Protein AF-0000000068112869 (afdb_homodimer)

Solvent-accessible surface area (backbone atoms only — not comparable to full-atom values): 26220 Å² total; per-residue (Å²): 138,86,82,78,79,78,74,74,72,68,58,61,64,52,49,58,52,51,65,60,48,68,77,43,46,65,53,54,72,49,85,50,88,48,77,51,60,52,61,48,73,48,70,68,57,32,48,52,43,23,49,52,7,41,49,51,48,50,31,37,18,34,40,21,23,42,52,46,50,51,48,57,58,41,65,55,57,84,54,57,68,44,51,32,47,18,54,51,29,30,43,47,8,54,59,42,25,38,51,53,21,55,38,39,74,36,90,51,33,22,42,39,64,42,46,53,69,71,55,30,52,49,51,24,51,50,32,38,51,52,11,51,47,28,32,50,55,14,52,50,35,40,48,62,68,38,71,72,75,71,82,81,42,75,41,54,47,29,42,51,49,16,53,54,34,39,50,52,17,52,55,31,44,52,48,43,73,72,45,65,94,50,71,69,36,51,53,31,49,49,50,20,49,52,28,42,49,52,17,51,53,30,35,50,53,18,50,49,49,50,52,66,32,64,84,48,51,69,67,43,81,40,77,73,59,61,47,50,53,46,52,36,48,53,50,34,49,51,64,56,38,48,60,56,52,52,53,48,55,55,50,58,73,72,104,137,82,81,76,80,77,74,73,73,66,57,60,64,50,50,58,52,50,66,60,47,68,77,42,46,65,53,54,73,49,86,51,88,48,79,50,61,52,60,47,72,48,71,69,56,32,48,51,44,23,50,52,6,40,49,50,47,50,31,36,18,34,39,22,23,40,51,46,51,52,47,56,57,41,65,56,56,84,54,57,67,45,52,33,47,18,53,51,29,29,43,47,8,53,60,44,25,39,52,52,22,57,37,39,73,36,90,52,32,24,42,39,64,42,48,52,68,69,53,30,52,50,51,23,51,50,32,39,51,50,12,50,47,28,32,49,54,12,53,52,35,40,48,63,69,39,71,71,76,70,82,84,42,74,40,54,48,29,41,50,49,15,53,53,34,38,50,53,16,51,53,31,43,51,48,45,73,75,45,66,95,50,70,69,35,52,54,30,49,50,50,20,48,51,28,42,48,51,16,50,53,31,33,49,49,18,50,48,50,51,53,66,33,64,82,47,51,69,65,45,80,40,75,74,58,60,49,50,54,46,52,37,49,52,49,34,49,50,64,55,38,48,59,54,51,52,53,48,55,55,50,57,72,71,103

Organism: Bombyx mori (NCBI:txid7091)

InterPro domains:
  IPR006593 Cytochrome b561/ferric reductase, transmembrane domain [PF03188] (85-212)
  IPR006593 Cytochrome b561/ferric reductase, transmembrane domain [PS50939] (54-251)
  IPR006593 Cytochrome b561/ferric reductase, transmembrane domain [SM00665] (85-211)

Radius of gyration: 28.85 Å; Cα contacts (8 Å, |Δi|>4): 615; chains: 2; bounding box: 64×103×95 Å

Foldseek 3Di:
DDPPPPPDPVVVVVVVCVVVVVPPPPDDDDDDPDDDDPDDPDPVVVVVLVVLLVLLVVLLVLLVVLLVVLVVLLVVVPDPPLLSLLSNLLSCLQSPLLLVLLCLQPCSHPVNVPPDPVVSLVSSLVSNVSSLVSLVSSLVSVCVVPVCPDDDDLLNVLSVLLSVLSVVLSVLSVVLVPDDDDPSNLVSLLSNLVSSLSSSVSSLVSNLVVLPDCSNCVVDPDNVVSVSSNVSSVSSSCSRSVVSVVVSVVVVVVD/DPPPPPPDPVVVVVVVCVVVVVPPPPDDDDDDPDDDDPDDPDPVVVVVLVVLLVLLVVLLVLLVVLLVVLVVLLVVVPDPPLLSLLSNLLSCLQSPLLLVLLCLQPCSHPVNVPPDPVVSLVSSLVSNVSSLVSLVSSLVSVCVVPVCPDDDDLLNVLSVLLSVLSVVLSVLSVVLVPDDDDPSNLVSLLSNLVSSLSSSVSSLVSNLVVLPDCSNCVVDPDNVVSVSSNVSSVSSSCSRSVVSVVVSVVVVVVD

Nearest PDB structures (foldseek):
  6iv1-assembly1_B  TM=2.770E-01  e=6.764E-01  Klebsiella pneumoniae IS53
  8qae-assembly1_A  TM=5.626E-01  e=6.765E+00  synthetic construct
  6ivm-assembly1_E  TM=2.192E-01  e=1.999E+00  Klebsiella pneumoniae
  6ivp-assembly1_C  TM=2.701E-01  e=6.765E+00  Klebsiella pneumoniae
  6ivo-assembly1_A  TM=1.961E-01  e=3.935E+00  Klebsiella pneumoniae

pLDDT: mean 84.08, std 20.81, range [25.08, 98.81]

Structure (mmCIF, N/CA/C/O backbone):
data_AF-0000000068112869-model_v1
#
loop_
_entity.id
_entity.type
_entity.pdbx_description
1 polymer 'ascorbate ferrireductase (transmembrane)'
#
loop_
_atom_site.group_PDB
_atom_site.id
_atom_site.type_symbol
_atom_site.label_atom_id
_atom_site.label_alt_id
_atom_site.label_comp_id
_atom_site.label_asym_id
_atom_site.label_entity_id
_atom_site.label_seq_id
_atom_site.pdbx_PDB_ins_code
_atom_site.Cartn_x
_atom_site.Cartn_y
_atom_site.Cartn_z
_atom_site.occupancy
_atom_site.B_iso_or_equiv
_atom_site.auth_seq_id
_atom_site.auth_comp_id
_atom_site.auth_asym_id
_atom_site.auth_atom_id
_atom_site.pdbx_PDB_model_num
ATOM 1 N N . MET A 1 1 ? -14.242 77.812 -22.781 1 25.41 1 MET A N 1
ATOM 2 C CA . MET A 1 1 ? -13.922 77.312 -21.453 1 25.41 1 MET A CA 1
ATOM 3 C C . MET A 1 1 ? -14.07 75.812 -21.406 1 25.41 1 MET A C 1
ATOM 5 O O . MET A 1 1 ? -15.148 75.25 -21.656 1 25.41 1 MET A O 1
ATOM 9 N N . LYS A 1 2 ? -12.891 75 -21.609 1 31.31 2 LYS A N 1
ATOM 10 C CA . LYS A 1 2 ? -12.531 73.625 -21.875 1 31.31 2 LYS A CA 1
ATOM 11 C C . LYS A 1 2 ? -12.75 72.75 -20.625 1 31.31 2 LYS A C 1
ATOM 13 O O . LYS A 1 2 ? -12.188 73.062 -19.562 1 31.31 2 LYS A O 1
ATOM 18 N N . SER A 1 3 ? -13.953 72.312 -20.422 1 28.19 3 SER A N 1
ATOM 19 C CA . SER A 1 3 ? -14.398 71.375 -19.359 1 28.19 3 SER A CA 1
ATOM 20 C C . SER A 1 3 ? -13.562 70.125 -19.328 1 28.19 3 SER A C 1
ATOM 22 O O . SER A 1 3 ? -13.633 69.312 -20.25 1 28.19 3 SER A O 1
ATOM 24 N N . ARG A 1 4 ? -12.281 70.188 -18.781 1 30.5 4 ARG A N 1
ATOM 25 C CA . ARG A 1 4 ? -11.336 69.062 -18.531 1 30.5 4 ARG A CA 1
ATOM 26 C C . ARG A 1 4 ? -11.953 68 -17.656 1 30.5 4 ARG A C 1
ATOM 28 O O . ARG A 1 4 ? -12.398 68.312 -16.531 1 30.5 4 ARG A O 1
ATOM 35 N N . SER A 1 5 ? -12.633 67 -18.281 1 27.16 5 SER A N 1
ATOM 36 C CA . SER A 1 5 ? -13.227 65.75 -17.75 1 27.16 5 SER A CA 1
ATOM 37 C C . SER A 1 5 ? -12.25 65 -16.844 1 27.16 5 SER A C 1
ATOM 39 O O . SER A 1 5 ? -11.141 64.688 -17.266 1 27.16 5 SER A O 1
ATOM 41 N N . LEU A 1 6 ? -12.164 65.375 -15.516 1 27.03 6 LEU A N 1
ATOM 42 C CA . LEU A 1 6 ? -11.43 64.75 -14.406 1 27.03 6 LEU A CA 1
ATOM 43 C C . LEU A 1 6 ? -11.805 63.312 -14.25 1 27.03 6 LEU A C 1
ATOM 45 O O . LEU A 1 6 ? -12.883 62.969 -13.75 1 27.03 6 LEU A O 1
ATOM 49 N N . MET A 1 7 ? -11.5 62.438 -15.273 1 29.77 7 MET A N 1
ATOM 50 C CA . MET A 1 7 ? -11.711 61 -15.086 1 29.77 7 MET A CA 1
ATOM 51 C C . MET A 1 7 ? -10.969 60.5 -13.852 1 29.77 7 MET A C 1
ATOM 53 O O . MET A 1 7 ? -9.773 60.75 -13.695 1 29.77 7 MET A O 1
ATOM 57 N N . PRO A 1 8 ? -11.695 60.188 -12.68 1 28.69 8 PRO A N 1
ATOM 58 C CA . PRO A 1 8 ? -11.094 59.844 -11.391 1 28.69 8 PRO A CA 1
ATOM 59 C C . PRO A 1 8 ? -10.094 58.719 -11.477 1 28.69 8 PRO A C 1
ATOM 61 O O . PRO A 1 8 ? -10.352 57.719 -12.172 1 28.69 8 PRO A O 1
ATOM 64 N N . LYS A 1 9 ? -8.789 58.906 -11.242 1 37.81 9 LYS A N 1
ATOM 65 C CA . LYS A 1 9 ? -7.594 58.062 -11.055 1 37.81 9 LYS A CA 1
ATOM 66 C C . LYS A 1 9 ? -7.879 56.906 -10.109 1 37.81 9 LYS A C 1
ATOM 68 O O . LYS A 1 9 ? -7.016 56.062 -9.898 1 37.81 9 LYS A O 1
ATOM 73 N N . ASN A 1 10 ? -9.008 56.906 -9.398 1 32.12 10 ASN A N 1
ATOM 74 C CA . ASN A 1 10 ? -9.18 55.875 -8.383 1 32.12 10 ASN A CA 1
ATOM 75 C C . ASN A 1 10 ? -9.43 54.5 -9 1 32.12 10 ASN A C 1
ATOM 77 O O . ASN A 1 10 ? -9.562 53.5 -8.289 1 32.12 10 ASN A O 1
ATOM 81 N N . LEU A 1 11 ? -9.961 54.406 -10.242 1 33.38 11 LEU A N 1
ATOM 82 C CA . LEU A 1 11 ? -10.305 53.062 -10.734 1 33.38 11 LEU A CA 1
ATOM 83 C C . LEU A 1 11 ? -9.047 52.281 -11.055 1 33.38 11 LEU A C 1
ATOM 85 O O . LEU A 1 11 ? -9.023 51.062 -10.875 1 33.38 11 LEU A O 1
ATOM 89 N N . ALA A 1 12 ? -7.996 52.938 -11.547 1 33.97 12 ALA A N 1
ATOM 90 C CA . ALA A 1 12 ? -6.812 52.188 -11.969 1 33.97 12 ALA A CA 1
ATOM 91 C C . ALA A 1 12 ? -6.121 51.531 -10.773 1 33.97 12 ALA A C 1
ATOM 93 O O . ALA A 1 12 ? -5.617 50.406 -10.875 1 33.97 12 ALA A O 1
ATOM 94 N N . ASP A 1 13 ? -5.965 52.219 -9.648 1 31.77 13 ASP A N 1
ATOM 95 C CA . ASP A 1 13 ? -5.332 51.562 -8.508 1 31.77 13 ASP A CA 1
ATOM 96 C C . ASP A 1 13 ? -6.172 50.375 -8.008 1 31.77 13 ASP A C 1
ATOM 98 O O . ASP A 1 13 ? -5.645 49.469 -7.383 1 31.77 13 ASP A O 1
ATOM 102 N N . ARG A 1 14 ? -7.48 50.344 -8.164 1 33.72 14 ARG A N 1
ATOM 103 C CA . ARG A 1 14 ? -8.281 49.188 -7.781 1 33.72 14 ARG A CA 1
ATOM 104 C C . ARG A 1 14 ? -8.047 48.031 -8.734 1 33.72 14 ARG A C 1
ATOM 106 O O . ARG A 1 14 ? -8.164 46.844 -8.344 1 33.72 14 ARG A O 1
ATOM 113 N N . VAL A 1 15 ? -7.781 48.219 -10.039 1 34.75 15 VAL A N 1
ATOM 114 C CA . VAL A 1 15 ? -7.609 47.094 -10.953 1 34.75 15 VAL A CA 1
ATOM 115 C C . VAL A 1 15 ? -6.285 46.375 -10.664 1 34.75 15 VAL A C 1
ATOM 117 O O . VAL A 1 15 ? -6.199 45.156 -10.727 1 34.75 15 VAL A O 1
ATOM 120 N N . CYS A 1 16 ? -5.16 47.125 -10.461 1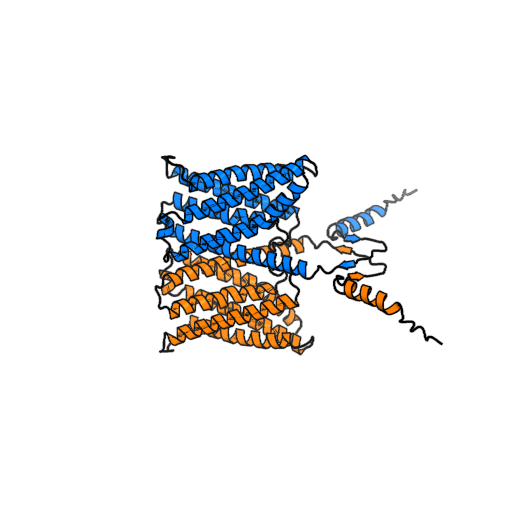 32.06 16 CYS A N 1
ATOM 121 C CA . CYS A 1 16 ? -3.926 46.438 -10.102 1 32.06 16 CYS A CA 1
ATOM 122 C C . CYS A 1 16 ? -4.094 45.656 -8.805 1 32.06 16 CYS A C 1
ATOM 124 O O . CYS A 1 16 ? -3.455 44.625 -8.609 1 32.06 16 CYS A O 1
ATOM 126 N N . ASP A 1 17 ? -4.844 46.125 -7.766 1 31.5 17 ASP A N 1
ATOM 127 C CA . ASP A 1 17 ? -5.066 45.312 -6.559 1 31.5 17 ASP A CA 1
ATOM 128 C C . ASP A 1 17 ? -5.926 44.094 -6.863 1 31.5 17 ASP A C 1
ATOM 130 O O . ASP A 1 17 ? -5.812 43.062 -6.188 1 31.5 17 ASP A O 1
ATOM 134 N N . LEU A 1 18 ? -6.898 44.031 -7.754 1 32.09 18 LEU A N 1
ATOM 135 C CA . LEU A 1 18 ? -7.695 42.875 -8.055 1 32.09 18 LEU A CA 1
ATOM 136 C C . LEU A 1 18 ? -6.879 41.844 -8.844 1 32.09 18 LEU A C 1
ATOM 138 O O . LEU A 1 18 ? -7.051 40.625 -8.672 1 32.09 18 LEU A O 1
ATOM 142 N N . GLU A 1 19 ? -6.164 42.094 -9.953 1 34.19 19 GLU A N 1
ATOM 143 C CA . GLU A 1 19 ? -5.359 41.094 -10.641 1 34.19 19 GLU A CA 1
ATOM 144 C C . GLU A 1 19 ? -4.238 40.562 -9.742 1 34.19 19 GLU A C 1
ATOM 146 O O . GLU A 1 19 ? -3.842 39.406 -9.844 1 34.19 19 GLU A O 1
ATOM 151 N N . CYS A 1 20 ? -3.439 41.344 -8.953 1 34.56 20 CYS A N 1
ATOM 152 C CA . CYS A 1 20 ? -2.521 40.906 -7.91 1 34.56 20 CYS A CA 1
ATOM 153 C C . CYS A 1 20 ? -3.271 40.25 -6.773 1 34.56 20 CYS A C 1
ATOM 155 O O . CYS A 1 20 ? -2.66 39.594 -5.918 1 34.56 20 CYS A O 1
ATOM 157 N N . ALA A 1 21 ? -4.5 40.5 -6.395 1 36.25 21 ALA A N 1
ATOM 158 C CA . ALA A 1 21 ? -5.344 39.781 -5.434 1 36.25 21 ALA A CA 1
ATOM 159 C C . ALA A 1 21 ? -5.676 38.375 -5.918 1 36.25 21 ALA A C 1
ATOM 161 O O . ALA A 1 21 ? -6.094 37.531 -5.133 1 36.25 21 ALA A O 1
ATOM 162 N N . LYS A 1 22 ? -5.824 38.062 -7.121 1 41.62 22 LYS A N 1
ATOM 163 C CA . LYS A 1 22 ? -6.238 36.75 -7.582 1 41.62 22 LYS A CA 1
ATOM 164 C C . LYS A 1 22 ? -5.199 35.688 -7.219 1 41.62 22 LYS A C 1
ATOM 166 O O . LYS A 1 22 ? -5.547 34.531 -6.941 1 41.62 22 LYS A O 1
ATOM 171 N N . ASP A 1 23 ? -3.916 35.844 -7.527 1 38.47 23 ASP A N 1
ATOM 172 C CA . ASP A 1 23 ? -2.869 34.906 -7.137 1 38.47 23 ASP A CA 1
ATOM 173 C C . ASP A 1 23 ? -2.457 35.094 -5.684 1 38.47 23 ASP A C 1
ATOM 175 O O . ASP A 1 23 ? -1.393 34.656 -5.262 1 38.47 23 ASP A O 1
ATOM 179 N N . GLN A 1 24 ? -2.918 36.125 -4.977 1 39.19 24 GLN A N 1
ATOM 180 C CA . GLN A 1 24 ? -2.51 36.281 -3.586 1 39.19 24 GLN A CA 1
ATOM 181 C C . GLN A 1 24 ? -3.07 35.156 -2.705 1 39.19 24 GLN A C 1
ATOM 183 O O . GLN A 1 24 ? -4.266 34.875 -2.752 1 39.19 24 GLN A O 1
ATOM 188 N N . GLN A 1 25 ? -2.191 34.219 -2.395 1 48.06 25 GLN A N 1
ATOM 189 C CA . GLN A 1 25 ? -2.572 33.25 -1.382 1 48.06 25 GLN A CA 1
ATOM 190 C C . GLN A 1 25 ? -3.412 33.906 -0.282 1 48.06 25 GLN A C 1
ATOM 192 O O . GLN A 1 25 ? -3.084 34.969 0.203 1 48.06 25 GLN A O 1
ATOM 197 N N . PRO A 1 26 ? -4.711 33.719 -0.293 1 47.03 26 PRO A N 1
ATOM 198 C CA . PRO A 1 26 ? -5.461 34.25 0.833 1 47.03 26 PRO A CA 1
ATOM 199 C C . PRO A 1 26 ? -4.656 34.281 2.131 1 47.03 26 PRO A C 1
ATOM 201 O O . PRO A 1 26 ? -4.109 33.25 2.531 1 47.03 26 PRO A O 1
ATOM 204 N N . THR A 1 27 ? -3.928 35.344 2.393 1 50.19 27 THR A N 1
ATOM 205 C CA . THR A 1 27 ? -3.256 35.5 3.674 1 50.19 27 THR A CA 1
ATOM 206 C C . THR A 1 27 ? -4.227 36.031 4.727 1 50.19 27 THR A C 1
ATOM 208 O O . THR A 1 27 ? -5.078 36.875 4.426 1 50.19 27 THR A O 1
ATOM 211 N N . VAL A 1 28 ? -4.641 35.25 5.648 1 51.44 28 VAL A N 1
ATOM 212 C CA . VAL A 1 28 ? -5.332 35.781 6.816 1 51.44 28 VAL A CA 1
ATOM 213 C C . VAL A 1 28 ? -4.324 36.469 7.754 1 51.44 28 VAL A C 1
ATOM 215 O O . VAL A 1 28 ? -3.359 35.812 8.188 1 51.44 28 VAL A O 1
ATOM 218 N N . GLU A 1 29 ? -4.316 37.781 7.832 1 49.59 29 GLU A N 1
ATOM 219 C CA . GLU A 1 29 ? -3.436 38.531 8.711 1 49.59 29 GLU A CA 1
ATOM 220 C C . GLU A 1 29 ? -4.082 38.781 10.078 1 49.59 29 GLU A C 1
ATOM 222 O O . GLU A 1 29 ? -5.242 39.156 10.164 1 49.59 29 GLU A O 1
ATOM 227 N N . PHE A 1 30 ? -3.623 38.031 11.086 1 50.88 30 PHE A N 1
ATOM 228 C CA . PHE A 1 30 ? -4.023 38.375 12.453 1 50.88 30 PHE A CA 1
ATOM 229 C C . PHE A 1 30 ? -3.115 39.438 13.047 1 50.88 30 PHE A C 1
ATOM 231 O O . PHE A 1 30 ? -1.9 39.25 13.133 1 50.88 30 PHE A O 1
ATOM 238 N N . VAL A 1 31 ? -3.721 40.656 13.016 1 50.44 31 VAL A N 1
ATOM 239 C CA . VAL A 1 31 ? -3.053 41.812 13.617 1 50.44 31 VAL A CA 1
ATOM 240 C C . VAL A 1 31 ? -3.557 42 15.039 1 50.44 31 VAL A C 1
ATOM 242 O O . VAL A 1 31 ? -4.766 42 15.289 1 50.44 31 VAL A O 1
ATOM 245 N N . GLY A 1 32 ? -2.838 41.531 16.188 1 50.81 32 GLY A N 1
ATOM 246 C CA . GLY A 1 32 ? -3.033 41.75 17.625 1 50.81 32 GLY A CA 1
ATOM 247 C C . GLY A 1 32 ? -2.066 40.969 18.484 1 50.81 32 GLY A C 1
ATOM 248 O O . GLY A 1 32 ? -1.227 40.219 17.953 1 50.81 32 GLY A O 1
ATOM 249 N N . PRO A 1 33 ? -1.938 41.312 19.703 1 47.62 33 PRO A N 1
ATOM 250 C CA . PRO A 1 33 ? -1.098 40.531 20.594 1 47.62 33 PRO A CA 1
ATOM 251 C C . PRO A 1 33 ? -1.486 39.062 20.609 1 47.62 33 PRO A C 1
ATOM 253 O O . PRO A 1 33 ? -2.654 38.719 20.828 1 47.62 33 PRO A O 1
ATOM 256 N N . VAL A 1 34 ? -1.011 38.344 19.688 1 54.62 34 VAL A N 1
ATOM 257 C CA . VAL A 1 34 ? -1.353 36.938 19.703 1 54.62 34 VAL A CA 1
ATOM 258 C C . VAL A 1 34 ? -0.26 36.125 20.422 1 54.62 34 VAL A C 1
ATOM 260 O O . VAL A 1 34 ? 0.924 36.469 20.312 1 54.62 34 VAL A O 1
ATOM 263 N N . LYS A 1 35 ? -0.556 35.531 21.531 1 52.28 35 LYS A N 1
ATOM 264 C CA . LYS A 1 35 ? 0.299 34.5 22.141 1 52.28 35 LYS A CA 1
ATOM 265 C C . LYS A 1 35 ? 0.19 33.188 21.375 1 52.28 35 LYS A C 1
ATOM 267 O O . LYS A 1 35 ? -0.891 32.594 21.297 1 52.28 35 LYS A O 1
ATOM 272 N N . ILE A 1 36 ? 1.125 32.969 20.438 1 56.03 36 ILE A N 1
ATOM 273 C CA . ILE A 1 36 ? 1.15 31.672 19.766 1 56.03 36 ILE A CA 1
ATOM 274 C C . ILE A 1 36 ? 1.933 30.672 20.625 1 56.03 36 ILE A C 1
ATOM 276 O O . ILE A 1 36 ? 3.111 30.891 20.922 1 56.03 36 ILE A O 1
ATOM 280 N N . VAL A 1 37 ? 1.187 29.875 21.328 1 53 37 VAL A N 1
ATOM 281 C CA . VAL A 1 37 ? 1.813 28.766 22.047 1 53 37 VAL A CA 1
ATOM 282 C C . VAL A 1 37 ? 1.862 27.531 21.156 1 53 37 VAL A C 1
ATOM 284 O O . VAL A 1 37 ? 0.821 26.984 20.781 1 53 37 VAL A O 1
ATOM 287 N N . LEU A 1 38 ? 2.967 27.453 20.438 1 56.75 38 LEU A N 1
ATOM 288 C CA . LEU A 1 38 ? 3.158 26.203 19.734 1 56.75 38 LEU A CA 1
ATOM 289 C C . LEU A 1 38 ? 3.338 25.047 20.703 1 56.75 38 LEU A C 1
ATOM 291 O O . LEU A 1 38 ? 4.289 25.031 21.5 1 56.75 38 LEU A O 1
ATOM 295 N N . VAL A 1 39 ? 2.209 24.344 20.938 1 57.34 39 VAL A N 1
ATOM 296 C CA . VAL A 1 39 ? 2.287 23.188 21.828 1 57.34 39 VAL A CA 1
ATOM 297 C C . VAL A 1 39 ? 2.705 21.953 21.031 1 57.34 39 VAL A C 1
ATOM 299 O O . VAL A 1 39 ? 2.092 21.625 20.016 1 57.34 39 VAL A O 1
ATOM 302 N N . ASP A 1 40 ? 3.889 21.531 21.281 1 62.22 40 ASP A N 1
ATOM 303 C CA . ASP A 1 40 ? 4.293 20.25 20.719 1 62.22 40 ASP A CA 1
ATOM 304 C C . ASP A 1 40 ? 3.369 19.125 21.172 1 62.22 40 ASP A C 1
ATOM 306 O O . ASP A 1 40 ? 3.035 19.047 22.359 1 62.22 40 ASP A O 1
ATOM 310 N N . PRO A 1 41 ? 2.729 18.594 20.125 1 65.19 41 PRO A N 1
ATOM 311 C CA . PRO A 1 41 ? 1.942 17.438 20.562 1 65.19 41 PRO A CA 1
ATOM 312 C C . PRO A 1 41 ? 2.711 16.516 21.516 1 65.19 41 PRO A C 1
ATOM 314 O O . PRO A 1 41 ? 3.939 16.438 21.438 1 65.19 41 PRO A O 1
ATOM 317 N N . SER A 1 42 ? 2.004 16.078 22.531 1 76.94 42 SER A N 1
ATOM 318 C CA . SER A 1 42 ? 2.611 15.156 23.484 1 76.94 42 SER A CA 1
ATOM 319 C C . SER A 1 42 ? 3.236 13.961 22.781 1 76.94 42 SER A C 1
ATOM 321 O O . SER A 1 42 ? 2.832 13.602 21.672 1 76.94 42 SER A O 1
ATOM 323 N N . LYS A 1 43 ? 4.312 13.484 23.344 1 78.44 43 LYS A N 1
ATOM 324 C CA . LYS A 1 43 ? 4.996 12.297 22.844 1 78.44 43 LYS A CA 1
ATOM 325 C C . LYS A 1 43 ? 4.016 11.148 22.625 1 78.44 43 LYS A C 1
ATOM 327 O O . LYS A 1 43 ? 4.117 10.414 21.641 1 78.44 43 LYS A O 1
ATOM 332 N N . LYS A 1 44 ? 3.082 11.039 23.516 1 82.44 44 LYS A N 1
ATOM 333 C CA . LYS A 1 44 ? 2.096 9.969 23.422 1 82.44 44 LYS A CA 1
ATOM 334 C C . LYS A 1 44 ? 1.197 10.156 22.203 1 82.44 44 LYS A C 1
ATOM 336 O O . LYS A 1 44 ? 0.894 9.188 21.5 1 82.44 44 LYS A O 1
ATOM 341 N N . GLU A 1 45 ? 0.832 11.328 21.906 1 82.56 45 GLU A N 1
ATOM 342 C CA . GLU A 1 45 ? -0.03 11.625 20.766 1 82.56 45 GLU A CA 1
ATOM 343 C C . GLU A 1 45 ? 0.706 11.398 19.453 1 82.56 45 GLU A C 1
ATOM 345 O O . GLU A 1 45 ? 0.14 10.852 18.5 1 82.56 45 GLU A O 1
ATOM 350 N N . ASN A 1 46 ? 1.905 11.773 19.469 1 81.44 46 ASN A N 1
ATOM 351 C CA . ASN A 1 46 ? 2.717 11.57 18.266 1 81.44 46 ASN A CA 1
ATOM 352 C C . ASN A 1 46 ? 2.934 10.094 17.969 1 81.44 46 ASN A C 1
ATOM 354 O O . ASN A 1 46 ? 2.918 9.672 16.812 1 81.44 46 ASN A O 1
ATOM 358 N N . ARG A 1 47 ? 3.107 9.375 19.047 1 84.81 47 ARG A N 1
ATOM 359 C CA . ARG A 1 47 ? 3.287 7.934 18.875 1 84.81 47 ARG A CA 1
ATOM 360 C C . ARG A 1 47 ? 2.02 7.281 18.344 1 84.81 47 ARG A C 1
ATOM 362 O O . ARG A 1 47 ? 2.088 6.395 17.484 1 84.81 47 ARG A O 1
ATOM 369 N N . ARG A 1 48 ? 0.901 7.703 18.828 1 85.88 48 ARG A N 1
ATOM 370 C CA . ARG A 1 48 ? -0.371 7.168 18.359 1 85.88 48 ARG A CA 1
ATOM 371 C C . ARG A 1 48 ? -0.586 7.492 16.875 1 85.88 48 ARG A C 1
ATOM 373 O O . ARG A 1 48 ? -1.013 6.633 16.109 1 85.88 48 ARG A O 1
ATOM 380 N N . LYS A 1 49 ? -0.27 8.648 16.516 1 86.06 49 LYS A N 1
ATOM 381 C CA . LYS A 1 49 ? -0.428 9.078 15.125 1 86.06 49 LYS A CA 1
ATOM 382 C C . LYS A 1 49 ? 0.517 8.312 14.203 1 86.06 49 LYS A C 1
ATOM 384 O O . LYS A 1 49 ? 0.122 7.891 13.109 1 86.06 49 LYS A O 1
ATOM 389 N N . SER A 1 50 ? 1.714 8.156 14.703 1 88.31 50 SER A N 1
ATOM 390 C CA . SER A 1 50 ? 2.697 7.434 13.898 1 88.31 50 SER A CA 1
ATOM 391 C C . SER A 1 50 ? 2.307 5.969 13.734 1 88.31 50 SER A C 1
ATOM 393 O O . SER A 1 50 ? 2.453 5.402 12.648 1 88.31 50 SER A O 1
ATOM 395 N N . CYS A 1 51 ? 1.824 5.406 14.727 1 90.19 51 CYS A N 1
ATOM 396 C CA . CYS A 1 51 ? 1.385 4.016 14.664 1 90.19 51 CYS A CA 1
ATOM 397 C C . CYS A 1 51 ? 0.186 3.861 13.734 1 90.19 51 CYS A C 1
ATOM 399 O O . CYS A 1 51 ? 0.141 2.939 12.922 1 90.19 51 CYS A O 1
ATOM 401 N N . GLY A 1 52 ? -0.785 4.777 13.914 1 92.38 52 GLY A N 1
ATOM 402 C CA . GLY A 1 52 ? -1.937 4.758 13.023 1 92.38 52 GLY A CA 1
ATOM 403 C C . GLY A 1 52 ? -1.562 4.867 11.555 1 92.38 52 GLY A C 1
ATOM 404 O O . GLY A 1 52 ? -2.082 4.129 10.719 1 92.38 52 GLY A O 1
ATOM 405 N N . ALA A 1 53 ? -0.662 5.746 11.266 1 92.25 53 ALA A N 1
ATOM 406 C CA . ALA A 1 53 ? -0.21 5.949 9.891 1 92.25 53 ALA A CA 1
ATOM 407 C C . ALA A 1 53 ? 0.513 4.711 9.367 1 92.25 53 ALA A C 1
ATOM 409 O O . ALA A 1 53 ? 0.344 4.332 8.203 1 92.25 53 ALA A O 1
ATOM 410 N N . ALA A 1 54 ? 1.292 4.105 10.211 1 92 54 ALA A N 1
ATOM 411 C CA . ALA A 1 54 ? 1.996 2.883 9.828 1 92 54 ALA A CA 1
ATOM 412 C C . ALA A 1 54 ? 1.014 1.755 9.531 1 92 54 ALA A C 1
ATOM 414 O O . ALA A 1 54 ? 1.208 0.989 8.578 1 92 54 ALA A O 1
ATOM 415 N N . PHE A 1 55 ? -0.005 1.672 10.32 1 95.5 55 PHE A N 1
ATOM 416 C CA . PHE A 1 55 ? -1.012 0.639 10.102 1 95.5 55 PHE A CA 1
ATOM 417 C C . PHE A 1 55 ? -1.742 0.862 8.789 1 95.5 55 PHE A C 1
ATOM 419 O O . PHE A 1 55 ? -2.074 -0.095 8.086 1 95.5 55 PHE A O 1
ATOM 426 N N . ILE A 1 56 ? -1.97 2.1 8.453 1 95.69 56 ILE A N 1
ATOM 427 C CA . ILE A 1 56 ? -2.643 2.406 7.195 1 95.69 56 ILE A CA 1
ATOM 428 C C . ILE A 1 56 ? -1.732 2.051 6.023 1 95.69 56 ILE A C 1
ATOM 430 O O . ILE A 1 56 ? -2.189 1.501 5.02 1 95.69 56 ILE A O 1
ATOM 434 N N . ALA A 1 57 ? -0.468 2.324 6.133 1 94.19 57 ALA A N 1
ATOM 435 C CA . ALA A 1 57 ? 0.485 1.941 5.094 1 94.19 57 ALA A CA 1
ATOM 436 C C . ALA A 1 57 ? 0.523 0.427 4.914 1 94.19 57 ALA A C 1
ATOM 438 O O . ALA A 1 57 ? 0.542 -0.071 3.787 1 94.19 57 ALA A O 1
ATOM 439 N N . LEU A 1 58 ? 0.538 -0.276 6.027 1 96 58 LEU A N 1
ATOM 440 C CA . LEU A 1 58 ? 0.525 -1.733 5.98 1 96 58 LEU A CA 1
ATOM 441 C C . LEU A 1 58 ? -0.764 -2.246 5.344 1 96 58 LEU A C 1
ATOM 443 O O . LEU A 1 58 ? -0.738 -3.197 4.559 1 96 58 LEU A O 1
ATOM 447 N N . ALA A 1 59 ? -1.832 -1.623 5.695 1 97.38 59 ALA A N 1
ATOM 448 C CA . ALA A 1 59 ? -3.113 -1.995 5.098 1 97.38 59 ALA A CA 1
ATOM 449 C C . ALA A 1 59 ? -3.088 -1.813 3.584 1 97.38 59 ALA A C 1
ATOM 451 O O . ALA A 1 59 ? -3.633 -2.637 2.844 1 97.38 59 ALA A O 1
ATOM 452 N N . ASN A 1 60 ? -2.486 -0.752 3.105 1 96.75 60 ASN A N 1
ATOM 453 C CA . ASN A 1 60 ? -2.359 -0.531 1.669 1 96.75 60 ASN A CA 1
ATOM 454 C C . ASN A 1 60 ? -1.548 -1.638 1.001 1 96.75 60 ASN A C 1
ATOM 456 O O . ASN A 1 60 ? -1.922 -2.129 -0.066 1 96.75 60 ASN A O 1
ATOM 460 N N . LEU A 1 61 ? -0.441 -2.025 1.633 1 97.19 61 LEU A N 1
ATOM 461 C CA . LEU A 1 61 ? 0.356 -3.135 1.121 1 97.19 61 LEU A CA 1
ATOM 462 C C . LEU A 1 61 ? -0.484 -4.402 1.014 1 97.19 61 LEU A C 1
ATOM 464 O O . LEU A 1 61 ? -0.437 -5.102 -0.002 1 97.19 61 LEU A O 1
ATOM 468 N N . MET A 1 62 ? -1.235 -4.609 2.006 1 98 62 MET A N 1
ATOM 469 C CA . MET A 1 62 ? -2.016 -5.84 2.084 1 98 62 MET A CA 1
ATOM 470 C C . MET A 1 62 ? -3.184 -5.805 1.103 1 98 62 MET A C 1
ATOM 472 O O . MET A 1 62 ? -3.57 -6.84 0.557 1 98 62 MET A O 1
ATOM 476 N N . MET A 1 63 ? -3.75 -4.641 0.921 1 98.31 63 MET A N 1
ATOM 477 C CA . MET A 1 63 ? -4.789 -4.504 -0.095 1 98.31 63 MET A CA 1
ATOM 478 C C . MET A 1 63 ? -4.238 -4.824 -1.481 1 98.31 63 MET A C 1
ATOM 480 O O . MET A 1 63 ? -4.883 -5.527 -2.262 1 98.31 63 MET A O 1
ATOM 484 N N . GLY A 1 64 ? -3.057 -4.293 -1.775 1 97.69 64 GLY A N 1
ATOM 485 C CA . GLY A 1 64 ? -2.418 -4.637 -3.035 1 97.69 64 GLY A CA 1
ATOM 486 C C . GLY A 1 64 ? -2.152 -6.125 -3.184 1 97.69 64 GLY A C 1
ATOM 487 O O . GLY A 1 64 ? -2.404 -6.703 -4.242 1 97.69 64 GLY A O 1
ATOM 488 N N . ALA A 1 65 ? -1.68 -6.707 -2.123 1 97.62 65 ALA A N 1
ATOM 489 C CA . ALA A 1 65 ? -1.369 -8.133 -2.117 1 97.62 65 ALA A CA 1
ATOM 490 C C . ALA A 1 65 ? -2.623 -8.969 -2.359 1 97.62 65 ALA A C 1
ATOM 492 O O . ALA A 1 65 ? -2.604 -9.914 -3.154 1 97.62 65 ALA A O 1
ATOM 493 N N . SER A 1 66 ? -3.717 -8.625 -1.692 1 97.62 66 SER A N 1
ATOM 494 C CA . SER A 1 66 ? -4.953 -9.383 -1.831 1 97.62 66 SER A CA 1
ATOM 495 C C . SER A 1 66 ? -5.523 -9.266 -3.242 1 97.62 66 SER A C 1
ATOM 497 O O . SER A 1 66 ? -5.938 -10.258 -3.838 1 97.62 66 SER A O 1
ATOM 499 N N . ASN A 1 67 ? -5.516 -8.086 -3.762 1 97.5 67 ASN A N 1
ATOM 500 C CA . ASN A 1 67 ? -6.117 -7.863 -5.07 1 97.5 67 ASN A CA 1
ATOM 501 C C . ASN A 1 67 ? -5.32 -8.547 -6.18 1 97.5 67 ASN A C 1
ATOM 503 O O . ASN A 1 67 ? -5.895 -9.109 -7.109 1 97.5 67 ASN A O 1
ATOM 507 N N . ILE A 1 68 ? -3.986 -8.516 -6.141 1 96.12 68 ILE A N 1
ATOM 508 C CA . ILE A 1 68 ? -3.186 -9.164 -7.176 1 96.12 68 ILE A CA 1
ATOM 509 C C . ILE A 1 68 ? -3.332 -10.68 -7.066 1 96.12 68 ILE A C 1
ATOM 511 O O . ILE A 1 68 ? -3.328 -11.383 -8.078 1 96.12 68 ILE A O 1
ATOM 515 N N . THR A 1 69 ? -3.424 -11.203 -5.867 1 95.12 69 THR A N 1
ATOM 516 C CA . THR A 1 69 ? -3.639 -12.633 -5.676 1 95.12 69 THR A CA 1
ATOM 517 C C . THR A 1 69 ? -4.926 -13.086 -6.359 1 95.12 69 THR A C 1
ATOM 519 O O . THR A 1 69 ? -4.934 -14.094 -7.066 1 95.12 69 THR A O 1
ATOM 522 N N . ILE A 1 70 ? -5.973 -12.289 -6.141 1 96.5 70 ILE A N 1
ATOM 523 C CA . ILE A 1 70 ? -7.258 -12.633 -6.738 1 96.5 70 ILE A CA 1
ATOM 524 C C . ILE A 1 70 ? -7.176 -12.492 -8.258 1 96.5 70 ILE A C 1
ATOM 526 O O . ILE A 1 70 ? -7.75 -13.297 -8.992 1 96.5 70 ILE A O 1
ATOM 530 N N . LEU A 1 71 ? -6.48 -11.523 -8.711 1 94.69 71 LEU A N 1
ATOM 531 C CA . LEU A 1 71 ? -6.305 -11.344 -10.148 1 94.69 71 LEU A CA 1
ATOM 532 C C . LEU A 1 71 ? -5.57 -12.531 -10.758 1 94.69 71 LEU A C 1
ATOM 534 O O . LEU A 1 71 ? -5.965 -13.047 -11.805 1 94.69 71 LEU A O 1
ATOM 538 N N . TYR A 1 72 ? -4.527 -13.023 -10.125 1 91.81 72 TYR A N 1
ATOM 539 C CA . TYR A 1 72 ? -3.785 -14.188 -10.602 1 91.81 72 TYR A CA 1
ATOM 540 C C . TYR A 1 72 ? -4.664 -15.43 -10.602 1 91.81 72 TYR A C 1
ATOM 542 O O . TYR A 1 72 ? -4.59 -16.25 -11.516 1 91.81 72 TYR A O 1
ATOM 550 N N . TYR A 1 73 ? -5.449 -15.586 -9.602 1 93.44 73 TYR A N 1
ATOM 551 C CA . TYR A 1 73 ? -6.371 -16.719 -9.531 1 93.44 73 TYR A CA 1
ATOM 552 C C . TYR A 1 73 ? -7.344 -16.688 -10.703 1 93.44 73 TYR A C 1
ATOM 554 O O . TYR A 1 73 ? -7.496 -17.688 -11.406 1 93.44 73 TYR A O 1
ATOM 562 N N . THR A 1 74 ? -7.938 -15.562 -10.977 1 93.94 74 THR A N 1
ATOM 563 C CA . THR A 1 74 ? -9 -15.477 -11.977 1 93.94 74 THR A CA 1
ATOM 564 C C . THR A 1 74 ? -8.43 -15.523 -13.383 1 93.94 74 THR A C 1
ATOM 566 O O . THR A 1 74 ? -9.086 -15.977 -14.32 1 93.94 74 THR A O 1
ATOM 569 N N . LEU A 1 75 ? -7.246 -15.062 -13.578 1 90.12 75 LEU A N 1
ATOM 570 C CA . LEU A 1 75 ? -6.633 -15.062 -14.906 1 90.12 75 LEU A CA 1
ATOM 571 C C . LEU A 1 75 ? -6.133 -16.453 -15.273 1 90.12 75 LEU A C 1
ATOM 573 O O . LEU A 1 75 ? -5.688 -16.688 -16.406 1 90.12 75 LEU A O 1
ATOM 577 N N . GLY A 1 76 ? -6.219 -17.375 -14.352 1 86.12 76 GLY A N 1
ATOM 578 C CA . GLY A 1 76 ? -6.004 -18.766 -14.672 1 86.12 76 GLY A CA 1
ATOM 579 C C . GLY A 1 76 ? -7.16 -19.391 -15.43 1 86.12 76 GLY A C 1
ATOM 580 O O . GLY A 1 76 ? -7.016 -20.469 -16.016 1 86.12 76 GLY A O 1
ATOM 581 N N . PHE A 1 77 ? -8.336 -18.719 -15.453 1 86.38 77 PHE A N 1
ATOM 582 C CA . PHE A 1 77 ? -9.531 -19.078 -16.219 1 86.38 77 PHE A CA 1
ATOM 583 C C . PHE A 1 77 ? -9.922 -20.531 -15.961 1 86.38 77 PHE A C 1
ATOM 585 O O . PHE A 1 77 ? -10.266 -21.25 -16.891 1 86.38 77 PHE A O 1
ATOM 592 N N . LYS A 1 78 ? -9.805 -20.891 -14.742 1 86.25 78 LYS A N 1
ATOM 593 C CA . LYS A 1 78 ? -10.312 -22.188 -14.359 1 86.25 78 LYS A CA 1
ATOM 594 C C . LYS A 1 78 ? -11.836 -22.172 -14.227 1 86.25 78 LYS A C 1
ATOM 596 O O . LYS A 1 78 ? -12.477 -23.219 -14.219 1 86.25 78 LYS A O 1
ATOM 601 N N . LEU A 1 79 ? -12.367 -20.984 -14.094 1 90.81 79 LEU A N 1
ATOM 602 C CA . LEU A 1 79 ? -13.805 -20.766 -14.016 1 90.81 79 LEU A CA 1
ATOM 603 C C . LEU A 1 79 ? -14.328 -20.125 -15.297 1 90.81 79 LEU A C 1
ATOM 605 O O . LEU A 1 79 ? -13.547 -19.719 -16.156 1 90.81 79 LEU A O 1
ATOM 609 N N . LYS A 1 80 ? -15.648 -20.141 -15.375 1 92.31 80 LYS A N 1
ATOM 610 C CA . LYS A 1 80 ? -16.266 -19.453 -16.5 1 92.31 80 LYS A CA 1
ATOM 611 C C . LYS A 1 80 ? -15.93 -17.969 -16.5 1 92.31 80 LYS A C 1
ATOM 613 O O . LYS A 1 80 ? -15.711 -17.391 -15.43 1 92.31 80 LYS A O 1
ATOM 618 N N . LEU A 1 81 ? -15.93 -17.375 -17.656 1 93 81 LEU A N 1
ATOM 619 C CA . LEU A 1 81 ? -15.516 -15.984 -17.828 1 93 81 LEU A CA 1
ATOM 620 C C . LEU A 1 81 ? -16.328 -15.055 -16.938 1 93 81 LEU A C 1
ATOM 622 O O . LEU A 1 81 ? -15.773 -14.203 -16.25 1 93 81 LEU A O 1
ATOM 626 N N . PHE A 1 82 ? -17.672 -15.234 -16.906 1 94.25 82 PHE A N 1
ATOM 627 C CA . PHE A 1 82 ? -18.531 -14.344 -16.141 1 94.25 82 PHE A CA 1
ATOM 628 C C . PHE A 1 82 ? -18.281 -14.508 -14.648 1 94.25 82 PHE A C 1
ATOM 630 O O . PHE A 1 82 ? -18.375 -13.539 -13.891 1 94.25 82 PHE A O 1
ATOM 637 N N . VAL A 1 83 ? -17.938 -15.648 -14.242 1 93.81 83 VAL A N 1
ATOM 638 C CA . VAL A 1 83 ? -17.641 -15.898 -12.836 1 93.81 83 VAL A CA 1
ATOM 639 C C . VAL A 1 83 ? -16.297 -15.266 -12.477 1 93.81 83 VAL A C 1
ATOM 641 O O . VAL A 1 83 ? -16.156 -14.648 -11.414 1 93.81 83 VAL A O 1
ATOM 644 N N . ASN A 1 84 ? -15.359 -15.398 -13.383 1 94.88 84 ASN A N 1
ATOM 645 C CA . ASN A 1 84 ? -14.062 -14.75 -13.18 1 94.88 84 ASN A CA 1
ATOM 646 C C . ASN A 1 84 ? -14.211 -13.234 -13.086 1 94.88 84 ASN A C 1
ATOM 648 O O . ASN A 1 84 ? -13.625 -12.609 -12.195 1 94.88 84 ASN A O 1
ATOM 652 N N . LEU A 1 85 ? -14.992 -12.695 -13.945 1 96.44 85 LEU A N 1
ATOM 653 C CA . LEU A 1 85 ? -15.203 -11.25 -13.953 1 96.44 85 LEU A CA 1
ATOM 654 C C . LEU A 1 85 ? -15.945 -10.805 -12.695 1 96.44 85 LEU A C 1
ATOM 656 O O . LEU A 1 85 ? -15.672 -9.734 -12.156 1 96.44 85 LEU A O 1
ATOM 660 N N . HIS A 1 86 ? -16.906 -11.625 -12.258 1 96.56 86 HIS A N 1
ATOM 661 C CA . HIS A 1 86 ? -17.609 -11.359 -11 1 96.56 86 HIS A CA 1
ATOM 662 C C . HIS A 1 86 ? -16.625 -11.242 -9.844 1 96.56 86 HIS A C 1
ATOM 664 O O . HIS A 1 86 ? -16.672 -10.281 -9.07 1 96.56 86 HIS A O 1
ATOM 670 N N . ILE A 1 87 ? -15.734 -12.125 -9.789 1 97.38 87 ILE A N 1
ATOM 671 C CA . ILE A 1 87 ? -14.781 -12.172 -8.688 1 97.38 87 ILE A CA 1
ATOM 672 C C . ILE A 1 87 ? -13.883 -10.938 -8.734 1 97.38 87 ILE A C 1
ATOM 674 O O . ILE A 1 87 ? -13.695 -10.266 -7.715 1 97.38 87 ILE A O 1
ATOM 678 N N . VAL A 1 88 ? -13.406 -10.57 -9.898 1 97.88 88 VAL A N 1
ATOM 679 C CA . VAL A 1 88 ? -12.477 -9.445 -10.047 1 97.88 88 VAL A CA 1
ATOM 680 C C . VAL A 1 88 ? -13.195 -8.141 -9.742 1 97.88 88 VAL A C 1
ATOM 682 O O . VAL A 1 88 ? -12.703 -7.316 -8.969 1 97.88 88 VAL A O 1
ATOM 685 N N . LEU A 1 89 ? -14.32 -7.934 -10.289 1 98.44 89 LEU A N 1
ATOM 686 C CA . LEU A 1 89 ? -15.062 -6.688 -10.125 1 98.44 89 LEU A CA 1
ATOM 687 C C . LEU A 1 89 ? -15.477 -6.492 -8.672 1 98.44 89 LEU A C 1
ATOM 689 O O . LEU A 1 89 ? -15.32 -5.398 -8.117 1 98.44 89 LEU A O 1
ATOM 693 N N . CYS A 1 90 ? -15.984 -7.551 -8.086 1 98.38 90 CYS A N 1
ATOM 694 C CA . CYS A 1 90 ? -16.406 -7.445 -6.695 1 98.38 90 CYS A CA 1
ATOM 695 C C . CYS A 1 90 ? -15.219 -7.234 -5.773 1 98.38 90 CYS A C 1
ATOM 697 O O . CYS A 1 90 ? -15.312 -6.5 -4.785 1 98.38 90 CYS A O 1
ATOM 699 N N . THR A 1 91 ? -14.125 -7.852 -6.043 1 98.56 91 THR A N 1
ATOM 700 C CA . THR A 1 91 ? -12.93 -7.656 -5.234 1 98.56 91 THR A CA 1
ATOM 701 C C . THR A 1 91 ? -12.414 -6.227 -5.363 1 98.56 91 THR A C 1
ATOM 703 O O . THR A 1 91 ? -12.117 -5.574 -4.359 1 98.56 91 THR A O 1
ATOM 706 N N . ILE A 1 92 ? -12.336 -5.695 -6.562 1 98.5 92 ILE A N 1
ATOM 707 C CA . ILE A 1 92 ? -11.898 -4.324 -6.789 1 98.5 92 ILE A CA 1
ATOM 708 C C . ILE A 1 92 ? -12.852 -3.355 -6.098 1 98.5 92 ILE A C 1
ATOM 710 O O . ILE A 1 92 ? -12.422 -2.402 -5.449 1 98.5 92 ILE A O 1
ATOM 714 N N . GLY A 1 93 ? -14.094 -3.6 -6.207 1 98.62 93 GLY A N 1
ATOM 715 C CA . GLY A 1 93 ? -15.094 -2.721 -5.621 1 98.62 93 GLY A CA 1
ATOM 716 C C . GLY A 1 93 ? -15.086 -2.738 -4.105 1 98.62 93 GLY A C 1
ATOM 717 O O . GLY A 1 93 ? -14.852 -1.709 -3.469 1 98.62 93 GLY A O 1
ATOM 718 N N . TYR A 1 94 ? -15.188 -3.949 -3.547 1 98.62 94 TYR A N 1
ATOM 719 C CA . TYR A 1 94 ? -15.469 -4.082 -2.123 1 98.62 94 TYR A CA 1
ATOM 720 C C . TYR A 1 94 ? -14.18 -4.121 -1.312 1 98.62 94 TYR A C 1
ATOM 722 O O . TYR A 1 94 ? -14.156 -3.717 -0.147 1 98.62 94 TYR A O 1
ATOM 730 N N . GLN A 1 95 ? -13.109 -4.578 -1.917 1 98.62 95 GLN A N 1
ATOM 731 C CA . GLN A 1 95 ? -11.914 -4.82 -1.114 1 98.62 95 GLN A CA 1
ATOM 732 C C . GLN A 1 95 ? -10.789 -3.867 -1.506 1 98.62 95 GLN A C 1
ATOM 734 O O . GLN A 1 95 ? -9.719 -3.875 -0.891 1 98.62 95 GLN A O 1
ATOM 739 N N . LEU A 1 96 ? -11.016 -3.012 -2.471 1 98.62 96 LEU A N 1
ATOM 740 C CA . LEU A 1 96 ? -10.031 -2.004 -2.838 1 98.62 96 LEU A CA 1
ATOM 741 C C . LEU A 1 96 ? -10.633 -0.605 -2.787 1 98.62 96 LEU A C 1
ATOM 743 O O . LEU A 1 96 ? -10.141 0.26 -2.059 1 98.62 96 LEU A O 1
ATOM 747 N N . CYS A 1 97 ? -11.734 -0.424 -3.475 1 98.56 97 CYS A N 1
ATOM 748 C CA . CYS A 1 97 ? -12.328 0.905 -3.57 1 98.56 97 CYS A CA 1
ATOM 749 C C . CYS A 1 97 ? -12.961 1.313 -2.248 1 98.56 97 CYS A C 1
ATOM 751 O O . CYS A 1 97 ? -12.711 2.41 -1.746 1 98.56 97 CYS A O 1
ATOM 753 N N . PHE A 1 98 ? -13.75 0.404 -1.63 1 98.69 98 PHE A N 1
ATOM 754 C CA . PHE A 1 98 ? -14.438 0.729 -0.387 1 98.69 98 PHE A CA 1
ATOM 755 C C . PHE A 1 98 ? -13.445 1.146 0.69 1 98.69 98 PHE A C 1
ATOM 757 O O . PHE A 1 98 ? -13.531 2.256 1.223 1 98.69 98 PHE A O 1
ATOM 764 N N . PRO A 1 99 ? -12.5 0.27 0.986 1 98.56 99 PRO A N 1
ATOM 765 C CA . PRO A 1 99 ? -11.586 0.654 2.062 1 98.56 99 PRO A CA 1
ATOM 766 C C . PRO A 1 99 ? -10.727 1.864 1.704 1 98.56 99 PRO A C 1
ATOM 768 O O . PRO A 1 99 ? -10.453 2.707 2.562 1 98.56 99 PRO A O 1
ATOM 771 N N . SER A 1 100 ? -10.297 2.043 0.469 1 97.88 100 SER A N 1
ATOM 772 C CA . SER A 1 100 ? -9.516 3.205 0.056 1 97.88 100 SER A CA 1
ATOM 773 C C . SER A 1 100 ? -10.32 4.492 0.203 1 97.88 100 SER A C 1
ATOM 775 O O . SER A 1 100 ? -9.781 5.523 0.612 1 97.88 100 SER A O 1
ATOM 777 N N . ALA A 1 101 ? -11.562 4.422 -0.13 1 98 101 ALA A N 1
ATOM 778 C CA . ALA A 1 101 ? -12.43 5.594 -0.033 1 98 101 ALA A CA 1
ATOM 779 C C . ALA A 1 101 ? -12.625 6.016 1.422 1 98 101 ALA A C 1
ATOM 781 O O . ALA A 1 101 ? -12.586 7.207 1.741 1 98 101 ALA A O 1
ATOM 782 N N . ILE A 1 102 ? -12.82 5.027 2.26 1 97.94 102 ILE A N 1
ATOM 783 C CA . ILE A 1 102 ? -13 5.32 3.678 1 97.94 102 ILE A CA 1
ATOM 784 C C . ILE A 1 102 ? -11.734 5.953 4.242 1 97.94 102 ILE A C 1
ATOM 786 O O . ILE A 1 102 ? -11.797 6.926 4.992 1 97.94 102 ILE A O 1
ATOM 790 N N . LEU A 1 103 ? -10.633 5.5 3.814 1 96.69 103 LEU A N 1
ATOM 791 C CA . LEU A 1 103 ? -9.352 5.98 4.328 1 96.69 103 LEU A CA 1
ATOM 792 C C . LEU A 1 103 ? -9.078 7.402 3.846 1 96.69 103 LEU A C 1
ATOM 794 O O . LEU A 1 103 ? -8.32 8.141 4.477 1 96.69 103 LEU A O 1
ATOM 798 N N . LEU A 1 104 ? -9.703 7.809 2.762 1 95.56 104 LEU A N 1
ATOM 799 C CA . LEU A 1 104 ? -9.531 9.172 2.268 1 95.56 104 LEU A CA 1
ATOM 800 C C . LEU A 1 104 ? -9.992 10.188 3.311 1 95.56 104 LEU A C 1
ATOM 802 O O . LEU A 1 104 ? -9.508 11.32 3.336 1 95.56 104 LEU A O 1
ATOM 806 N N . LEU A 1 105 ? -10.891 9.781 4.195 1 94.88 105 LEU A N 1
ATOM 807 C CA . LEU A 1 105 ? -11.438 10.703 5.188 1 94.88 105 LEU A CA 1
ATOM 808 C C . LEU A 1 105 ? -10.758 10.508 6.539 1 94.88 105 LEU A C 1
ATOM 810 O O . LEU A 1 105 ? -11.141 11.141 7.523 1 94.88 105 LEU A O 1
ATOM 814 N N . ASN A 1 106 ? -9.82 9.602 6.582 1 92.88 106 ASN A N 1
ATOM 815 C CA . ASN A 1 106 ? -8.992 9.422 7.766 1 92.88 106 ASN A CA 1
ATOM 816 C C . ASN A 1 106 ? -7.832 10.414 7.793 1 92.88 106 ASN A C 1
ATOM 818 O O . ASN A 1 106 ? -7.051 10.484 6.844 1 92.88 106 ASN A O 1
ATOM 822 N N . SER A 1 107 ? -7.648 11.148 8.852 1 87.25 107 SER A N 1
ATOM 823 C CA . SER A 1 107 ? -6.648 12.203 8.945 1 87.25 107 SER A CA 1
ATOM 824 C C . SER A 1 107 ? -5.234 11.633 8.969 1 87.25 107 SER A C 1
ATOM 826 O O . SER A 1 107 ? -4.266 12.352 8.711 1 87.25 107 SER A O 1
ATOM 828 N N . LEU A 1 108 ? -5.133 10.359 9.273 1 86.69 108 LEU A N 1
ATOM 829 C CA . LEU A 1 108 ? -3.818 9.734 9.352 1 86.69 108 LEU A CA 1
ATOM 830 C C . LEU A 1 108 ? -3.402 9.164 8 1 86.69 108 LEU A C 1
ATOM 832 O O . LEU A 1 108 ? -2.281 8.68 7.848 1 86.69 108 LEU A O 1
ATOM 836 N N . ASN A 1 109 ? -4.375 9.219 7.078 1 88.69 109 ASN A N 1
ATOM 837 C CA . ASN A 1 109 ? -4.066 8.711 5.746 1 88.69 109 ASN A CA 1
ATOM 838 C C . ASN A 1 109 ? -3.189 9.688 4.965 1 88.69 109 ASN A C 1
ATOM 840 O O . ASN A 1 109 ? -3.646 10.766 4.57 1 88.69 109 ASN A O 1
ATOM 844 N N . GLY A 1 110 ? -2.01 9.336 4.664 1 82.5 110 GLY A N 1
ATOM 845 C CA . GLY A 1 110 ? -1.042 10.188 3.996 1 82.5 110 GLY A CA 1
ATOM 846 C C . GLY A 1 110 ? -1.394 10.469 2.547 1 82.5 110 GLY A C 1
ATOM 847 O O . GLY A 1 110 ? -1.025 11.516 2.004 1 82.5 110 GLY A O 1
ATOM 848 N N . ALA A 1 111 ? -2.092 9.633 1.983 1 81.56 111 ALA A N 1
ATOM 849 C CA . ALA A 1 111 ? -2.449 9.781 0.575 1 81.56 111 ALA A CA 1
ATOM 850 C C . ALA A 1 111 ? -3.318 11.016 0.36 1 81.56 111 ALA A C 1
ATOM 852 O O . ALA A 1 111 ? -3.307 11.617 -0.72 1 81.56 111 ALA A O 1
ATOM 853 N N . SER A 1 112 ? -4.008 11.391 1.393 1 82.62 112 SER A N 1
ATOM 854 C CA . SER A 1 112 ? -4.918 12.516 1.238 1 82.62 112 SER A CA 1
ATOM 855 C C . SER A 1 112 ? -4.449 13.719 2.047 1 82.62 112 SER A C 1
ATOM 857 O O . SER A 1 112 ? -5.207 14.672 2.244 1 82.62 112 SER A O 1
ATOM 859 N N . SER A 1 113 ? -3.287 13.734 2.523 1 78.75 113 SER A N 1
ATOM 860 C CA . SER A 1 113 ? -2.793 14.773 3.422 1 78.75 113 SER A CA 1
ATOM 861 C C . SER A 1 113 ? -2.73 16.125 2.721 1 78.75 113 SER A C 1
ATOM 863 O O . SER A 1 113 ? -2.895 17.172 3.357 1 78.75 113 SER A O 1
ATOM 865 N N . GLY A 1 114 ? -2.615 16.141 1.405 1 78.44 114 GLY A N 1
ATOM 866 C CA . GLY A 1 114 ? -2.512 17.391 0.69 1 78.44 114 GLY A CA 1
ATOM 867 C C . GLY A 1 114 ? -3.844 17.891 0.161 1 78.44 114 GLY A C 1
ATOM 868 O O . GLY A 1 114 ? -3.912 18.953 -0.456 1 78.44 114 GLY A O 1
ATOM 869 N N . LEU A 1 115 ? -4.844 17.172 0.499 1 86.81 115 LEU A N 1
ATOM 870 C CA . LEU A 1 115 ? -6.16 17.516 -0.033 1 86.81 115 LEU A CA 1
ATOM 871 C C . LEU A 1 115 ? -6.977 18.281 0.993 1 86.81 115 LEU A C 1
ATOM 873 O O . LEU A 1 115 ? -6.895 18.016 2.193 1 86.81 115 LEU A O 1
ATOM 877 N N . LYS A 1 116 ? -7.711 19.25 0.447 1 87.31 116 LYS A N 1
ATOM 878 C CA . LYS A 1 116 ? -8.711 19.891 1.289 1 87.31 116 LYS A CA 1
ATOM 879 C C . LYS A 1 116 ? -9.867 18.938 1.596 1 87.31 116 LYS A C 1
ATOM 881 O O . LYS A 1 116 ? -10.102 17.984 0.861 1 87.31 116 LYS A O 1
ATOM 886 N N . LEU A 1 117 ? -10.578 19.219 2.611 1 89.62 117 LEU A N 1
ATOM 887 C CA . LEU A 1 117 ? -11.672 18.359 3.061 1 89.62 117 LEU A CA 1
ATOM 888 C C . LEU A 1 117 ? -12.711 18.188 1.958 1 89.62 117 LEU A C 1
ATOM 890 O O . LEU A 1 117 ? -13.219 17.078 1.746 1 89.62 117 LEU A O 1
ATOM 894 N N . LYS A 1 118 ? -12.992 19.25 1.255 1 88.5 118 LYS A N 1
ATOM 895 C CA . LYS A 1 118 ? -13.977 19.172 0.178 1 88.5 118 LYS A CA 1
ATOM 896 C C . LYS A 1 118 ? -13.516 18.219 -0.917 1 88.5 118 LYS A C 1
ATOM 898 O O . LYS A 1 118 ? -14.328 17.469 -1.472 1 88.5 118 LYS A O 1
ATOM 903 N N . GLN A 1 119 ? -12.25 18.219 -1.217 1 91.75 119 GLN A N 1
ATOM 904 C CA . GLN A 1 119 ? -11.688 17.328 -2.225 1 91.75 119 GLN A CA 1
ATOM 905 C C . GLN A 1 119 ? -11.703 15.875 -1.743 1 91.75 119 GLN A C 1
ATOM 907 O O . GLN A 1 119 ? -11.992 14.961 -2.518 1 91.75 119 GLN A O 1
ATOM 912 N N . ARG A 1 120 ? -11.359 15.711 -0.45 1 94 120 ARG A N 1
ATOM 913 C CA . ARG A 1 120 ? -11.391 14.375 0.137 1 94 120 ARG A CA 1
ATOM 914 C C . ARG A 1 120 ? -12.797 13.789 0.083 1 94 120 ARG A C 1
ATOM 916 O O . ARG A 1 120 ? -12.969 12.617 -0.266 1 94 120 ARG A O 1
ATOM 923 N N . LYS A 1 121 ? -13.758 14.633 0.376 1 93.56 121 LYS A N 1
ATOM 924 C CA . LYS A 1 121 ? -15.148 14.188 0.348 1 93.56 121 LYS A CA 1
ATOM 925 C C . LYS A 1 121 ? -15.586 13.828 -1.07 1 93.56 121 LYS A C 1
ATOM 927 O O . LYS A 1 121 ? -16.312 12.859 -1.275 1 93.56 121 LYS A O 1
ATOM 932 N N . PHE A 1 122 ? -15.164 14.602 -2.014 1 93.94 122 PHE A N 1
ATOM 933 C CA . PHE A 1 122 ? -15.516 14.344 -3.406 1 93.94 122 PHE A CA 1
ATOM 934 C C . PHE A 1 122 ? -14.891 13.039 -3.887 1 93.94 122 PHE A C 1
ATOM 936 O O . PHE A 1 122 ? -15.57 12.211 -4.504 1 93.94 122 PHE A O 1
ATOM 943 N N . GLN A 1 123 ? -13.609 12.883 -3.609 1 94.94 123 GLN A N 1
ATOM 944 C CA . GLN 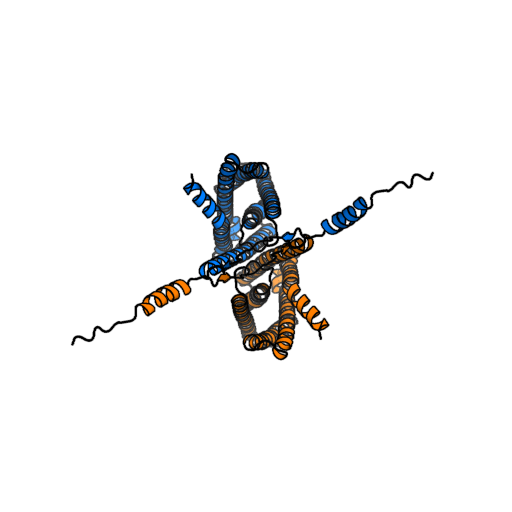A 1 123 ? -12.93 11.656 -4.012 1 94.94 123 GLN A CA 1
ATOM 945 C C . GLN A 1 123 ? -13.516 10.445 -3.285 1 94.94 123 GLN A C 1
ATOM 947 O O . GLN A 1 123 ? -13.625 9.359 -3.863 1 94.94 123 GLN A O 1
ATOM 952 N N . HIS A 1 124 ? -13.844 10.617 -2 1 96.94 124 HIS A N 1
ATOM 953 C CA . HIS A 1 124 ? -14.539 9.57 -1.251 1 96.94 124 HIS A CA 1
ATOM 954 C C . HIS A 1 124 ? -15.828 9.164 -1.947 1 96.94 124 HIS A C 1
ATOM 956 O O . HIS A 1 124 ? -16.078 7.969 -2.156 1 96.94 124 HIS A O 1
ATOM 962 N N . LEU A 1 125 ? -16.641 10.141 -2.361 1 96.75 125 LEU A N 1
ATOM 963 C CA . LEU A 1 125 ? -17.906 9.883 -3.053 1 96.75 125 LEU A CA 1
ATOM 964 C C . LEU A 1 125 ? -17.656 9.156 -4.371 1 96.75 125 LEU A C 1
ATOM 966 O O . LEU A 1 125 ? -18.312 8.156 -4.664 1 96.75 125 LEU A O 1
ATOM 970 N N . PHE A 1 126 ? -16.766 9.609 -5.098 1 96.88 126 PHE A N 1
ATOM 971 C CA . PHE A 1 126 ? -16.469 9.047 -6.406 1 96.88 126 PHE A CA 1
ATOM 972 C C . PHE A 1 126 ? -16.031 7.59 -6.285 1 96.88 126 PHE A C 1
ATOM 974 O O . PHE A 1 126 ? -16.547 6.719 -6.984 1 96.88 126 PHE A O 1
ATOM 981 N N . LEU A 1 127 ? -15.094 7.344 -5.414 1 97.62 127 LEU A N 1
ATOM 982 C CA . LEU A 1 127 ? -14.547 6 -5.258 1 97.62 127 LEU A CA 1
ATOM 983 C C . LEU A 1 127 ? -15.602 5.047 -4.711 1 97.62 127 LEU A C 1
ATOM 985 O O . LEU A 1 127 ? -15.648 3.873 -5.098 1 97.62 127 LEU A O 1
ATOM 989 N N . GLN A 1 128 ? -16.438 5.543 -3.83 1 98.38 128 GLN A N 1
ATOM 990 C CA . GLN A 1 128 ? -17.516 4.707 -3.299 1 98.38 128 GLN A CA 1
ATOM 991 C C . GLN A 1 128 ? -18.516 4.336 -4.387 1 98.38 128 GLN A C 1
ATOM 993 O O . GLN A 1 128 ? -18.938 3.184 -4.473 1 98.38 128 GLN A O 1
ATOM 998 N N . LEU A 1 129 ? -18.844 5.289 -5.223 1 98.06 129 LEU A N 1
ATOM 999 C CA . LEU A 1 129 ? -19.781 5.023 -6.309 1 98.06 129 LEU A CA 1
ATOM 1000 C C . LEU A 1 129 ? -19.172 4.07 -7.332 1 98.06 129 LEU A C 1
ATOM 1002 O O . LEU A 1 129 ? -19.859 3.168 -7.828 1 98.06 129 LEU A O 1
ATOM 1006 N N . PHE A 1 130 ? -17.969 4.352 -7.609 1 98.5 130 PHE A N 1
ATOM 1007 C CA . PHE A 1 130 ? -17.266 3.461 -8.531 1 98.5 130 PHE A CA 1
ATOM 1008 C C . PHE A 1 130 ? -17.203 2.045 -7.969 1 98.5 130 PHE A C 1
ATOM 1010 O O . PHE A 1 130 ? -17.469 1.076 -8.688 1 98.5 130 PHE A O 1
ATOM 1017 N N . GLY A 1 131 ? -16.828 1.915 -6.676 1 98.69 131 GLY A N 1
ATOM 1018 C CA . GLY A 1 131 ? -16.797 0.611 -6.035 1 98.69 131 GLY A CA 1
ATOM 1019 C C . GLY A 1 131 ? -18.141 -0.086 -6.023 1 98.69 131 GLY A C 1
ATOM 1020 O O . GLY A 1 131 ? -18.234 -1.275 -6.336 1 98.69 131 GLY A O 1
ATOM 1021 N N . LEU A 1 132 ? -19.156 0.641 -5.676 1 98.62 132 LEU A N 1
ATOM 1022 C CA . LEU A 1 132 ? -20.516 0.089 -5.691 1 98.62 132 LEU A CA 1
ATOM 1023 C C . LEU A 1 132 ? -20.906 -0.346 -7.098 1 98.62 132 LEU A C 1
ATOM 1025 O O . LEU A 1 132 ? -21.547 -1.383 -7.273 1 98.62 132 LEU A O 1
ATOM 1029 N N . GLY A 1 133 ? -20.547 0.434 -8.078 1 98.56 133 GLY A N 1
ATOM 1030 C CA . GLY A 1 133 ? -20.781 0.069 -9.469 1 98.56 133 GLY A CA 1
ATOM 1031 C C . GLY A 1 133 ? -20.109 -1.226 -9.875 1 98.56 133 GLY A C 1
ATOM 1032 O O . GLY A 1 133 ? -20.719 -2.07 -10.531 1 98.56 133 GLY A O 1
ATOM 1033 N N . CYS A 1 134 ? -18.859 -1.365 -9.477 1 98.56 134 CYS A N 1
ATOM 1034 C CA . CYS A 1 134 ? -18.141 -2.602 -9.742 1 98.56 134 CYS A CA 1
ATOM 1035 C C . CYS A 1 134 ? -18.812 -3.789 -9.07 1 98.56 134 CYS A C 1
ATOM 1037 O O . CYS A 1 134 ? -18.984 -4.84 -9.695 1 98.56 134 CYS A O 1
ATOM 1039 N N . GLY A 1 135 ? -19.172 -3.562 -7.801 1 98 135 GLY A N 1
ATOM 1040 C CA . GLY A 1 135 ? -19.891 -4.621 -7.105 1 98 135 GLY A CA 1
ATOM 1041 C C . GLY A 1 135 ? -21.203 -5 -7.777 1 98 135 GLY A C 1
ATOM 1042 O O . GLY A 1 135 ? -21.5 -6.188 -7.922 1 98 135 GLY A O 1
ATOM 1043 N N . ALA A 1 136 ? -21.953 -4.074 -8.219 1 97.75 136 ALA A N 1
ATOM 1044 C CA . ALA A 1 136 ? -23.219 -4.316 -8.891 1 97.75 136 ALA A CA 1
ATOM 1045 C C . ALA A 1 136 ? -23 -5.016 -10.227 1 97.75 136 ALA A C 1
ATOM 1047 O O . ALA A 1 136 ? -23.703 -5.984 -10.547 1 97.75 136 ALA A O 1
ATOM 1048 N N . ALA A 1 137 ? -22.078 -4.523 -11.023 1 97.94 137 ALA A N 1
ATOM 1049 C CA . ALA A 1 137 ? -21.766 -5.148 -12.305 1 97.94 137 ALA A CA 1
ATOM 1050 C C . ALA A 1 137 ? -21.297 -6.594 -12.117 1 97.94 137 ALA A C 1
ATOM 1052 O O . ALA A 1 137 ? -21.734 -7.488 -12.844 1 97.94 137 ALA A O 1
ATOM 1053 N N . GLY A 1 138 ? -20.406 -6.793 -11.109 1 97 138 GLY A N 1
ATOM 1054 C CA . GLY A 1 138 ? -19.969 -8.148 -10.812 1 97 138 GLY A CA 1
ATOM 1055 C C . GLY A 1 138 ? -21.094 -9.07 -10.406 1 97 138 GLY A C 1
ATOM 1056 O O . GLY A 1 138 ? -21.172 -10.211 -10.875 1 97 138 GLY A O 1
ATOM 1057 N N . SER A 1 139 ? -21.969 -8.594 -9.57 1 94.5 139 SER A N 1
ATOM 1058 C CA . SER A 1 139 ? -23.109 -9.398 -9.141 1 94.5 139 SER A CA 1
ATOM 1059 C C . SER A 1 139 ? -24.031 -9.711 -10.305 1 94.5 139 SER A C 1
ATOM 1061 O O . SER A 1 139 ? -24.547 -10.828 -10.406 1 94.5 139 SER A O 1
ATOM 1063 N N . ALA A 1 140 ? -24.234 -8.789 -11.18 1 93.62 140 ALA A N 1
ATOM 1064 C CA . ALA A 1 140 ? -25.094 -9.008 -12.352 1 93.62 140 ALA A CA 1
ATOM 1065 C C . ALA A 1 140 ? -24.516 -10.094 -13.258 1 93.62 140 ALA A C 1
ATOM 1067 O O . ALA A 1 140 ? -25.266 -10.906 -13.805 1 93.62 140 ALA A O 1
ATOM 1068 N N . LEU A 1 141 ? -23.266 -10.148 -13.398 1 94 141 LEU A N 1
ATOM 1069 C CA . LEU A 1 141 ? -22.609 -11.109 -14.273 1 94 141 LEU A CA 1
ATOM 1070 C C . LEU A 1 141 ? -22.828 -12.531 -13.766 1 94 141 LEU A C 1
ATOM 1072 O O . LEU A 1 141 ? -23.094 -13.445 -14.555 1 94 141 LEU A O 1
ATOM 1076 N N . VAL A 1 142 ? -22.688 -12.703 -12.484 1 90.5 142 VAL A N 1
ATOM 1077 C CA . VAL A 1 142 ? -22.844 -14.055 -11.961 1 90.5 142 VAL A CA 1
ATOM 1078 C C . VAL A 1 142 ? -24.312 -14.461 -12.016 1 90.5 142 VAL A C 1
ATOM 1080 O O . VAL A 1 142 ? -24.641 -15.641 -12.164 1 90.5 142 VAL A O 1
ATOM 1083 N N . PHE A 1 143 ? -25.188 -13.523 -11.898 1 86.94 143 PHE A N 1
ATOM 1084 C CA . PHE A 1 143 ? -26.609 -13.805 -12.055 1 86.94 143 PHE A CA 1
ATOM 1085 C C . PHE A 1 143 ? -26.922 -14.219 -13.484 1 86.94 143 PHE A C 1
ATOM 1087 O O . PHE A 1 143 ? -27.766 -15.078 -13.719 1 86.94 143 PHE A O 1
ATOM 1094 N N . LEU A 1 144 ? -26.266 -13.648 -14.406 1 85.5 144 LEU A N 1
ATOM 1095 C CA . LEU A 1 144 ? -26.469 -13.969 -15.82 1 85.5 144 LEU A CA 1
ATOM 1096 C C . LEU A 1 144 ? -25.938 -15.367 -16.141 1 85.5 144 LEU A C 1
ATOM 1098 O O . LEU A 1 144 ? -26.469 -16.047 -17 1 85.5 144 LEU A O 1
ATOM 1102 N N . ASP A 1 145 ? -24.828 -15.719 -15.586 1 80.94 145 ASP A N 1
ATOM 1103 C CA . ASP A 1 145 ? -24.25 -17.047 -15.797 1 80.94 145 ASP A CA 1
ATOM 1104 C C . ASP A 1 145 ? -25.141 -18.141 -15.227 1 80.94 145 ASP A C 1
ATOM 1106 O O . ASP A 1 145 ? -25.234 -19.234 -15.773 1 80.94 145 ASP A O 1
ATOM 1110 N N . HIS A 1 146 ? -25.578 -18 -14.047 1 67.12 146 HIS A N 1
ATOM 1111 C CA . HIS A 1 146 ? -26.406 -19.016 -13.438 1 67.12 146 HIS A CA 1
ATOM 1112 C C . HIS A 1 146 ? -27.891 -18.719 -13.641 1 67.12 146 HIS A C 1
ATOM 1114 O O . HIS A 1 146 ? -28.453 -17.875 -12.945 1 67.12 146 HIS A O 1
ATOM 1120 N N . PHE A 1 147 ? -28.344 -18.656 -14.953 1 52.62 147 PHE A N 1
ATOM 1121 C CA . PHE A 1 147 ? -29.781 -18.438 -15.055 1 52.62 147 PHE A CA 1
ATOM 1122 C C . PHE A 1 147 ? -30.5 -18.922 -13.797 1 52.62 147 PHE A C 1
ATOM 1124 O O . PHE A 1 147 ? -31.625 -18.5 -13.516 1 52.62 147 PHE A O 1
ATOM 1131 N N . LYS A 1 148 ? -30.234 -20.156 -13.391 1 46.16 148 LYS A N 1
ATOM 1132 C CA . LYS A 1 148 ? -31.094 -20.656 -12.312 1 46.16 148 LYS A CA 1
ATOM 1133 C C . LYS A 1 148 ? -30.703 -20.031 -10.969 1 46.16 148 LYS A C 1
ATOM 1135 O O . LYS A 1 148 ? -29.578 -20.203 -10.508 1 46.16 148 LYS A O 1
ATOM 1140 N N . MET A 1 149 ? -30.969 -18.812 -10.75 1 49.62 149 MET A N 1
ATOM 1141 C CA . MET A 1 149 ? -31.016 -18.031 -9.516 1 49.62 149 MET A CA 1
ATOM 1142 C C . MET A 1 149 ? -31.062 -18.938 -8.289 1 49.62 149 MET A C 1
ATOM 1144 O O . MET A 1 149 ? -31.609 -18.562 -7.25 1 49.62 149 MET A O 1
ATOM 1148 N N . SER A 1 150 ? -30.938 -20.312 -8.398 1 54.22 150 SER A N 1
ATOM 1149 C CA . SER A 1 150 ? -31.594 -21.047 -7.309 1 54.22 150 SER A CA 1
ATOM 1150 C C . SER A 1 150 ? -31.094 -20.547 -5.949 1 54.22 150 SER A C 1
ATOM 1152 O O . SER A 1 150 ? -31.906 -20.234 -5.074 1 54.22 150 SER A O 1
ATOM 1154 N N . LYS A 1 151 ? -29.906 -21.203 -5.145 1 64.94 151 LYS A N 1
ATOM 1155 C CA . LYS A 1 151 ? -29.75 -21.234 -3.691 1 64.94 151 LYS A CA 1
ATOM 1156 C C . LYS A 1 151 ? -28.797 -20.156 -3.213 1 64.94 151 LYS A C 1
ATOM 1158 O O . LYS A 1 151 ? -27.703 -19.984 -3.764 1 64.94 151 LYS A O 1
ATOM 1163 N N . PHE A 1 152 ? -29.406 -19.094 -2.658 1 83.75 152 PHE A N 1
ATOM 1164 C CA . PHE A 1 152 ? -28.625 -18.125 -1.896 1 83.75 152 PHE A CA 1
ATOM 1165 C C . PHE A 1 152 ? -27.703 -18.828 -0.898 1 83.75 152 PHE A C 1
ATOM 1167 O O . PHE A 1 152 ? -28.172 -19.641 -0.088 1 83.75 152 PHE A O 1
ATOM 1174 N N . THR A 1 153 ? -26.469 -18.625 -1.194 1 90.44 153 THR A N 1
ATOM 1175 C CA . THR A 1 153 ? -25.469 -19.094 -0.245 1 90.44 153 THR A CA 1
ATOM 1176 C C . THR A 1 153 ? -25.125 -18 0.765 1 90.44 153 THR A C 1
ATOM 1178 O O . THR A 1 153 ? -25.578 -16.859 0.638 1 90.44 153 THR A O 1
ATOM 1181 N N . PHE A 1 154 ? -24.484 -18.406 1.816 1 95 154 PHE A N 1
ATOM 1182 C CA . PHE A 1 154 ? -23.984 -17.438 2.785 1 95 154 PHE A CA 1
ATOM 1183 C C . PHE A 1 154 ? -23.172 -16.344 2.094 1 95 154 PHE A C 1
ATOM 1185 O O . PHE A 1 154 ? -23.344 -15.156 2.389 1 95 154 PHE A O 1
ATOM 1192 N N . HIS A 1 155 ? -22.344 -16.672 1.089 1 95.94 155 HIS A N 1
ATOM 1193 C CA . HIS A 1 155 ? -21.547 -15.75 0.295 1 95.94 155 HIS A CA 1
ATOM 1194 C C . HIS A 1 155 ? -22.438 -14.766 -0.462 1 95.94 155 HIS A C 1
ATOM 1196 O O . HIS A 1 155 ? -22.25 -13.547 -0.37 1 95.94 155 HIS A O 1
ATOM 1202 N N . SER A 1 156 ? -23.438 -15.289 -1.077 1 93.62 156 SER A N 1
ATOM 1203 C CA . SER A 1 156 ? -24.281 -14.43 -1.895 1 93.62 156 SER A CA 1
ATOM 1204 C C . SER A 1 156 ? -25.125 -13.508 -1.028 1 93.62 156 SER A C 1
ATOM 1206 O O . SER A 1 156 ? -25.375 -12.359 -1.393 1 93.62 156 SER A O 1
ATOM 1208 N N . ILE A 1 157 ? -25.531 -13.984 0.14 1 95.62 157 ILE A N 1
ATOM 1209 C CA . ILE A 1 157 ? -26.359 -13.195 1.038 1 95.62 157 ILE A CA 1
ATOM 1210 C C . ILE A 1 157 ? -25.547 -12.023 1.595 1 95.62 157 ILE A C 1
ATOM 1212 O O . ILE A 1 157 ? -26.016 -10.883 1.603 1 95.62 157 ILE A O 1
ATOM 1216 N N . THR A 1 158 ? -24.391 -12.312 1.993 1 97.38 158 THR A N 1
ATOM 1217 C CA . THR A 1 158 ? -23.562 -11.258 2.561 1 97.38 158 THR A CA 1
ATOM 1218 C C . THR A 1 158 ? -23.141 -10.266 1.484 1 97.38 158 THR A C 1
ATOM 1220 O O . THR A 1 158 ? -23.047 -9.062 1.747 1 97.38 158 THR A O 1
ATOM 1223 N N . GLY A 1 159 ? -22.969 -10.75 0.297 1 97.06 159 GLY A N 1
ATOM 1224 C CA . GLY A 1 159 ? -22.656 -9.859 -0.804 1 97.06 159 GLY A CA 1
ATOM 1225 C C . GLY A 1 159 ? -23.781 -8.898 -1.135 1 97.06 159 GLY A C 1
ATOM 1226 O O . GLY A 1 159 ? -23.562 -7.684 -1.223 1 97.06 159 GLY A O 1
ATOM 1227 N N . VAL A 1 160 ? -24.969 -9.43 -1.209 1 95.56 160 VAL A N 1
ATOM 1228 C CA . VAL A 1 160 ? -26.125 -8.625 -1.549 1 95.56 160 VAL A CA 1
ATOM 1229 C C . VAL A 1 160 ? -26.453 -7.672 -0.399 1 95.56 160 VAL A C 1
ATOM 1231 O O . VAL A 1 160 ? -26.781 -6.504 -0.624 1 95.56 160 VAL A O 1
ATOM 1234 N N . ALA A 1 161 ? -26.328 -8.195 0.783 1 97.62 161 ALA A N 1
ATOM 1235 C CA . ALA A 1 161 ? -26.562 -7.355 1.955 1 97.62 161 ALA A CA 1
ATOM 1236 C C . ALA A 1 161 ? -25.594 -6.18 2.006 1 97.62 161 ALA A C 1
ATOM 1238 O O . ALA A 1 161 ? -26 -5.047 2.271 1 97.62 161 ALA A O 1
ATOM 1239 N N . SER A 1 162 ? -24.312 -6.445 1.78 1 98.5 162 SER A N 1
ATOM 1240 C CA . SER A 1 162 ? -23.312 -5.379 1.761 1 98.5 162 SER A CA 1
ATOM 1241 C C . SER A 1 162 ? -23.656 -4.332 0.707 1 98.5 162 SER A C 1
ATOM 1243 O O . SER A 1 162 ? -23.641 -3.131 0.991 1 98.5 162 SER A O 1
ATOM 1245 N N . GLY A 1 163 ? -24.016 -4.789 -0.488 1 98.25 163 GLY A N 1
ATOM 1246 C CA . GLY A 1 163 ? -24.391 -3.867 -1.549 1 98.25 163 GLY A CA 1
ATOM 1247 C C . GLY A 1 163 ? -25.609 -3.033 -1.218 1 98.25 163 GLY A C 1
ATOM 1248 O O . GLY A 1 163 ? -25.641 -1.83 -1.481 1 98.25 163 GLY A O 1
ATOM 1249 N N . GLY A 1 164 ? -26.594 -3.66 -0.638 1 98.12 164 GLY A N 1
ATOM 1250 C CA . GLY A 1 164 ? -27.797 -2.945 -0.253 1 98.12 164 GLY A CA 1
ATOM 1251 C C . GLY A 1 164 ? -27.547 -1.885 0.803 1 98.12 164 GLY A C 1
ATOM 1252 O O . GLY A 1 164 ? -28.047 -0.76 0.687 1 98.12 164 GLY A O 1
ATOM 1253 N N . ILE A 1 165 ? -26.812 -2.229 1.758 1 98.69 165 ILE A N 1
ATOM 1254 C CA . ILE A 1 165 ? -26.5 -1.294 2.836 1 98.69 165 ILE A CA 1
ATOM 1255 C C . ILE A 1 165 ? -25.625 -0.167 2.303 1 98.69 165 ILE A C 1
ATOM 1257 O O . ILE A 1 165 ? -25.75 0.983 2.729 1 98.69 165 ILE A O 1
ATOM 1261 N N . ALA A 1 166 ? -24.719 -0.52 1.391 1 98.69 166 ALA A N 1
ATOM 1262 C CA . ALA A 1 166 ? -23.891 0.509 0.762 1 98.69 166 ALA A CA 1
ATOM 1263 C C . ALA A 1 166 ? -24.766 1.547 0.053 1 98.69 166 ALA A C 1
ATOM 1265 O O . ALA A 1 166 ? -24.438 2.738 0.054 1 98.69 166 ALA A O 1
ATOM 1266 N N . VAL A 1 167 ? -25.844 1.128 -0.544 1 98.44 167 VAL A N 1
ATOM 1267 C CA . VAL A 1 167 ? -26.766 2.049 -1.204 1 98.44 167 VAL A CA 1
ATOM 1268 C C . VAL A 1 167 ? -27.344 3.018 -0.179 1 98.44 167 VAL A C 1
ATOM 1270 O O . VAL A 1 167 ? -27.438 4.219 -0.438 1 98.44 167 VAL A O 1
ATOM 1273 N N . LE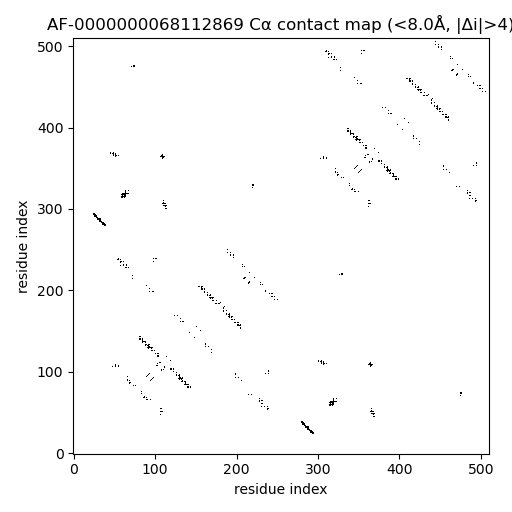U A 1 168 ? -27.688 2.529 0.951 1 98.31 168 LEU A N 1
ATOM 1274 C CA . LEU A 1 168 ? -28.188 3.383 2.021 1 98.31 168 LEU A CA 1
ATOM 1275 C C . LEU A 1 168 ? -27.125 4.379 2.469 1 98.31 168 LEU A C 1
ATOM 1277 O O . LEU A 1 168 ? -27.422 5.547 2.725 1 98.31 168 LEU A O 1
ATOM 1281 N N . ALA A 1 169 ? -25.906 3.896 2.566 1 98.44 169 ALA A N 1
ATOM 1282 C CA . ALA A 1 169 ? -24.812 4.789 2.93 1 98.44 169 ALA A CA 1
ATOM 1283 C C . ALA A 1 169 ? -24.625 5.895 1.895 1 98.44 169 ALA A C 1
ATOM 1285 O O . ALA A 1 169 ? -24.422 7.055 2.248 1 98.44 169 ALA A O 1
ATOM 1286 N N . VAL A 1 170 ? -24.766 5.539 0.587 1 97.75 170 VAL A N 1
ATOM 1287 C CA . VAL A 1 170 ? -24.609 6.523 -0.48 1 97.75 170 VAL A CA 1
ATOM 1288 C C . VAL A 1 170 ? -25.734 7.555 -0.393 1 97.75 170 VAL A C 1
ATOM 1290 O O . VAL A 1 170 ? -25.5 8.758 -0.521 1 97.75 170 VAL A O 1
ATOM 1293 N N . LEU A 1 171 ? -26.906 7.125 -0.114 1 96.88 171 LEU A N 1
ATOM 1294 C CA . LEU A 1 171 ? -28.062 8.016 -0.042 1 96.88 171 LEU A CA 1
ATOM 1295 C C . LEU A 1 171 ? -27.906 9 1.115 1 96.88 171 LEU A C 1
ATOM 1297 O O . LEU A 1 171 ? -28.109 10.203 0.942 1 96.88 171 LEU A O 1
ATOM 1301 N N . THR A 1 172 ? -27.578 8.508 2.254 1 97.06 172 THR A N 1
ATOM 1302 C CA . THR A 1 172 ? -27.375 9.391 3.402 1 97.06 172 THR A CA 1
ATOM 1303 C C . THR A 1 172 ? -26.172 10.297 3.195 1 97.06 172 THR A C 1
ATOM 1305 O O . THR A 1 172 ? -26.172 11.445 3.646 1 97.06 172 THR A O 1
ATOM 1308 N N . GLY A 1 173 ? -25.188 9.797 2.559 1 96 173 GLY A N 1
ATOM 1309 C CA . GLY A 1 173 ? -24.016 10.617 2.234 1 96 173 GLY A CA 1
ATOM 1310 C C . GLY A 1 173 ? -24.344 11.766 1.304 1 96 173 GLY A C 1
ATOM 1311 O O . GLY A 1 173 ? -23.844 12.875 1.476 1 96 173 GLY A O 1
ATOM 1312 N N . LEU A 1 174 ? -25.188 11.508 0.334 1 94.5 174 LEU A N 1
ATOM 1313 C CA . LEU A 1 174 ? -25.594 12.555 -0.598 1 94.5 174 LEU A CA 1
ATOM 1314 C C . LEU A 1 174 ? -26.422 13.625 0.111 1 94.5 174 LEU A C 1
ATOM 1316 O O . LEU A 1 174 ? -26.297 14.812 -0.208 1 94.5 174 LEU A O 1
ATOM 1320 N N . ILE A 1 175 ? -27.156 13.25 1.065 1 93.06 175 ILE A N 1
ATOM 1321 C CA . ILE A 1 175 ? -27.922 14.203 1.855 1 93.06 175 ILE A CA 1
ATOM 1322 C C . ILE A 1 175 ? -26.984 15.102 2.646 1 93.06 175 ILE A C 1
ATOM 1324 O O . ILE A 1 175 ? -27.172 16.328 2.699 1 93.06 175 ILE A O 1
ATOM 1328 N N . ILE A 1 176 ? -25.953 14.492 3.246 1 92.5 176 ILE A N 1
ATOM 1329 C CA . ILE A 1 176 ? -24.969 15.25 4 1 92.5 176 ILE A CA 1
ATOM 1330 C C . ILE A 1 176 ? -24.266 16.234 3.08 1 92.5 176 ILE A C 1
ATOM 1332 O O . ILE A 1 176 ? -24.016 17.391 3.459 1 92.5 176 ILE A O 1
ATOM 1336 N N . TYR A 1 177 ? -24 15.758 1.907 1 88.06 177 TYR A N 1
ATOM 1337 C CA . TYR A 1 177 ? -23.266 16.562 0.924 1 88.06 177 TYR A CA 1
ATOM 1338 C C . TYR A 1 177 ? -24.094 17.781 0.506 1 88.06 177 TYR A C 1
ATOM 1340 O O . TYR A 1 177 ? -23.531 18.844 0.251 1 88.06 177 TYR A O 1
ATOM 1348 N N . CYS A 1 178 ? -25.406 17.703 0.555 1 87.56 178 CYS A N 1
ATOM 1349 C CA . CYS A 1 178 ? -26.281 18.75 0.038 1 87.56 178 CYS A CA 1
ATOM 1350 C C . CYS A 1 178 ? -26.859 19.578 1.173 1 87.56 178 CYS A C 1
ATOM 1352 O O . CYS A 1 178 ? -27.5 20.609 0.932 1 87.56 178 CYS A O 1
ATOM 1354 N N . THR A 1 179 ? -26.734 19.109 2.346 1 83.81 179 THR A N 1
ATOM 1355 C CA . THR A 1 179 ? -27.359 19.797 3.457 1 83.81 179 THR A CA 1
ATOM 1356 C C . THR A 1 179 ? -26.328 20.578 4.273 1 83.81 179 THR A C 1
ATOM 1358 O O . THR A 1 179 ? -25.156 20.203 4.309 1 83.81 179 THR A O 1
ATOM 1361 N N . GLY A 1 180 ? -26.656 21.672 4.785 1 79.31 180 GLY A N 1
ATOM 1362 C CA . GLY A 1 180 ? -25.812 22.438 5.68 1 79.31 180 GLY A CA 1
ATOM 1363 C C . GLY A 1 180 ? -25.828 21.922 7.105 1 79.31 180 GLY A C 1
ATOM 1364 O O . GLY A 1 180 ? -26.578 21 7.434 1 79.31 180 GLY A O 1
ATOM 1365 N N . LYS A 1 181 ? -24.984 22.406 7.949 1 83.5 181 LYS A N 1
ATOM 1366 C CA . LYS A 1 181 ? -24.859 22.016 9.352 1 83.5 181 LYS A CA 1
ATOM 1367 C C . LYS A 1 181 ? -26.188 22.125 10.078 1 83.5 181 LYS A C 1
ATOM 1369 O O . LYS A 1 181 ? -26.922 23.094 9.883 1 83.5 181 LYS A O 1
ATOM 1374 N N . GLY A 1 182 ? -26.703 21.016 10.773 1 87.75 182 GLY A N 1
ATOM 1375 C CA . GLY A 1 182 ? -27.922 20.953 11.555 1 87.75 182 GLY A CA 1
ATOM 1376 C C . GLY A 1 182 ? -28.219 19.562 12.086 1 87.75 182 GLY A C 1
ATOM 1377 O O . GLY A 1 182 ? -27.391 18.656 11.953 1 87.75 182 GLY A O 1
ATOM 1378 N N . THR A 1 183 ? -29.297 19.469 12.734 1 86.88 183 THR A N 1
ATOM 1379 C CA . THR A 1 183 ? -29.703 18.219 13.367 1 86.88 183 THR A CA 1
ATOM 1380 C C . THR A 1 183 ? -29.859 17.109 12.328 1 86.88 183 THR A C 1
ATOM 1382 O O . THR A 1 183 ? -29.438 15.977 12.555 1 86.88 183 THR A O 1
ATOM 1385 N N . VAL A 1 184 ? -30.469 17.484 11.242 1 89.44 184 VAL A N 1
ATOM 1386 C CA . VAL A 1 184 ? -30.672 16.5 10.172 1 89.44 184 VAL A CA 1
ATOM 1387 C C . VAL A 1 184 ? -29.312 16.016 9.672 1 89.44 184 VAL A C 1
ATOM 1389 O O . VAL A 1 184 ? -29.125 14.812 9.461 1 89.44 184 VAL A O 1
ATOM 1392 N N . GLU A 1 185 ? -28.359 16.859 9.508 1 91.62 185 GLU A N 1
ATOM 1393 C CA . GLU A 1 185 ? -27.016 16.5 9.07 1 91.62 185 GLU A CA 1
ATOM 1394 C C . GLU A 1 185 ? -26.328 15.586 10.07 1 91.62 185 GLU A C 1
ATOM 1396 O O . GLU A 1 185 ? -25.672 14.617 9.688 1 91.62 185 GLU A O 1
ATOM 1401 N N . ASP A 1 186 ? -26.594 15.836 11.32 1 90.25 186 ASP A N 1
ATOM 1402 C CA . ASP A 1 186 ? -25.953 15.039 12.367 1 90.25 186 ASP A CA 1
ATOM 1403 C C 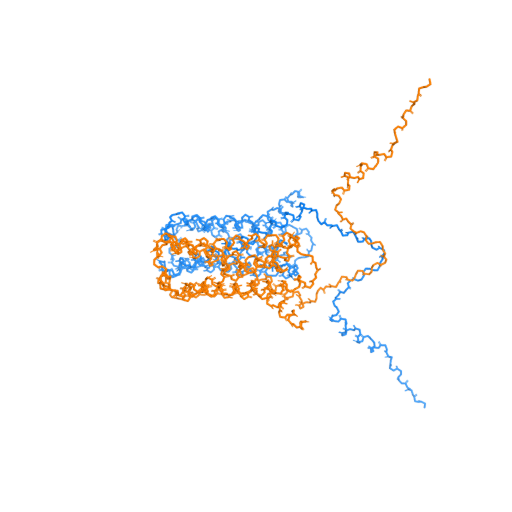. ASP A 1 186 ? -26.484 13.609 12.375 1 90.25 186 ASP A C 1
ATOM 1405 O O . ASP A 1 186 ? -25.719 12.656 12.5 1 90.25 186 ASP A O 1
ATOM 1409 N N . VAL A 1 187 ? -27.797 13.57 12.281 1 92.69 187 VAL A N 1
ATOM 1410 C CA . VAL A 1 187 ? -28.406 12.242 12.266 1 92.69 187 VAL A CA 1
ATOM 1411 C C . VAL A 1 187 ? -27.969 11.492 11.008 1 92.69 187 VAL A C 1
ATOM 1413 O O . VAL A 1 187 ? -27.641 10.305 11.07 1 92.69 187 VAL A O 1
ATOM 1416 N N . CYS A 1 188 ? -27.906 12.164 9.891 1 94.88 188 CYS A N 1
ATOM 1417 C CA . CYS A 1 188 ? -27.484 11.547 8.633 1 94.88 188 CYS A CA 1
ATOM 1418 C C . CYS A 1 188 ? -26.016 11.125 8.695 1 94.88 188 CYS A C 1
ATOM 1420 O O . CYS A 1 188 ? -25.641 10.094 8.141 1 94.88 188 CYS A O 1
ATOM 1422 N N . LYS A 1 189 ? -25.219 11.898 9.344 1 94.88 189 LYS A N 1
ATOM 1423 C CA . LYS A 1 189 ? -23.812 11.539 9.516 1 94.88 189 LYS A CA 1
ATOM 1424 C C . LYS A 1 189 ? -23.656 10.25 10.32 1 94.88 189 LYS A C 1
ATOM 1426 O O . LYS A 1 189 ? -22.875 9.375 9.961 1 94.88 189 LYS A O 1
ATOM 1431 N N . PHE A 1 190 ? -24.438 10.188 11.359 1 95.5 190 PHE A N 1
ATOM 1432 C CA . PHE A 1 190 ? -24.438 8.984 12.188 1 95.5 190 PHE A CA 1
ATOM 1433 C C . PHE A 1 190 ? -24.859 7.766 11.383 1 95.5 190 PHE A C 1
ATOM 1435 O O . PHE A 1 190 ? -24.172 6.742 11.391 1 95.5 190 PHE A O 1
ATOM 1442 N N . CYS A 1 191 ? -25.953 7.879 10.703 1 96.69 191 CYS A N 1
ATOM 1443 C CA . CYS A 1 191 ? -26.453 6.777 9.898 1 96.69 191 CYS A CA 1
ATOM 1444 C C . CYS A 1 191 ? -25.484 6.414 8.789 1 96.69 191 CYS A C 1
ATOM 1446 O O . CYS A 1 191 ? -25.203 5.234 8.57 1 96.69 191 CYS A O 1
ATOM 1448 N N . HIS A 1 192 ? -24.938 7.418 8.117 1 97.81 192 HIS A N 1
ATOM 1449 C CA . HIS A 1 192 ? -24 7.211 7.02 1 97.81 192 HIS A CA 1
ATOM 1450 C C . HIS A 1 192 ? -22.781 6.414 7.477 1 97.81 192 HIS A C 1
ATOM 1452 O O . HIS A 1 192 ? -22.422 5.406 6.859 1 97.81 192 HIS A O 1
ATOM 1458 N N . MET A 1 193 ? -22.234 6.797 8.555 1 97.81 193 MET A N 1
ATOM 1459 C CA . MET A 1 193 ? -21.047 6.121 9.07 1 97.81 193 MET A CA 1
ATOM 1460 C C . MET A 1 193 ? -21.375 4.711 9.531 1 97.81 193 MET A C 1
ATOM 1462 O O . MET A 1 193 ? -20.609 3.777 9.305 1 97.81 193 MET A O 1
ATOM 1466 N N . SER A 1 194 ? -22.5 4.535 10.156 1 97.81 194 SER A N 1
ATOM 1467 C CA . SER A 1 194 ? -22.922 3.213 10.609 1 97.81 194 SER A CA 1
ATOM 1468 C C . SER A 1 194 ? -23.156 2.271 9.43 1 97.81 194 SER A C 1
ATOM 1470 O O . SER A 1 194 ? -22.656 1.142 9.43 1 97.81 194 SER A O 1
ATOM 1472 N N . TYR A 1 195 ? -23.859 2.777 8.453 1 98.62 195 TYR A N 1
ATOM 1473 C CA . TYR A 1 195 ? -24.109 1.974 7.258 1 98.62 195 TYR A CA 1
ATOM 1474 C C . TYR A 1 195 ? -22.797 1.647 6.551 1 98.62 195 TYR A C 1
ATOM 1476 O O . TYR A 1 195 ? -22.594 0.519 6.094 1 98.62 195 TYR A O 1
ATOM 1484 N N . GLY A 1 196 ? -21.953 2.641 6.445 1 98.5 196 GLY A N 1
ATOM 1485 C CA . GLY A 1 196 ? -20.656 2.424 5.801 1 98.5 196 GLY A CA 1
ATOM 1486 C C . GLY A 1 196 ? -19.828 1.354 6.48 1 98.5 196 GLY A C 1
ATOM 1487 O O . GLY A 1 196 ? -19.281 0.468 5.816 1 98.5 196 GLY A O 1
ATOM 1488 N N . VAL A 1 197 ? -19.75 1.396 7.77 1 98.56 197 VAL A N 1
ATOM 1489 C CA . VAL A 1 197 ? -18.969 0.435 8.547 1 98.56 197 VAL A CA 1
ATOM 1490 C C . VAL A 1 197 ? -19.578 -0.959 8.398 1 98.56 197 VAL A C 1
ATOM 1492 O O . VAL A 1 197 ? -18.859 -1.926 8.125 1 98.56 197 VAL A O 1
ATOM 1495 N N . LEU A 1 198 ? -20.844 -1.011 8.555 1 98.56 198 LEU A N 1
ATOM 1496 C CA . LEU A 1 198 ? -21.531 -2.295 8.461 1 98.56 198 LEU A CA 1
ATOM 1497 C C . LEU A 1 198 ? -21.359 -2.9 7.07 1 98.56 198 LEU A C 1
ATOM 1499 O O . LEU A 1 198 ? -21.094 -4.094 6.938 1 98.56 198 LEU A O 1
ATOM 1503 N N . SER A 1 199 ? -21.547 -2.104 6.074 1 98.81 199 SER A N 1
ATOM 1504 C CA . SER A 1 199 ? -21.391 -2.562 4.695 1 98.81 199 SER A CA 1
ATOM 1505 C C . SER A 1 199 ? -20 -3.109 4.445 1 98.81 199 SER A C 1
ATOM 1507 O O . SER A 1 199 ? -19.828 -4.176 3.848 1 98.81 199 SER A O 1
ATOM 1509 N N . PHE A 1 200 ? -19.031 -2.414 4.902 1 98.81 200 PHE A N 1
ATOM 1510 C CA . PHE A 1 200 ? -17.656 -2.84 4.645 1 98.81 200 PHE A CA 1
ATOM 1511 C C . PHE A 1 200 ? -17.344 -4.125 5.402 1 98.81 200 PHE A C 1
ATOM 1513 O O . PHE A 1 200 ? -16.688 -5.023 4.867 1 98.81 200 PHE A O 1
ATOM 1520 N N . ILE A 1 201 ? -17.75 -4.246 6.629 1 98.81 201 ILE A N 1
ATOM 1521 C CA . ILE A 1 201 ? -17.547 -5.465 7.398 1 98.81 201 ILE A CA 1
ATOM 1522 C C . ILE A 1 201 ? -18.219 -6.645 6.699 1 98.81 201 ILE A C 1
ATOM 1524 O O . ILE A 1 201 ? -17.625 -7.711 6.547 1 98.81 201 ILE A O 1
ATOM 1528 N N . LEU A 1 202 ? -19.406 -6.418 6.223 1 98.75 202 LEU A N 1
ATOM 1529 C CA . LEU A 1 202 ? -20.125 -7.48 5.52 1 98.75 202 LEU A CA 1
ATOM 1530 C C . LEU A 1 202 ? -19.406 -7.859 4.227 1 98.75 202 LEU A C 1
ATOM 1532 O O . LEU A 1 202 ? -19.375 -9.031 3.85 1 98.75 202 LEU A O 1
ATOM 1536 N N . SER A 1 203 ? -18.922 -6.855 3.541 1 98.75 203 SER A N 1
ATOM 1537 C CA . SER A 1 203 ? -18.188 -7.16 2.32 1 98.75 203 SER A CA 1
ATOM 1538 C C . SER A 1 203 ? -16.953 -7.996 2.619 1 98.75 203 SER A C 1
ATOM 1540 O O . SER A 1 203 ? -16.578 -8.867 1.831 1 98.75 203 SER A O 1
ATOM 1542 N N . SER A 1 204 ? -16.312 -7.734 3.75 1 98.81 204 SER A N 1
ATOM 1543 C CA . SER A 1 204 ? -15.156 -8.516 4.164 1 98.81 204 SER A CA 1
ATOM 1544 C C . SER A 1 204 ? -15.555 -9.953 4.504 1 98.81 204 SER A C 1
ATOM 1546 O O . SER A 1 204 ? -14.852 -10.898 4.141 1 98.81 204 SER A O 1
ATOM 1548 N N . VAL A 1 205 ? -16.641 -10.094 5.188 1 98.69 205 VAL A N 1
ATOM 1549 C CA . VAL A 1 205 ? -17.156 -11.422 5.492 1 98.69 205 VAL A CA 1
ATOM 1550 C C . VAL A 1 205 ? -17.469 -12.164 4.195 1 98.69 205 VAL A C 1
ATOM 1552 O O . VAL A 1 205 ? -17.141 -13.344 4.055 1 98.69 205 VAL A O 1
ATOM 1555 N N . CYS A 1 206 ? -18.062 -11.484 3.283 1 98.31 206 CYS A N 1
ATOM 1556 C CA . CYS A 1 206 ? -18.359 -12.047 1.969 1 98.31 206 CYS A CA 1
ATOM 1557 C C . CYS A 1 206 ? -17.078 -12.492 1.269 1 98.31 206 CYS A C 1
ATOM 1559 O O . CYS A 1 206 ? -17.016 -13.594 0.725 1 98.31 206 CYS A O 1
ATOM 1561 N N . PHE A 1 207 ? -16.125 -11.648 1.301 1 98.62 207 PHE A N 1
ATOM 1562 C CA . PHE A 1 207 ? -14.852 -11.938 0.664 1 98.62 207 PHE A CA 1
ATOM 1563 C C . PHE A 1 207 ? -14.227 -13.195 1.253 1 98.62 207 PHE A C 1
ATOM 1565 O O . PHE A 1 207 ? -13.836 -14.102 0.517 1 98.62 207 PHE A O 1
ATOM 1572 N N . VAL A 1 208 ? -14.18 -13.273 2.605 1 98.56 208 VAL A N 1
ATOM 1573 C CA . VAL A 1 208 ? -13.57 -14.406 3.291 1 98.56 208 VAL A CA 1
ATOM 1574 C C . VAL A 1 208 ? -14.367 -15.68 2.998 1 98.56 208 VAL A C 1
ATOM 1576 O O . VAL A 1 208 ? -13.781 -16.734 2.77 1 98.56 208 VAL A O 1
ATOM 1579 N N . SER A 1 209 ? -15.68 -15.602 2.973 1 97.56 209 SER A N 1
ATOM 1580 C CA . SER A 1 209 ? -16.5 -16.766 2.648 1 97.56 209 SER A CA 1
ATOM 1581 C C . SER A 1 209 ? -16.234 -17.25 1.223 1 97.56 209 SER A C 1
ATOM 1583 O O . SER A 1 209 ? -16.312 -18.438 0.94 1 97.56 209 SER A O 1
ATOM 1585 N N . GLY A 1 210 ? -15.93 -16.312 0.339 1 96.38 210 GLY A N 1
ATOM 1586 C CA . GLY A 1 210 ? -15.547 -16.688 -1.012 1 96.38 210 GLY A CA 1
ATOM 1587 C C . GLY A 1 210 ? -14.219 -17.406 -1.074 1 96.38 210 GLY A C 1
ATOM 1588 O O . GLY A 1 210 ? -14.062 -18.375 -1.833 1 96.38 210 GLY A O 1
ATOM 1589 N N . LEU A 1 211 ? -13.289 -16.984 -0.287 1 96.56 211 LEU A N 1
ATOM 1590 C CA . LEU A 1 211 ? -11.969 -17.594 -0.244 1 96.56 211 LEU A CA 1
ATOM 1591 C C . LEU A 1 211 ? -12.055 -19.031 0.285 1 96.56 211 LEU A C 1
ATOM 1593 O O . LEU A 1 211 ? -11.219 -19.859 -0.043 1 96.56 211 LEU A O 1
ATOM 1597 N N . LEU A 1 212 ? -13.07 -19.281 1.073 1 95.62 212 LEU A N 1
ATOM 1598 C CA . LEU A 1 212 ? -13.203 -20.594 1.715 1 95.62 212 LEU A CA 1
ATOM 1599 C C . LEU A 1 212 ? -13.93 -21.578 0.802 1 95.62 212 LEU A C 1
ATOM 1601 O O . LEU A 1 212 ? -14.016 -22.766 1.106 1 95.62 212 LEU A O 1
ATOM 1605 N N . ARG A 1 213 ? -14.398 -21.125 -0.312 1 93.69 213 ARG A N 1
ATOM 1606 C CA . ARG A 1 213 ? -15.016 -22.031 -1.277 1 93.69 213 ARG A CA 1
ATOM 1607 C C . ARG A 1 213 ? -13.977 -22.953 -1.91 1 93.69 213 ARG A C 1
ATOM 1609 O O . ARG A 1 213 ? -12.844 -22.531 -2.158 1 93.69 213 ARG A O 1
ATOM 1616 N N . PRO A 1 214 ? -14.297 -24.172 -2.264 1 92.06 214 PRO A N 1
ATOM 1617 C CA . PRO A 1 214 ? -13.359 -25.172 -2.789 1 92.06 214 PRO A CA 1
ATOM 1618 C C . PRO A 1 214 ? -12.703 -24.719 -4.098 1 92.06 214 PRO A C 1
ATOM 1620 O O . PRO A 1 214 ? -11.547 -25.078 -4.363 1 92.06 214 PRO A O 1
ATOM 1623 N N . VAL A 1 215 ? -13.422 -24.016 -4.859 1 89.88 215 VAL A N 1
ATOM 1624 C CA . VAL A 1 215 ? -12.891 -23.609 -6.152 1 89.88 215 VAL A CA 1
ATOM 1625 C C . VAL A 1 215 ? -11.633 -22.766 -5.949 1 89.88 215 VAL A C 1
ATOM 1627 O O . VAL A 1 215 ? -10.703 -22.812 -6.762 1 89.88 215 VAL A O 1
ATOM 1630 N N . TYR A 1 216 ? -11.578 -22.016 -4.906 1 92.69 216 TYR A N 1
ATOM 1631 C CA . TYR A 1 216 ? -10.406 -21.203 -4.613 1 92.69 216 TYR A CA 1
ATOM 1632 C C . TYR A 1 216 ? -9.414 -21.969 -3.736 1 92.69 216 TYR A C 1
ATOM 1634 O O . TYR A 1 216 ? -8.211 -21.984 -4.008 1 92.69 216 TYR A O 1
ATOM 1642 N N . SER A 1 217 ? -9.891 -22.641 -2.656 1 89.88 217 SER A N 1
ATOM 1643 C CA . SER A 1 217 ? -9.023 -23.297 -1.677 1 89.88 217 SER A CA 1
ATOM 1644 C C . SER A 1 217 ? -8.203 -24.406 -2.316 1 89.88 217 SER A C 1
ATOM 1646 O O . SER A 1 217 ? -7.086 -24.688 -1.888 1 89.88 217 SER A O 1
ATOM 1648 N N . LYS A 1 218 ? -8.656 -24.984 -3.402 1 89.75 218 LYS A N 1
ATOM 1649 C CA . LYS A 1 218 ? -7.938 -26.047 -4.082 1 89.75 218 LYS A CA 1
ATOM 1650 C C . LYS A 1 218 ? -6.898 -25.484 -5.047 1 89.75 218 LYS A C 1
ATOM 1652 O O . LYS A 1 218 ? -5.992 -26.203 -5.48 1 89.75 218 LYS A O 1
ATOM 1657 N N . TRP A 1 219 ? -7.055 -24.203 -5.395 1 88.25 219 TRP A N 1
ATOM 1658 C CA . TRP A 1 219 ? -6.121 -23.547 -6.309 1 88.25 219 TRP A CA 1
ATOM 1659 C C . TRP A 1 219 ? -4.836 -23.156 -5.586 1 88.25 219 TRP A C 1
ATOM 1661 O O . TRP A 1 219 ? -3.762 -23.125 -6.195 1 88.25 219 TRP A O 1
ATOM 1671 N N . VAL A 1 220 ? -4.867 -22.922 -4.332 1 87.5 220 VAL A N 1
ATOM 1672 C CA . VAL A 1 220 ? -3.732 -22.438 -3.547 1 87.5 220 VAL A CA 1
ATOM 1673 C C . VAL A 1 220 ? -2.719 -23.562 -3.365 1 87.5 220 VAL A C 1
ATOM 1675 O O . VAL A 1 220 ? -3.084 -24.688 -2.99 1 87.5 220 VAL A O 1
ATOM 1678 N N . PRO A 1 221 ? -1.496 -23.297 -3.66 1 83.31 221 PRO A N 1
ATOM 1679 C CA . PRO A 1 221 ? -0.479 -24.359 -3.635 1 83.31 221 PRO A CA 1
ATOM 1680 C C . PRO A 1 221 ? -0.376 -25.047 -2.275 1 83.31 221 PRO A C 1
ATOM 1682 O O . PRO A 1 221 ? -0.257 -26.266 -2.209 1 83.31 221 PRO A O 1
ATOM 1685 N N . LEU A 1 222 ? -0.369 -24.234 -1.201 1 88.5 222 LEU A N 1
ATOM 1686 C CA . LEU A 1 222 ? -0.313 -24.766 0.157 1 88.5 222 LEU A CA 1
ATOM 1687 C C . LEU A 1 222 ? -1.525 -24.312 0.966 1 88.5 222 LEU A C 1
ATOM 1689 O O . LEU A 1 222 ? -1.907 -23.141 0.922 1 88.5 222 LEU A O 1
ATOM 1693 N N . PRO A 1 223 ? -2.055 -25.266 1.615 1 87.06 223 PRO A N 1
ATOM 1694 C CA . PRO A 1 223 ? -3.246 -24.906 2.389 1 87.06 223 PRO A CA 1
ATOM 1695 C C . PRO A 1 223 ? -3.016 -23.719 3.305 1 87.06 223 PRO A C 1
ATOM 1697 O O . PRO A 1 223 ? -3.928 -22.906 3.52 1 87.06 223 PRO A O 1
ATOM 1700 N N . GLU A 1 224 ? -1.81 -23.547 3.791 1 88 224 GLU A N 1
ATOM 1701 C CA . GLU A 1 224 ? -1.48 -22.438 4.695 1 88 224 GLU A CA 1
ATOM 1702 C C . GLU A 1 224 ? -1.55 -21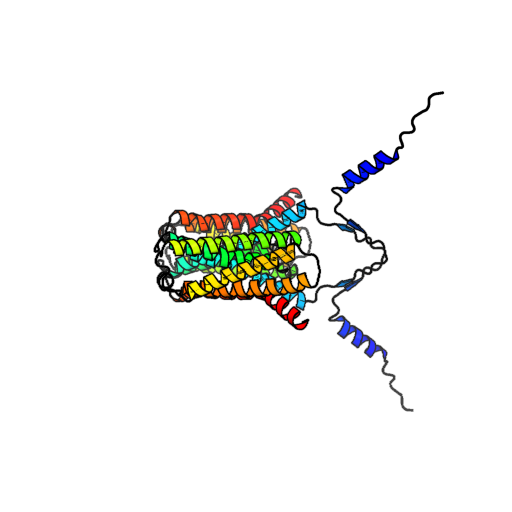.094 3.977 1 88 224 GLU A C 1
ATOM 1704 O O . GLU A 1 224 ? -1.749 -20.062 4.609 1 88 224 GLU A O 1
ATOM 1709 N N . MET A 1 225 ? -1.465 -21.156 2.684 1 90.62 225 MET A N 1
ATOM 1710 C CA . MET A 1 225 ? -1.468 -19.922 1.911 1 90.62 225 MET A CA 1
ATOM 1711 C C . MET A 1 225 ? -2.865 -19.312 1.861 1 90.62 225 MET A C 1
ATOM 1713 O O . MET A 1 225 ? -3.025 -18.141 1.531 1 90.62 225 MET A O 1
ATOM 1717 N N . LEU A 1 226 ? -3.854 -20.109 2.189 1 92.56 226 LEU A N 1
ATOM 1718 C CA . LEU A 1 226 ? -5.223 -19.609 2.287 1 92.56 226 LEU A CA 1
ATOM 1719 C C . LEU A 1 226 ? -5.348 -18.562 3.385 1 92.56 226 LEU A C 1
ATOM 1721 O O . LEU A 1 226 ? -6.188 -17.656 3.295 1 92.56 226 LEU A O 1
ATOM 1725 N N . ALA A 1 227 ? -4.484 -18.641 4.312 1 93.75 227 ALA A N 1
ATOM 1726 C CA . ALA A 1 227 ? -4.543 -17.75 5.465 1 93.75 227 ALA A CA 1
ATOM 1727 C C . ALA A 1 227 ? -4.105 -16.344 5.086 1 93.75 227 ALA A C 1
ATOM 1729 O O . ALA A 1 227 ? -4.512 -15.367 5.723 1 93.75 227 ALA A O 1
ATOM 1730 N N . PHE A 1 228 ? -3.316 -16.141 4.043 1 94.69 228 PHE A N 1
ATOM 1731 C CA . PHE A 1 228 ? -2.74 -14.844 3.709 1 94.69 228 PHE A CA 1
ATOM 1732 C C . PHE A 1 228 ? -3.832 -13.844 3.357 1 94.69 228 PHE A C 1
ATOM 1734 O O . PHE A 1 228 ? -4.016 -12.844 4.062 1 94.69 228 PHE A O 1
ATOM 1741 N N . PRO A 1 229 ? -4.613 -14.148 2.352 1 96.44 229 PRO A N 1
ATOM 1742 C CA . PRO A 1 229 ? -5.633 -13.156 2.018 1 96.44 229 PRO A CA 1
ATOM 1743 C C . PRO A 1 229 ? -6.664 -12.969 3.131 1 96.44 229 PRO A C 1
ATOM 1745 O O . PRO A 1 229 ? -7.227 -11.883 3.279 1 96.44 229 PRO A O 1
ATOM 1748 N N . ILE A 1 230 ? -6.895 -14 3.939 1 97.69 230 ILE A N 1
ATOM 1749 C CA . ILE A 1 230 ? -7.844 -13.898 5.047 1 97.69 230 ILE A CA 1
ATOM 1750 C C . ILE A 1 230 ? -7.285 -12.953 6.113 1 97.69 230 ILE A C 1
ATOM 1752 O O . ILE A 1 230 ? -7.977 -12.039 6.562 1 97.69 230 ILE A O 1
ATOM 1756 N N . ILE A 1 231 ? -6.055 -13.195 6.477 1 97.88 231 ILE A N 1
ATOM 1757 C CA . ILE A 1 231 ? -5.398 -12.344 7.469 1 97.88 231 ILE A CA 1
ATOM 1758 C C . ILE A 1 231 ? -5.312 -10.914 6.949 1 97.88 231 ILE A C 1
ATOM 1760 O O . ILE A 1 231 ? -5.566 -9.961 7.691 1 97.88 231 ILE A O 1
ATOM 1764 N N . PHE A 1 232 ? -4.945 -10.758 5.699 1 98.44 232 PHE A N 1
ATOM 1765 C CA . PHE A 1 232 ? -4.883 -9.43 5.09 1 98.44 232 PHE A CA 1
ATOM 1766 C C . PHE A 1 232 ? -6.242 -8.742 5.152 1 98.44 232 PHE A C 1
ATOM 1768 O O . PHE A 1 232 ? -6.332 -7.57 5.52 1 98.44 232 PHE A O 1
ATOM 1775 N N . CYS A 1 233 ? -7.266 -9.445 4.836 1 98.5 233 CYS A N 1
ATOM 1776 C CA . CYS A 1 233 ? -8.617 -8.891 4.832 1 98.5 233 CYS A CA 1
ATOM 1777 C C . CYS A 1 233 ? -9.031 -8.453 6.23 1 98.5 233 CYS A C 1
ATOM 1779 O O . CYS A 1 233 ? -9.547 -7.348 6.406 1 98.5 233 CYS A O 1
ATOM 1781 N N . VAL A 1 234 ? -8.805 -9.289 7.207 1 98.5 234 VAL A N 1
ATOM 1782 C CA . VAL A 1 234 ? -9.172 -8.992 8.586 1 98.5 234 VAL A CA 1
ATOM 1783 C C . VAL A 1 234 ? -8.406 -7.762 9.07 1 98.5 234 VAL A C 1
ATOM 1785 O O . VAL A 1 234 ? -8.984 -6.855 9.672 1 98.5 234 VAL A O 1
ATOM 1788 N N . PHE A 1 235 ? -7.148 -7.727 8.797 1 98.5 235 PHE A N 1
ATOM 1789 C CA . PHE A 1 235 ? -6.32 -6.605 9.227 1 98.5 235 PHE A CA 1
ATOM 1790 C C . PHE A 1 235 ? -6.785 -5.309 8.57 1 98.5 235 PHE A C 1
ATOM 1792 O O . PHE A 1 235 ? -6.973 -4.297 9.258 1 98.5 235 PHE A O 1
ATOM 1799 N N . VAL A 1 236 ? -6.934 -5.344 7.266 1 98.62 236 VAL A N 1
ATOM 1800 C CA . VAL A 1 236 ? -7.371 -4.164 6.531 1 98.62 236 VAL A CA 1
ATOM 1801 C C . VAL A 1 236 ? -8.711 -3.682 7.082 1 98.62 236 VAL A C 1
ATOM 1803 O O . VAL A 1 236 ? -8.914 -2.482 7.285 1 98.62 236 VAL A O 1
ATOM 1806 N N . THR A 1 237 ? -9.609 -4.594 7.359 1 98.75 237 THR A N 1
ATOM 1807 C CA . THR A 1 237 ? -10.93 -4.238 7.871 1 98.75 237 THR A CA 1
ATOM 1808 C C . THR A 1 237 ? -10.812 -3.541 9.219 1 98.75 237 THR A C 1
ATOM 1810 O O . THR A 1 237 ? -11.414 -2.488 9.438 1 98.75 237 THR A O 1
ATOM 1813 N N . ILE A 1 238 ? -10 -4.086 10.086 1 98.38 238 ILE A N 1
ATOM 1814 C CA . ILE A 1 238 ? -9.82 -3.518 11.414 1 98.38 238 ILE A CA 1
ATOM 1815 C C . ILE A 1 238 ? -9.25 -2.105 11.305 1 98.38 238 ILE A C 1
ATOM 1817 O O . ILE A 1 238 ? -9.766 -1.17 11.914 1 98.38 238 ILE A O 1
ATOM 1821 N N . VAL A 1 239 ? -8.266 -1.932 10.516 1 97.88 239 VAL A N 1
ATOM 1822 C CA . VAL A 1 239 ? -7.586 -0.646 10.375 1 97.88 239 VAL A CA 1
ATOM 1823 C C . VAL A 1 239 ? -8.547 0.382 9.781 1 97.88 239 VAL A C 1
ATOM 1825 O O . VAL A 1 239 ? -8.594 1.528 10.234 1 97.88 239 VAL A O 1
ATOM 1828 N N . VAL A 1 240 ? -9.328 0.001 8.812 1 98.31 240 VAL A N 1
ATOM 1829 C CA . VAL A 1 240 ? -10.172 0.911 8.047 1 98.31 240 VAL A CA 1
ATOM 1830 C C . VAL A 1 240 ? -11.367 1.342 8.898 1 98.31 240 VAL A C 1
ATOM 1832 O O . VAL A 1 240 ? -11.742 2.516 8.898 1 98.31 240 VAL A O 1
ATOM 1835 N N . VAL A 1 241 ? -11.93 0.434 9.688 1 97.94 241 VAL A N 1
ATOM 1836 C CA . VAL A 1 241 ? -13.18 0.763 10.367 1 97.94 241 VAL A CA 1
ATOM 1837 C C . VAL A 1 241 ? -12.875 1.39 11.727 1 97.94 241 VAL A C 1
ATOM 1839 O O . VAL A 1 241 ? -13.766 1.956 12.367 1 97.94 241 VAL A O 1
ATOM 1842 N N . PHE A 1 242 ? -11.688 1.269 12.188 1 96.12 242 PHE A N 1
ATOM 1843 C CA . PHE A 1 242 ? -11.344 1.762 13.516 1 96.12 242 PHE A CA 1
ATOM 1844 C C . PHE A 1 242 ? -11.789 3.209 13.688 1 96.12 242 PHE A C 1
ATOM 1846 O O . PHE A 1 242 ? -12.453 3.547 14.672 1 96.12 242 PHE A O 1
ATOM 1853 N N . GLY A 1 243 ? -11.477 4.078 12.758 1 93.31 243 GLY A N 1
ATOM 1854 C CA . GLY A 1 243 ? -11.805 5.492 12.82 1 93.31 243 GLY A CA 1
ATOM 1855 C C . GLY A 1 243 ? -13.305 5.75 12.875 1 93.31 243 GLY A C 1
ATOM 1856 O O . GLY A 1 243 ? -13.812 6.309 13.852 1 93.31 243 GLY A O 1
ATOM 1857 N N . PRO A 1 244 ? -13.969 5.301 11.898 1 96.12 244 PRO A N 1
ATOM 1858 C CA . PRO A 1 244 ? -15.414 5.551 11.859 1 96.12 244 PRO A CA 1
ATOM 1859 C C . PRO A 1 244 ? -16.156 4.902 13.023 1 96.12 244 PRO A C 1
ATOM 1861 O O . PRO A 1 244 ? -17.125 5.469 13.531 1 96.12 244 PRO A O 1
ATOM 1864 N N . VAL A 1 245 ? -15.75 3.715 13.445 1 95.69 245 VAL A N 1
ATOM 1865 C CA . VAL A 1 245 ? -16.406 3.066 14.578 1 95.69 245 VAL A CA 1
ATOM 1866 C C . VAL A 1 245 ? -16.219 3.91 15.836 1 95.69 245 VAL A C 1
ATOM 1868 O O . VAL A 1 245 ? -17.156 4.105 16.609 1 95.69 245 VAL A O 1
ATOM 1871 N N . TYR A 1 246 ? -15.031 4.395 16.031 1 93.25 246 TYR A N 1
ATOM 1872 C CA . TYR A 1 246 ? -14.758 5.258 17.172 1 93.25 246 TYR A CA 1
ATOM 1873 C C . TYR A 1 246 ? -15.648 6.492 17.156 1 93.25 246 TYR A C 1
ATOM 1875 O O . TYR A 1 246 ? -16.203 6.879 18.188 1 93.25 246 TYR A O 1
ATOM 1883 N N . LYS A 1 247 ? -15.836 7.121 16.047 1 91.5 247 LYS A N 1
ATOM 1884 C CA . LYS A 1 247 ? -16.641 8.328 15.898 1 91.5 247 LYS A CA 1
ATOM 1885 C C . LYS A 1 247 ? -18.125 8.023 16.141 1 91.5 247 LYS A C 1
ATOM 1887 O O . LYS A 1 247 ? -18.828 8.812 16.781 1 91.5 247 LYS A O 1
ATOM 1892 N N . VAL A 1 248 ? -18.562 6.93 15.664 1 93.38 248 VAL A N 1
ATOM 1893 C CA . VAL A 1 248 ? -19.953 6.52 15.859 1 93.38 248 VAL A CA 1
ATOM 1894 C C . VAL A 1 248 ? -20.219 6.289 17.344 1 93.38 248 VAL A C 1
ATOM 1896 O O . VAL A 1 248 ? -21.25 6.727 17.875 1 93.38 248 VAL A O 1
ATOM 1899 N N . LEU A 1 249 ? -19.328 5.613 18.016 1 91.81 249 LEU A N 1
ATOM 1900 C CA . LEU A 1 249 ? -19.484 5.324 19.438 1 91.81 249 LEU A CA 1
ATOM 1901 C C . LEU A 1 249 ? -19.469 6.609 20.266 1 91.81 249 LEU A C 1
ATOM 1903 O O . LEU A 1 249 ? -20.234 6.75 21.219 1 91.81 249 LEU A O 1
ATOM 1907 N N . LYS A 1 250 ? -18.641 7.543 19.875 1 88.62 250 LYS A N 1
ATOM 1908 C CA . LYS A 1 250 ? -18.594 8.828 20.562 1 88.62 250 LYS A CA 1
ATOM 1909 C C . LYS A 1 250 ? -19.891 9.609 20.359 1 88.62 250 LYS A C 1
ATOM 1911 O O . LYS A 1 250 ? -20.375 10.266 21.297 1 88.62 250 LYS A O 1
ATOM 1916 N N . LYS A 1 251 ? -20.469 9.508 19.234 1 85.94 251 LYS A N 1
ATOM 1917 C CA . LYS A 1 251 ? -21.719 10.195 18.953 1 85.94 251 LYS A CA 1
ATOM 1918 C C . LYS A 1 251 ? -22.891 9.562 19.703 1 85.94 251 LYS A C 1
ATOM 1920 O O . LYS A 1 251 ? -23.844 10.25 20.078 1 85.94 251 LYS A O 1
ATOM 1925 N N . MET A 1 252 ? -22.828 8.297 19.828 1 86.31 252 MET A N 1
ATOM 1926 C CA . MET A 1 252 ? -23.875 7.59 20.562 1 86.31 252 MET A CA 1
ATOM 1927 C C . MET A 1 252 ? -23.891 8.023 22.031 1 86.31 252 MET A C 1
ATOM 1929 O O . MET A 1 252 ? -24.953 8.023 22.672 1 86.31 252 MET A O 1
ATOM 1933 N N . ASP A 1 253 ? -22.719 8.391 22.562 1 79.81 253 ASP A N 1
ATOM 1934 C CA . ASP A 1 253 ? -22.625 8.859 23.938 1 79.81 253 ASP A CA 1
ATOM 1935 C C . ASP A 1 253 ? -23.297 10.227 24.094 1 79.81 253 ASP A C 1
ATOM 1937 O O . ASP A 1 253 ? -23.734 10.578 25.188 1 79.81 253 ASP A O 1
ATOM 1941 N N . TYR A 1 254 ? -23.391 10.883 22.969 1 70.94 254 TYR A N 1
ATOM 1942 C CA . TYR A 1 254 ? -23.984 12.219 23.031 1 70.94 254 TYR A CA 1
ATOM 1943 C C . TYR A 1 254 ? -25.5 12.148 22.859 1 70.94 254 TYR A C 1
ATOM 1945 O O . TYR A 1 254 ? -26.203 13.109 23.188 1 70.94 254 TYR A O 1
ATOM 1953 N N . PHE A 1 255 ? -25.906 11.078 22.203 1 61.16 255 PHE A N 1
ATOM 1954 C CA . PHE A 1 255 ? -27.359 10.906 22.141 1 61.16 255 PHE A CA 1
ATOM 1955 C C . PHE A 1 255 ? -27.906 10.375 23.453 1 61.16 255 PHE A C 1
ATOM 1957 O O . PHE A 1 255 ? -28.984 10.758 23.891 1 61.16 255 PHE A O 1
ATOM 1964 N N . MET B 1 1 ? 17 27.703 74.625 1 25.08 1 MET B N 1
ATOM 1965 C CA . MET B 1 1 ? 17.188 28.562 73.438 1 25.08 1 MET B CA 1
ATOM 1966 C C . MET B 1 1 ? 17.078 27.781 72.188 1 25.08 1 MET B C 1
ATOM 1968 O O . MET B 1 1 ? 18 27.031 71.812 1 25.08 1 MET B O 1
ATOM 1972 N N . LYS B 1 2 ? 15.867 27.25 71.812 1 31.59 2 LYS B N 1
ATOM 1973 C CA . LYS B 1 2 ? 15.359 26.281 70.875 1 31.59 2 LYS B CA 1
ATOM 1974 C C . LYS B 1 2 ? 15.406 26.844 69.438 1 31.59 2 LYS B C 1
ATOM 1976 O O . LYS B 1 2 ? 14.805 27.875 69.125 1 31.59 2 LYS B O 1
ATOM 1981 N N . SER B 1 3 ? 16.625 26.734 68.75 1 28.02 3 SER B N 1
ATOM 1982 C CA . SER B 1 3 ? 16.953 27.125 67.438 1 28.02 3 SER B CA 1
ATOM 1983 C C . SER B 1 3 ? 15.992 26.5 66.438 1 28.02 3 SER B C 1
ATOM 1985 O O . SER B 1 3 ? 15.93 25.266 66.312 1 28.02 3 SER B O 1
ATOM 1987 N N . ARG B 1 4 ? 14.781 27.094 66.188 1 30.52 4 ARG B N 1
ATOM 1988 C CA . ARG B 1 4 ? 13.727 26.797 65.188 1 30.52 4 ARG B CA 1
ATOM 1989 C C . ARG B 1 4 ? 14.266 26.859 63.781 1 30.52 4 ARG B C 1
ATOM 1991 O O . ARG B 1 4 ? 14.797 27.891 63.375 1 30.52 4 ARG B O 1
ATOM 1998 N N . SER B 1 5 ? 14.844 25.688 63.281 1 27.16 5 SER B N 1
ATOM 1999 C CA . SER B 1 5 ? 15.336 25.422 61.938 1 27.16 5 SER B CA 1
ATOM 2000 C C . SER B 1 5 ? 14.312 25.828 60.875 1 27.16 5 SER B C 1
ATOM 2002 O O . SER B 1 5 ? 13.172 25.359 60.906 1 27.16 5 SER B O 1
ATOM 2004 N N . LEU B 1 6 ? 14.289 27.125 60.438 1 26.7 6 LEU B N 1
ATOM 2005 C CA . LEU B 1 6 ? 13.523 27.75 59.375 1 26.7 6 LEU B CA 1
ATOM 2006 C C . LEU B 1 6 ? 13.781 27.078 58.031 1 26.7 6 LEU B C 1
ATOM 2008 O O . LEU B 1 6 ? 14.844 27.25 57.438 1 26.7 6 LEU B O 1
ATOM 2012 N N . MET B 1 7 ? 13.398 25.766 57.906 1 30.3 7 MET B N 1
ATOM 2013 C CA . MET B 1 7 ? 13.508 25.125 56.594 1 30.3 7 MET B CA 1
ATOM 2014 C C . MET B 1 7 ? 12.758 25.938 55.562 1 30.3 7 MET B C 1
ATOM 2016 O O . MET B 1 7 ? 11.586 26.266 55.719 1 30.3 7 MET B O 1
ATOM 2020 N N . PRO B 1 8 ? 13.492 26.703 54.625 1 29.05 8 PRO B N 1
ATOM 2021 C CA . PRO B 1 8 ? 12.914 27.672 53.688 1 29.05 8 PRO B CA 1
ATOM 2022 C C . PRO B 1 8 ? 11.852 27.031 52.781 1 29.05 8 PRO B C 1
ATOM 2024 O O . PRO B 1 8 ? 12.023 25.891 52.312 1 29.05 8 PRO B O 1
ATOM 2027 N N . LYS B 1 9 ? 10.578 27.422 52.844 1 38.75 9 LYS B N 1
ATOM 2028 C CA . LYS B 1 9 ? 9.352 27.219 52.062 1 38.75 9 LYS B CA 1
ATOM 2029 C C . LYS B 1 9 ? 9.625 27.328 50.562 1 38.75 9 LYS B C 1
ATOM 2031 O O . LYS B 1 9 ? 8.742 27.062 49.75 1 38.75 9 LYS B O 1
ATOM 2036 N N . ASN B 1 10 ? 10.781 27.875 50.188 1 32.84 10 ASN B N 1
ATOM 2037 C CA . ASN B 1 10 ? 10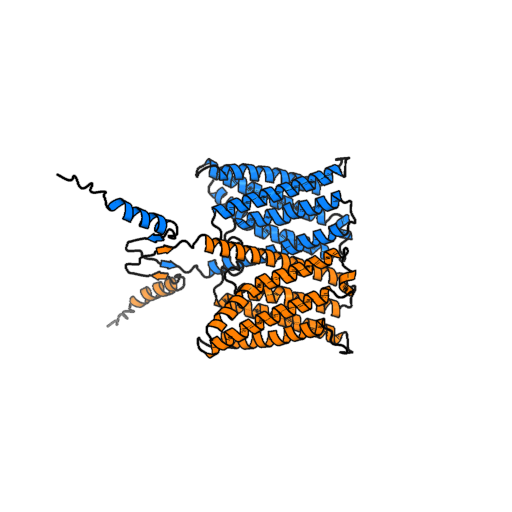.953 28.141 48.75 1 32.84 10 ASN B CA 1
ATOM 2038 C C . ASN B 1 10 ? 11.18 26.859 47.969 1 32.84 10 ASN B C 1
ATOM 2040 O O . ASN B 1 10 ? 11.273 26.891 46.75 1 32.84 10 ASN B O 1
ATOM 2044 N N . LEU B 1 11 ? 11.68 25.75 48.594 1 33.47 11 LEU B N 1
ATOM 2045 C CA . LEU B 1 11 ? 11.977 24.578 47.781 1 33.47 11 LEU B CA 1
ATOM 2046 C C . LEU B 1 11 ? 10.688 23.922 47.312 1 33.47 11 LEU B C 1
ATOM 2048 O O . LEU B 1 11 ? 10.633 23.391 46.188 1 33.47 11 LEU B O 1
ATOM 2052 N N . ALA B 1 12 ? 9.625 23.953 48.094 1 34.53 12 ALA B N 1
ATOM 2053 C CA . ALA B 1 12 ? 8.398 23.25 47.719 1 34.53 12 ALA B CA 1
ATOM 2054 C C . ALA B 1 12 ? 7.762 23.891 46.469 1 34.53 12 ALA B C 1
ATOM 2056 O O . ALA B 1 12 ? 7.238 23.188 45.625 1 34.53 12 ALA B O 1
ATOM 2057 N N . ASP B 1 13 ? 7.691 25.203 46.375 1 32.47 13 ASP B N 1
ATOM 2058 C CA . ASP B 1 13 ? 7.125 25.797 45.188 1 32.47 13 ASP B CA 1
ATOM 2059 C C . ASP B 1 13 ? 7.98 25.484 43.938 1 32.47 13 ASP B C 1
ATOM 2061 O O . ASP B 1 13 ? 7.484 25.484 42.812 1 32.47 13 ASP B O 1
ATOM 2065 N N . ARG B 1 14 ? 9.281 25.297 44.062 1 34 14 ARG B N 1
ATOM 2066 C CA . ARG B 1 14 ? 10.094 24.906 42.906 1 34 14 ARG B CA 1
ATOM 2067 C C . ARG B 1 14 ? 9.828 23.453 42.531 1 34 14 ARG B C 1
ATOM 2069 O O . ARG B 1 14 ? 9.953 23.094 41.344 1 34 14 ARG B O 1
ATOM 2076 N N . VAL B 1 15 ? 9.531 22.516 43.438 1 34.84 15 VAL B N 1
ATOM 2077 C CA . VAL B 1 15 ? 9.312 21.125 43.062 1 34.84 15 VAL B CA 1
ATOM 2078 C C . VAL B 1 15 ? 7.988 21 42.312 1 34.84 15 VAL B C 1
ATOM 2080 O O . VAL B 1 15 ? 7.875 20.219 41.375 1 34.84 15 VAL B O 1
ATOM 2083 N N . CYS B 1 16 ? 6.875 21.641 42.75 1 32.78 16 CYS B N 1
ATOM 2084 C CA . CYS B 1 16 ? 5.648 21.562 41.969 1 32.78 16 CYS B CA 1
ATOM 2085 C C . CYS B 1 16 ? 5.859 22.125 40.562 1 32.78 16 CYS B C 1
ATOM 2087 O O . CYS B 1 16 ? 5.227 21.688 39.625 1 32.78 16 CYS B O 1
ATOM 2089 N N . ASP B 1 17 ? 6.672 23.234 40.344 1 31.64 17 ASP B N 1
ATOM 2090 C CA . ASP B 1 17 ? 6.949 23.703 38.969 1 31.64 17 ASP B CA 1
ATOM 2091 C C . ASP B 1 17 ? 7.801 22.688 38.219 1 31.64 17 ASP B C 1
ATOM 2093 O O . ASP B 1 17 ? 7.73 22.609 36.969 1 31.64 17 ASP B O 1
ATOM 2097 N N . LEU B 1 18 ? 8.742 21.922 38.75 1 32.38 18 LEU B N 1
ATOM 2098 C CA . LEU B 1 18 ? 9.523 20.953 38 1 32.38 18 LEU B CA 1
ATOM 2099 C C . LEU B 1 18 ? 8.68 19.734 37.625 1 32.38 18 LEU B C 1
ATOM 2101 O O . LEU B 1 18 ? 8.859 19.141 36.562 1 32.38 18 LEU B O 1
ATOM 2105 N N . GLU B 1 19 ? 7.922 19.031 38.5 1 34.47 19 GLU B N 1
ATOM 2106 C CA . GLU B 1 19 ? 7.094 17.891 38.094 1 34.47 19 GLU B CA 1
ATOM 2107 C C . GLU B 1 19 ? 6.016 18.328 37.094 1 34.47 19 GLU B C 1
ATOM 2109 O O . GLU B 1 19 ? 5.625 17.562 36.219 1 34.47 19 GLU B O 1
ATOM 2114 N N . CYS B 1 20 ? 5.277 19.469 37.219 1 34.78 20 CYS B N 1
ATOM 2115 C CA . CYS B 1 20 ? 4.402 20.062 36.219 1 34.78 20 CYS B CA 1
ATOM 2116 C C . CYS B 1 20 ? 5.199 20.516 35 1 34.78 20 CYS B C 1
ATOM 2118 O O . CYS B 1 20 ? 4.625 20.812 33.969 1 34.78 20 CYS B O 1
ATOM 2120 N N . ALA B 1 21 ? 6.43 20.969 35 1 36.16 21 ALA B N 1
ATOM 2121 C CA . ALA B 1 21 ? 7.305 21.266 33.875 1 36.16 21 ALA B CA 1
ATOM 2122 C C . ALA B 1 21 ? 7.613 20.016 33.094 1 36.16 21 ALA B C 1
ATOM 2124 O O . ALA B 1 21 ? 8.055 20.094 31.938 1 36.16 21 ALA B O 1
ATOM 2125 N N . LYS B 1 22 ? 7.773 18.875 33.594 1 41.75 22 LYS B N 1
ATOM 2126 C CA . LYS B 1 22 ? 8.172 17.703 32.844 1 41.75 22 LYS B CA 1
ATOM 2127 C C . LYS B 1 22 ? 7.133 17.344 31.781 1 41.75 22 LYS B C 1
ATOM 2129 O O . LYS B 1 22 ? 7.477 16.859 30.703 1 41.75 22 LYS B O 1
ATOM 2134 N N . ASP B 1 23 ? 5.852 17.203 32.094 1 38.44 23 ASP B N 1
ATOM 2135 C CA . ASP B 1 23 ? 4.812 16.953 31.109 1 38.44 23 ASP B CA 1
ATOM 2136 C C . ASP B 1 23 ? 4.449 18.234 30.344 1 38.44 23 ASP B C 1
ATOM 2138 O O . ASP B 1 23 ? 3.398 18.297 29.719 1 38.44 23 ASP B O 1
ATOM 2142 N N . GLN B 1 24 ? 4.957 19.391 30.688 1 39.59 24 GLN B N 1
ATOM 2143 C CA . GLN B 1 24 ? 4.59 20.594 29.953 1 39.59 24 GLN B CA 1
ATOM 2144 C C . GLN B 1 24 ? 5.102 20.547 28.516 1 39.59 24 GLN B C 1
ATOM 2146 O O . GLN B 1 24 ? 6.277 20.25 28.281 1 39.59 24 GLN B O 1
ATOM 2151 N N . GLN B 1 25 ? 4.172 20.203 27.625 1 47.66 25 GLN B N 1
ATOM 2152 C CA . GLN B 1 25 ? 4.504 20.344 26.203 1 47.66 25 GLN B CA 1
ATOM 2153 C C . GLN B 1 25 ? 5.379 21.578 25.969 1 47.66 25 GLN B C 1
ATOM 2155 O O . GLN B 1 25 ? 5.102 22.656 26.5 1 47.66 25 GLN B O 1
ATOM 2160 N N . PRO B 1 26 ? 6.668 21.391 25.797 1 47.22 26 PRO B N 1
ATOM 2161 C CA . PRO B 1 26 ? 7.457 22.594 25.469 1 47.22 26 PRO B CA 1
ATOM 2162 C C . PRO B 1 26 ? 6.672 23.609 24.656 1 47.22 26 PRO B C 1
ATOM 2164 O O . PRO B 1 26 ? 6.094 23.266 23.625 1 47.22 26 PRO B O 1
ATOM 2167 N N . THR B 1 27 ? 5.961 24.5 25.297 1 50.22 27 THR B N 1
ATOM 2168 C CA . THR B 1 27 ? 5.32 25.609 24.594 1 50.22 27 THR B CA 1
ATOM 2169 C C . THR B 1 27 ? 6.328 26.719 24.297 1 50.22 27 THR B C 1
ATOM 2171 O O . THR B 1 27 ? 7.223 26.984 25.109 1 50.22 27 THR B O 1
ATOM 2174 N N . VAL B 1 28 ? 6.73 26.906 23.094 1 52 28 VAL B N 1
ATOM 2175 C CA . VAL B 1 28 ? 7.461 28.109 22.75 1 52 28 VAL B CA 1
ATOM 2176 C C . VAL B 1 28 ? 6.5 29.297 22.672 1 52 28 VAL B C 1
ATOM 2178 O O . VAL B 1 28 ? 5.512 29.25 21.922 1 52 28 VAL B O 1
ATOM 2181 N N . GLU B 1 29 ? 6.555 30.219 23.641 1 49.78 29 GLU B N 1
ATOM 2182 C CA . GLU B 1 29 ? 5.723 31.406 23.672 1 49.78 29 GLU B CA 1
ATOM 2183 C C . GLU B 1 29 ? 6.402 32.562 22.938 1 49.78 29 GLU B C 1
ATOM 2185 O O . GLU B 1 29 ? 7.586 32.844 23.172 1 49.78 29 GLU B O 1
ATOM 2190 N N . PHE B 1 30 ? 5.918 32.906 21.75 1 50.78 30 PHE B N 1
ATOM 2191 C CA . PHE B 1 30 ? 6.363 34.125 21.109 1 50.78 30 PHE B CA 1
ATOM 2192 C C . PHE B 1 30 ? 5.527 35.312 21.578 1 50.78 30 PHE B C 1
ATOM 2194 O O . PHE B 1 30 ? 4.305 35.312 21.422 1 50.78 30 PHE B O 1
ATOM 2201 N N . VAL B 1 31 ? 6.207 36.062 22.5 1 50.69 31 VAL B N 1
ATOM 2202 C CA . VAL B 1 31 ? 5.621 37.281 23.016 1 50.69 31 VAL B CA 1
ATOM 2203 C C . VAL B 1 31 ? 6.16 38.5 22.234 1 50.69 31 VAL B C 1
ATOM 2205 O O . VAL B 1 31 ? 7.363 38.594 22.016 1 50.69 31 VAL B O 1
ATOM 2208 N N . GLY B 1 32 ? 5.395 39.125 21.172 1 50.84 32 GLY B N 1
ATOM 2209 C CA . GLY B 1 32 ? 5.621 40.312 20.406 1 50.84 32 GLY B CA 1
ATOM 2210 C C . GLY B 1 32 ? 4.645 40.5 19.266 1 50.84 32 GLY B C 1
ATOM 2211 O O . GLY B 1 32 ? 3.783 39.656 19.047 1 50.84 32 GLY B O 1
ATOM 2212 N N . PRO B 1 33 ? 4.551 41.656 18.734 1 48.03 33 PRO B N 1
ATOM 2213 C CA . PRO B 1 33 ? 3.701 41.875 17.562 1 48.03 33 PRO B CA 1
ATOM 2214 C C . PRO B 1 33 ? 4.039 40.906 16.422 1 48.03 33 PRO B C 1
ATOM 2216 O O . PRO B 1 33 ? 5.199 40.812 16.016 1 48.03 33 PRO B O 1
ATOM 2219 N N . VAL B 1 34 ? 3.52 39.75 16.484 1 54.75 34 VAL B N 1
ATOM 2220 C CA . VAL B 1 34 ? 3.805 38.844 15.406 1 54.75 34 VAL B CA 1
ATOM 2221 C C . VAL B 1 34 ? 2.701 38.906 14.352 1 54.75 34 VAL B C 1
ATOM 2223 O O . VAL B 1 34 ? 1.528 39.094 14.688 1 54.75 34 VAL B O 1
ATOM 2226 N N . LYS B 1 35 ? 3 39.344 13.156 1 52.38 35 LYS B N 1
ATOM 2227 C CA . LYS B 1 35 ? 2.121 39.188 12.008 1 52.38 35 LYS B CA 1
ATOM 2228 C C . LYS B 1 35 ? 2.162 37.75 11.484 1 52.38 35 LYS B C 1
ATOM 2230 O O . LYS B 1 35 ? 3.217 37.25 11.07 1 52.38 35 LYS B O 1
ATOM 2235 N N . ILE B 1 36 ? 1.198 36.938 11.938 1 56 36 ILE B N 1
ATOM 2236 C CA . ILE B 1 36 ? 1.104 35.594 11.367 1 56 36 ILE B CA 1
ATOM 2237 C C . ILE B 1 36 ? 0.302 35.625 10.07 1 56 36 ILE B C 1
ATOM 2239 O O . ILE B 1 36 ? -0.86 36.031 10.062 1 56 36 ILE B O 1
ATOM 2243 N N . VAL B 1 37 ? 1.033 35.625 8.992 1 53.25 37 VAL B N 1
ATOM 2244 C CA . VAL B 1 37 ? 0.377 35.5 7.695 1 53.25 37 VAL B CA 1
ATOM 2245 C C . VAL B 1 37 ? 0.259 34 7.324 1 53.25 37 VAL B C 1
ATOM 2247 O O . VAL B 1 37 ? 1.27 33.344 7.129 1 53.25 37 VAL B O 1
ATOM 2250 N N . LEU B 1 38 ? -0.857 33.469 7.754 1 56.97 38 LEU B N 1
ATOM 2251 C CA . LEU B 1 38 ? -1.112 32.125 7.246 1 56.97 38 LEU B CA 1
ATOM 2252 C C . LEU B 1 38 ? -1.332 32.125 5.738 1 56.97 38 LEU B C 1
ATOM 2254 O O . LEU B 1 38 ? -2.273 32.75 5.254 1 56.97 38 LEU B O 1
ATOM 2258 N N . VAL B 1 39 ? -0.228 31.797 5.023 1 57.47 39 VAL B N 1
ATOM 2259 C CA . VAL B 1 39 ? -0.344 31.75 3.57 1 57.47 39 VAL B CA 1
ATOM 2260 C C . VAL B 1 39 ? -0.828 30.359 3.145 1 57.47 39 VAL B C 1
ATOM 2262 O O . VAL B 1 39 ? -0.241 29.344 3.527 1 57.47 39 VAL B O 1
ATOM 2265 N N . ASP B 1 40 ? -2.037 30.328 2.684 1 61.94 40 ASP B N 1
ATOM 2266 C CA . ASP B 1 40 ? -2.51 29.078 2.088 1 61.94 40 ASP B CA 1
ATOM 2267 C C . ASP B 1 40 ? -1.621 28.656 0.918 1 61.94 40 ASP B C 1
ATOM 2269 O O . ASP B 1 40 ? -1.252 29.484 0.083 1 61.94 40 ASP B O 1
ATOM 2273 N N . PRO B 1 41 ? -1.031 27.484 1.178 1 64.94 41 PRO B N 1
ATOM 2274 C CA . PRO B 1 41 ? -0.284 27.031 0.002 1 64.94 41 PRO B CA 1
ATOM 2275 C C . PRO B 1 41 ? -1.066 27.219 -1.298 1 64.94 41 PRO B C 1
ATOM 2277 O O . PRO B 1 41 ? -2.299 27.156 -1.293 1 64.94 41 PRO B O 1
ATOM 2280 N N . SER B 1 42 ? -0.351 27.672 -2.311 1 77.31 42 SER B N 1
ATOM 2281 C CA . SER B 1 42 ? -0.975 27.844 -3.619 1 77.31 42 SER B CA 1
ATOM 2282 C C . SER B 1 42 ? -1.673 26.562 -4.066 1 77.31 42 SER B C 1
ATOM 2284 O O . SER B 1 42 ? -1.313 25.469 -3.629 1 77.31 42 SER B O 1
ATOM 2286 N N . LYS B 1 43 ? -2.758 26.734 -4.785 1 78.5 43 LYS B N 1
ATOM 2287 C CA . LYS B 1 43 ? -3.506 25.609 -5.352 1 78.5 43 LYS B CA 1
ATOM 2288 C C . LYS B 1 43 ? -2.584 24.656 -6.105 1 78.5 43 LYS B C 1
ATOM 2290 O O . LYS B 1 43 ? -2.746 23.438 -6.027 1 78.5 43 LYS B O 1
ATOM 2295 N N . LYS B 1 44 ? -1.646 25.234 -6.766 1 82.38 44 LYS B N 1
ATOM 2296 C CA . LYS B 1 44 ? -0.712 24.438 -7.543 1 82.38 44 LYS B CA 1
ATOM 2297 C C . LYS B 1 44 ? 0.162 23.578 -6.637 1 82.38 44 LYS B C 1
ATOM 2299 O O . LYS B 1 44 ? 0.4 22.406 -6.926 1 82.38 44 LYS B O 1
ATOM 2304 N N . GLU B 1 45 ? 0.583 24.078 -5.559 1 82.44 45 GLU B N 1
ATOM 2305 C CA . GLU B 1 45 ? 1.429 23.359 -4.613 1 82.44 45 GLU B CA 1
ATOM 2306 C C . GLU B 1 45 ? 0.65 22.25 -3.918 1 82.44 45 GLU B C 1
ATOM 2308 O O . GLU B 1 45 ? 1.164 21.141 -3.74 1 82.44 45 GLU B O 1
ATOM 2313 N N . ASN B 1 46 ? -0.533 22.547 -3.631 1 81.62 46 ASN B N 1
ATOM 2314 C CA . ASN B 1 46 ? -1.384 21.547 -2.992 1 81.62 46 ASN B CA 1
ATOM 2315 C C . ASN B 1 46 ? -1.679 20.375 -3.93 1 81.62 46 ASN B C 1
ATOM 2317 O O . ASN B 1 46 ? -1.716 19.234 -3.498 1 81.62 46 ASN B O 1
ATOM 2321 N N . ARG B 1 47 ? -1.857 20.734 -5.164 1 84.94 47 ARG B N 1
ATOM 2322 C CA . ARG B 1 47 ? -2.109 19.688 -6.156 1 84.94 47 ARG B CA 1
ATOM 2323 C C . ARG B 1 47 ? -0.888 18.797 -6.328 1 84.94 47 ARG B C 1
ATOM 2325 O O . ARG B 1 47 ? -1.02 17.578 -6.453 1 84.94 47 ARG B O 1
ATOM 2332 N N . ARG B 1 48 ? 0.257 19.375 -6.34 1 85.88 48 ARG B N 1
ATOM 2333 C CA . ARG B 1 48 ? 1.491 18.609 -6.469 1 85.88 48 ARG B CA 1
ATOM 2334 C C . ARG B 1 48 ? 1.685 17.688 -5.273 1 85.88 48 ARG B C 1
ATOM 2336 O O . ARG B 1 48 ? 2.051 16.516 -5.438 1 85.88 48 ARG B O 1
ATOM 2343 N N . LYS B 1 49 ? 1.416 18.172 -4.145 1 86.19 49 LYS B N 1
ATOM 2344 C CA . LYS B 1 49 ? 1.56 17.391 -2.924 1 86.19 49 LYS B CA 1
ATOM 2345 C C . LYS B 1 49 ? 0.555 16.234 -2.889 1 86.19 49 LYS B C 1
ATOM 2347 O O . LYS B 1 49 ? 0.901 15.117 -2.516 1 86.19 49 LYS B O 1
ATOM 2352 N N . SER B 1 50 ? -0.633 16.578 -3.312 1 88.44 50 SER B N 1
ATOM 2353 C CA . SER B 1 50 ? -1.673 15.555 -3.326 1 88.44 50 SER B CA 1
ATOM 2354 C C . SER B 1 50 ? -1.36 14.461 -4.344 1 88.44 50 SER B C 1
ATOM 2356 O O . SER B 1 50 ? -1.56 13.281 -4.074 1 88.44 50 SER B O 1
ATOM 2358 N N . CYS B 1 51 ? -0.889 14.82 -5.43 1 90.25 51 CYS B N 1
ATOM 2359 C CA . CYS B 1 51 ? -0.52 13.859 -6.457 1 90.25 51 CYS B CA 1
ATOM 2360 C C . CYS B 1 51 ? 0.649 12.992 -6 1 90.25 51 CYS B C 1
ATOM 2362 O O . CYS B 1 51 ? 0.631 11.773 -6.18 1 90.25 51 CYS B O 1
ATOM 2364 N N . GLY B 1 52 ? 1.665 13.672 -5.434 1 92.38 52 GLY B N 1
ATOM 2365 C CA . GLY B 1 52 ? 2.793 12.922 -4.898 1 92.38 52 GLY B CA 1
ATOM 2366 C C . GLY B 1 52 ? 2.391 11.898 -3.857 1 92.38 52 GLY B C 1
ATOM 2367 O O . GLY B 1 52 ? 2.852 10.75 -3.895 1 92.38 52 GLY B O 1
ATOM 2368 N N . ALA B 1 53 ? 1.536 12.289 -2.977 1 92.25 53 ALA B N 1
ATOM 2369 C CA . ALA B 1 53 ? 1.06 11.391 -1.926 1 92.25 53 ALA B CA 1
ATOM 2370 C C . ALA B 1 53 ? 0.265 10.227 -2.516 1 92.25 53 ALA B C 1
ATOM 2372 O O . ALA B 1 53 ? 0.388 9.094 -2.061 1 92.25 53 ALA B O 1
ATOM 2373 N N . ALA B 1 54 ? -0.526 10.523 -3.508 1 92.06 54 ALA B N 1
ATOM 2374 C CA . ALA B 1 54 ? -1.298 9.477 -4.18 1 92.06 54 ALA B CA 1
ATOM 2375 C C . ALA B 1 54 ? -0.38 8.469 -4.867 1 92.06 54 ALA B C 1
ATOM 2377 O O . ALA B 1 54 ? -0.634 7.266 -4.832 1 92.06 54 ALA B O 1
ATOM 2378 N N . PHE B 1 55 ? 0.655 8.969 -5.461 1 95.5 55 PHE B N 1
ATOM 2379 C CA . PHE B 1 55 ? 1.604 8.086 -6.133 1 95.5 55 PHE B CA 1
ATOM 2380 C C . PHE B 1 55 ? 2.311 7.188 -5.125 1 95.5 55 PHE B C 1
ATOM 2382 O O . PHE B 1 55 ? 2.576 6.02 -5.41 1 95.5 55 PHE B O 1
ATOM 2389 N N . ILE B 1 56 ? 2.596 7.723 -3.98 1 95.69 56 ILE B N 1
ATOM 2390 C CA . ILE B 1 56 ? 3.252 6.926 -2.949 1 95.69 56 ILE B CA 1
ATOM 2391 C C . ILE B 1 56 ? 2.295 5.848 -2.445 1 95.69 56 ILE B C 1
ATOM 2393 O O . ILE B 1 56 ? 2.699 4.703 -2.225 1 95.69 56 ILE B O 1
ATOM 2397 N N . ALA B 1 57 ? 1.048 6.172 -2.271 1 94.25 57 ALA B N 1
ATOM 2398 C CA . ALA B 1 57 ? 0.051 5.184 -1.871 1 94.25 57 ALA B CA 1
ATOM 2399 C C . ALA B 1 57 ? -0.065 4.07 -2.91 1 94.25 57 ALA B C 1
ATOM 2401 O O . ALA B 1 57 ? -0.135 2.891 -2.561 1 94.25 57 ALA B O 1
ATOM 2402 N N . LEU B 1 58 ? -0.08 4.465 -4.164 1 96 58 LEU B N 1
ATOM 2403 C CA . LEU B 1 58 ? -0.14 3.488 -5.246 1 96 58 LEU B CA 1
ATOM 2404 C C . LEU B 1 58 ? 1.106 2.609 -5.254 1 96 58 LEU B C 1
ATOM 2406 O O . LEU B 1 58 ? 1.017 1.399 -5.477 1 96 58 LEU B O 1
ATOM 2410 N N . ALA B 1 59 ? 2.209 3.23 -5.027 1 97.31 59 ALA B N 1
ATOM 2411 C CA . ALA B 1 59 ? 3.457 2.471 -4.957 1 97.31 59 ALA B CA 1
ATOM 2412 C C . ALA B 1 59 ? 3.402 1.435 -3.838 1 97.31 59 ALA B C 1
ATOM 2414 O O . ALA B 1 59 ? 3.889 0.312 -4 1 97.31 59 ALA B O 1
ATOM 2415 N N . ASN B 1 60 ? 2.844 1.782 -2.703 1 96.75 60 ASN B N 1
ATOM 2416 C CA . ASN B 1 60 ? 2.693 0.833 -1.605 1 96.75 60 ASN B CA 1
ATOM 2417 C C . ASN B 1 60 ? 1.814 -0.349 -2.002 1 96.75 60 ASN B C 1
ATOM 2419 O O . ASN B 1 60 ? 2.137 -1.499 -1.697 1 96.75 60 ASN B O 1
ATOM 2423 N N . LEU B 1 61 ? 0.704 -0.066 -2.68 1 97.25 61 LEU B N 1
ATOM 2424 C CA . LEU B 1 61 ? -0.158 -1.131 -3.18 1 97.25 61 LEU B CA 1
ATOM 2425 C C . LEU B 1 61 ? 0.616 -2.072 -4.098 1 97.25 61 LEU B C 1
ATOM 2427 O O . LEU B 1 61 ? 0.51 -3.293 -3.973 1 97.25 61 LEU B O 1
ATOM 2431 N N . MET B 1 62 ? 1.381 -1.483 -4.91 1 98 62 MET B N 1
ATOM 2432 C CA . MET B 1 62 ? 2.104 -2.256 -5.918 1 98 62 MET B CA 1
ATOM 2433 C C . MET B 1 62 ? 3.246 -3.041 -5.285 1 98 62 MET B C 1
ATOM 2435 O O . MET B 1 62 ? 3.57 -4.145 -5.73 1 98 62 MET B O 1
ATOM 2439 N N . MET B 1 63 ? 3.869 -2.457 -4.285 1 98.31 63 MET B N 1
ATOM 2440 C CA . MET B 1 63 ? 4.887 -3.197 -3.547 1 98.31 63 MET B CA 1
ATOM 2441 C C . MET B 1 63 ? 4.289 -4.43 -2.879 1 98.31 63 MET B C 1
ATOM 2443 O O . MET B 1 63 ? 4.875 -5.512 -2.922 1 98.31 63 MET B O 1
ATOM 2447 N N . GLY B 1 64 ? 3.131 -4.25 -2.266 1 97.69 64 GLY B N 1
ATOM 2448 C CA . GLY B 1 64 ? 2.443 -5.402 -1.7 1 97.69 64 GLY B CA 1
ATOM 2449 C C . GLY B 1 64 ? 2.102 -6.457 -2.732 1 97.69 64 GLY B C 1
ATOM 2450 O O . GLY B 1 64 ? 2.299 -7.652 -2.496 1 97.69 64 GLY B O 1
ATOM 2451 N N . ALA B 1 65 ? 1.628 -6.008 -3.852 1 97.62 65 ALA B N 1
ATOM 2452 C CA . ALA B 1 65 ? 1.249 -6.906 -4.938 1 97.62 65 ALA B CA 1
ATOM 2453 C C . ALA B 1 65 ? 2.455 -7.691 -5.445 1 97.62 65 ALA B C 1
ATOM 2455 O O . ALA B 1 65 ? 2.371 -8.906 -5.652 1 97.62 65 ALA B O 1
ATOM 2456 N N . SER B 1 66 ? 3.576 -7.016 -5.641 1 97.62 66 SER B N 1
ATOM 2457 C CA . SER B 1 66 ? 4.773 -7.672 -6.156 1 97.62 66 SER B CA 1
ATOM 2458 C C . SER B 1 66 ? 5.312 -8.695 -5.164 1 97.62 66 SER B C 1
ATOM 2460 O O . SER B 1 66 ? 5.668 -9.812 -5.547 1 97.62 66 SER B O 1
ATOM 2462 N N . ASN B 1 67 ? 5.355 -8.336 -3.928 1 97.5 67 ASN B N 1
ATOM 2463 C CA . ASN B 1 67 ? 5.934 -9.219 -2.924 1 97.5 67 ASN B CA 1
ATOM 2464 C C . ASN B 1 67 ? 5.078 -10.461 -2.709 1 97.5 67 ASN B C 1
ATOM 2466 O O . ASN B 1 67 ? 5.605 -11.562 -2.555 1 97.5 67 ASN B O 1
ATOM 2470 N N . ILE B 1 68 ? 3.754 -10.352 -2.678 1 96.19 68 ILE B N 1
ATOM 2471 C CA . ILE B 1 68 ? 2.898 -11.516 -2.486 1 96.19 68 ILE B CA 1
ATOM 2472 C C . ILE B 1 68 ? 2.977 -12.422 -3.713 1 96.19 68 ILE B C 1
ATOM 2474 O O . ILE B 1 68 ? 2.916 -13.648 -3.594 1 96.19 68 ILE B O 1
ATOM 2478 N N . THR B 1 69 ? 3.068 -11.852 -4.898 1 95.12 69 THR B N 1
ATOM 2479 C CA . THR B 1 69 ? 3.219 -12.633 -6.117 1 95.12 69 THR B CA 1
ATOM 2480 C C . THR B 1 69 ? 4.465 -13.508 -6.047 1 95.12 69 THR B C 1
ATOM 2482 O O . THR B 1 69 ? 4.414 -14.703 -6.355 1 95.12 69 THR B O 1
ATOM 2485 N N . ILE B 1 70 ? 5.559 -12.883 -5.605 1 96.5 70 ILE B N 1
ATOM 2486 C CA . ILE B 1 70 ? 6.812 -13.625 -5.508 1 96.5 70 ILE B CA 1
ATOM 2487 C C . ILE B 1 70 ? 6.699 -14.68 -4.418 1 96.5 70 ILE B C 1
ATOM 2489 O O . ILE B 1 70 ? 7.219 -15.789 -4.566 1 96.5 70 ILE B O 1
ATOM 2493 N N . LEU B 1 71 ? 6.043 -14.359 -3.369 1 94.69 71 LEU B N 1
ATOM 2494 C CA . LEU B 1 71 ? 5.848 -15.336 -2.299 1 94.69 71 LEU B CA 1
ATOM 2495 C C . LEU B 1 71 ? 5.043 -16.531 -2.795 1 94.69 71 LEU B C 1
ATOM 2497 O O . LEU B 1 71 ? 5.395 -17.672 -2.516 1 94.69 71 LEU B O 1
ATOM 2501 N N . TYR B 1 72 ? 3.994 -16.328 -3.555 1 91.81 72 TYR B N 1
ATOM 2502 C CA . TYR B 1 72 ? 3.189 -17.406 -4.113 1 91.81 72 TYR B CA 1
ATOM 2503 C C . TYR B 1 72 ? 4.008 -18.25 -5.082 1 91.81 72 TYR B C 1
ATOM 2505 O O . TYR B 1 72 ? 3.875 -19.469 -5.113 1 91.81 72 TYR B O 1
ATOM 2513 N N . TYR B 1 73 ? 4.797 -17.609 -5.867 1 93.38 73 TYR B N 1
ATOM 2514 C CA . TYR B 1 73 ? 5.664 -18.328 -6.793 1 93.38 73 TYR B CA 1
ATOM 2515 C C . TYR B 1 73 ? 6.609 -19.266 -6.043 1 93.38 73 TYR B C 1
ATOM 2517 O O . TYR B 1 73 ? 6.699 -20.453 -6.359 1 93.38 73 TYR B O 1
ATOM 2525 N N . THR B 1 74 ? 7.254 -18.781 -5.016 1 93.94 74 THR B N 1
ATOM 2526 C CA . THR B 1 74 ? 8.297 -19.531 -4.332 1 93.94 74 THR B CA 1
ATOM 2527 C C . THR B 1 74 ? 7.691 -20.609 -3.439 1 93.94 74 THR B C 1
ATOM 2529 O O . THR B 1 74 ? 8.305 -21.656 -3.205 1 93.94 74 THR B O 1
ATOM 2532 N N . LEU B 1 75 ? 6.527 -20.406 -2.928 1 90 75 LEU B N 1
ATOM 2533 C CA . LEU B 1 75 ? 5.883 -21.391 -2.059 1 90 75 LEU B CA 1
ATOM 2534 C C . LEU B 1 75 ? 5.309 -22.531 -2.873 1 90 75 LEU B C 1
ATOM 2536 O O . LEU B 1 75 ? 4.824 -23.516 -2.307 1 90 75 LEU B O 1
ATOM 2540 N N . GLY B 1 76 ? 5.363 -22.422 -4.172 1 86.06 76 GLY B N 1
ATOM 2541 C CA . GLY B 1 76 ? 5.074 -23.562 -5.031 1 86.06 76 GLY B CA 1
ATOM 2542 C C . GLY B 1 76 ? 6.184 -24.594 -5.043 1 86.06 76 GLY B C 1
ATOM 2543 O O . GLY B 1 76 ? 5.977 -25.734 -5.484 1 86.06 76 GLY B O 1
ATOM 2544 N N . PHE B 1 77 ? 7.387 -24.25 -4.539 1 85.88 77 PHE B N 1
ATOM 2545 C CA . PHE B 1 77 ? 8.547 -25.109 -4.344 1 85.88 77 PHE B CA 1
ATOM 2546 C C . PHE B 1 77 ? 8.875 -25.875 -5.621 1 85.88 77 PHE B C 1
ATOM 2548 O O . PHE B 1 77 ? 9.172 -27.062 -5.578 1 85.88 77 PHE B O 1
ATOM 2555 N N . LYS B 1 78 ? 8.766 -25.172 -6.68 1 86 78 LYS B N 1
ATOM 2556 C CA . LYS B 1 78 ? 9.219 -25.75 -7.941 1 86 78 LYS B CA 1
ATOM 2557 C C . LYS B 1 78 ? 10.742 -25.703 -8.047 1 86 78 LYS B C 1
ATOM 2559 O O . LYS B 1 78 ? 11.336 -26.406 -8.867 1 86 78 LYS B O 1
ATOM 2564 N N . LEU B 1 79 ? 11.32 -24.859 -7.234 1 90.75 79 LEU B N 1
ATOM 2565 C CA . LEU B 1 79 ? 12.773 -24.734 -7.16 1 90.75 79 LEU B CA 1
ATOM 2566 C C . LEU B 1 79 ? 13.305 -25.328 -5.855 1 90.75 79 LEU B C 1
ATOM 2568 O O . LEU B 1 79 ? 12.531 -25.672 -4.969 1 90.75 79 LEU B O 1
ATOM 2572 N N . LYS B 1 80 ? 14.625 -25.453 -5.855 1 92.19 80 LYS B N 1
ATOM 2573 C CA . LYS B 1 80 ? 15.25 -25.906 -4.613 1 92.19 80 LYS B CA 1
ATOM 2574 C C . LYS B 1 80 ? 14.984 -24.922 -3.479 1 92.19 80 LYS B C 1
ATOM 2576 O O . LYS B 1 80 ? 14.812 -23.719 -3.715 1 92.19 80 LYS B O 1
ATOM 2581 N N . LEU B 1 81 ? 15 -25.422 -2.256 1 93 81 LEU B N 1
ATOM 2582 C CA . LEU B 1 81 ? 14.656 -24.641 -1.076 1 93 81 LEU B CA 1
ATOM 2583 C C . LEU B 1 81 ? 15.531 -23.391 -0.969 1 93 81 LEU B C 1
ATOM 2585 O O . LEU B 1 81 ? 15.031 -22.297 -0.749 1 93 81 LEU B O 1
ATOM 2589 N N . PHE B 1 82 ? 16.844 -23.562 -1.145 1 94.19 82 PHE B N 1
ATOM 2590 C CA . PHE B 1 82 ? 17.781 -22.453 -0.987 1 94.19 82 PHE B CA 1
ATOM 2591 C C . PHE B 1 82 ? 17.547 -21.406 -2.068 1 94.19 82 PHE B C 1
ATOM 2593 O O . PHE B 1 82 ? 17.703 -20.203 -1.819 1 94.19 82 PHE B O 1
ATOM 2600 N N . VAL B 1 83 ? 17.156 -21.812 -3.203 1 93.81 83 VAL B N 1
ATOM 2601 C CA . VAL B 1 83 ? 16.875 -20.875 -4.293 1 93.81 83 VAL B CA 1
ATOM 2602 C C . VAL B 1 83 ? 15.578 -20.125 -4.016 1 93.81 83 VAL B C 1
ATOM 2604 O O . VAL B 1 83 ? 15.492 -18.906 -4.223 1 93.81 83 VAL B O 1
ATOM 2607 N N . ASN B 1 84 ? 14.609 -20.859 -3.498 1 94.88 84 ASN B N 1
ATOM 2608 C CA . ASN B 1 84 ? 13.359 -20.234 -3.104 1 94.88 84 ASN B CA 1
ATOM 2609 C C . ASN B 1 84 ? 13.578 -19.188 -2.016 1 94.88 84 ASN B C 1
ATOM 2611 O O . ASN B 1 84 ? 13.047 -18.078 -2.098 1 94.88 84 ASN B O 1
ATOM 2615 N N . LEU B 1 85 ? 14.367 -19.531 -1.071 1 96.5 85 LEU B N 1
ATOM 2616 C CA . LEU B 1 85 ? 14.641 -18.625 0.029 1 96.5 85 LEU B CA 1
ATOM 2617 C C . LEU B 1 85 ? 15.438 -17.406 -0.458 1 96.5 85 LEU B C 1
ATOM 2619 O O . LEU B 1 85 ? 15.219 -16.297 0.012 1 96.5 85 LEU B O 1
ATOM 2623 N N . HIS B 1 86 ? 16.375 -17.641 -1.385 1 96.56 86 HIS B N 1
ATOM 2624 C CA . HIS B 1 86 ? 17.109 -16.562 -2.012 1 96.56 86 HIS B CA 1
ATOM 2625 C C . HIS B 1 86 ? 16.156 -15.547 -2.652 1 96.56 86 HIS B C 1
ATOM 2627 O O . HIS B 1 86 ? 16.281 -14.344 -2.418 1 96.56 86 HIS B O 1
ATOM 2633 N N . ILE B 1 87 ? 15.227 -16.031 -3.342 1 97.44 87 ILE B N 1
ATOM 2634 C CA . ILE B 1 87 ? 14.289 -15.18 -4.066 1 97.44 87 ILE B CA 1
ATOM 2635 C C . ILE B 1 87 ? 13.453 -14.375 -3.074 1 97.44 87 ILE B C 1
ATOM 2637 O O . ILE B 1 87 ? 13.32 -13.156 -3.217 1 97.44 87 ILE B O 1
ATOM 2641 N N . VAL B 1 88 ? 12.984 -15 -2.029 1 97.88 88 VAL B N 1
ATOM 2642 C CA . VAL B 1 88 ? 12.109 -14.352 -1.058 1 97.88 88 VAL B CA 1
ATOM 2643 C C . VAL B 1 88 ? 12.898 -13.305 -0.275 1 97.88 88 VAL B C 1
ATOM 2645 O O . VAL B 1 88 ? 12.461 -12.156 -0.144 1 97.88 88 VAL B O 1
ATOM 2648 N N . LEU B 1 89 ? 14.016 -13.641 0.211 1 98.44 89 LEU B N 1
ATOM 2649 C CA . LEU B 1 89 ? 14.82 -12.742 1.036 1 98.44 89 LEU B CA 1
ATOM 2650 C C . LEU B 1 89 ? 15.273 -11.531 0.236 1 98.44 89 LEU B C 1
ATOM 2652 O O . LEU B 1 89 ? 15.18 -10.398 0.713 1 98.44 89 LEU B O 1
ATOM 2656 N N . CYS B 1 90 ? 15.742 -11.789 -0.961 1 98.38 90 CYS B N 1
ATOM 2657 C CA . CYS B 1 90 ? 16.203 -10.688 -1.789 1 98.38 90 CYS B CA 1
ATOM 2658 C C . CYS B 1 90 ? 15.047 -9.789 -2.199 1 98.38 90 CYS B C 1
ATOM 2660 O O . CYS B 1 90 ? 15.195 -8.57 -2.281 1 98.38 90 CYS B O 1
ATOM 2662 N N . THR B 1 91 ? 13.914 -10.344 -2.471 1 98.62 91 THR B N 1
ATOM 2663 C CA . THR B 1 91 ? 12.742 -9.547 -2.818 1 98.62 91 THR B CA 1
ATOM 2664 C C . THR B 1 91 ? 12.297 -8.695 -1.633 1 98.62 91 THR B C 1
ATOM 2666 O O . THR B 1 91 ? 12.055 -7.496 -1.778 1 98.62 91 THR B O 1
ATOM 2669 N N . ILE B 1 92 ? 12.227 -9.258 -0.452 1 98.5 92 ILE B N 1
ATOM 2670 C CA . ILE B 1 92 ? 11.844 -8.523 0.751 1 98.5 92 ILE B CA 1
ATOM 2671 C C . ILE B 1 92 ? 12.867 -7.418 1.022 1 98.5 92 ILE B C 1
ATOM 2673 O O . ILE B 1 92 ? 12.492 -6.285 1.337 1 98.5 92 ILE B O 1
ATOM 2677 N N . GLY B 1 93 ? 14.078 -7.723 0.883 1 98.62 93 GLY B N 1
ATOM 2678 C CA . GLY B 1 93 ? 15.133 -6.758 1.152 1 98.62 93 GLY B CA 1
ATOM 2679 C C . GLY B 1 93 ? 15.164 -5.613 0.158 1 98.62 93 GLY B C 1
ATOM 2680 O O . GLY B 1 93 ? 14.984 -4.453 0.536 1 98.62 93 GLY B O 1
ATOM 2681 N N . TYR B 1 94 ? 15.227 -5.969 -1.126 1 98.62 94 TYR B N 1
ATOM 2682 C CA . TYR B 1 94 ? 15.531 -4.98 -2.156 1 98.62 94 TYR B CA 1
ATOM 2683 C C . TYR B 1 94 ? 14.258 -4.324 -2.678 1 98.62 94 TYR B C 1
ATOM 2685 O O . TYR B 1 94 ? 14.281 -3.172 -3.115 1 98.62 94 TYR B O 1
ATOM 2693 N N . GLN B 1 95 ? 13.156 -5.035 -2.623 1 98.69 95 GLN B N 1
ATOM 2694 C CA . GLN B 1 95 ? 11.969 -4.516 -3.299 1 98.69 95 GLN B CA 1
ATOM 2695 C C . GLN B 1 95 ? 10.883 -4.148 -2.295 1 98.69 95 GLN B C 1
ATOM 2697 O O . GLN B 1 95 ? 9.828 -3.639 -2.674 1 98.69 95 GLN B O 1
ATOM 2702 N N . LEU B 1 96 ? 11.125 -4.34 -1.021 1 98.62 96 LEU B N 1
ATOM 2703 C CA . LEU B 1 96 ? 10.18 -3.924 0.006 1 98.62 96 LEU B CA 1
ATOM 2704 C C . LEU B 1 96 ? 10.852 -3.01 1.025 1 98.62 96 LEU B C 1
ATOM 2706 O O . LEU B 1 96 ? 10.422 -1.872 1.226 1 98.62 96 LEU B O 1
ATOM 2710 N N . CYS B 1 97 ? 11.945 -3.467 1.582 1 98.56 97 CYS B N 1
ATOM 2711 C CA . CYS B 1 97 ? 12.602 -2.709 2.645 1 98.56 97 CYS B CA 1
ATOM 2712 C C . CYS B 1 97 ? 13.281 -1.467 2.086 1 98.56 97 CYS B C 1
ATOM 2714 O O . CYS B 1 97 ? 13.102 -0.365 2.605 1 98.56 97 CYS B O 1
ATOM 2716 N N . PHE B 1 98 ? 14.047 -1.628 0.978 1 98.69 98 PHE B N 1
ATOM 2717 C CA . PHE B 1 98 ? 14.773 -0.504 0.407 1 98.69 98 PHE B CA 1
ATOM 2718 C C . PHE B 1 98 ? 13.828 0.636 0.051 1 98.69 98 PHE B C 1
ATOM 2720 O O . PHE B 1 98 ? 13.977 1.752 0.551 1 98.69 98 PHE B O 1
ATOM 2727 N N . PRO B 1 99 ? 12.844 0.345 -0.79 1 98.56 99 PRO B N 1
ATOM 2728 C CA . PRO B 1 99 ? 11.969 1.458 -1.169 1 98.56 99 PRO B CA 1
ATOM 2729 C C . PRO B 1 99 ? 11.172 2.006 0.009 1 98.56 99 PRO B C 1
ATOM 2731 O O . PRO B 1 99 ? 10.953 3.219 0.106 1 98.56 99 PRO B O 1
ATOM 2734 N N . SER B 1 100 ? 10.727 1.195 0.958 1 97.88 100 SER B N 1
ATOM 2735 C CA . SER B 1 100 ? 9.992 1.666 2.131 1 97.88 100 SER B CA 1
ATOM 2736 C C . SER B 1 100 ? 10.867 2.568 2.998 1 97.88 100 SER B C 1
ATOM 2738 O O . SER B 1 100 ? 10.391 3.57 3.535 1 97.88 100 SER B O 1
ATOM 2740 N N . ALA B 1 101 ? 12.094 2.217 3.123 1 98 101 ALA B N 1
ATOM 2741 C CA . ALA B 1 101 ? 13.023 3.004 3.932 1 98 101 ALA B CA 1
ATOM 2742 C C . ALA B 1 101 ? 13.266 4.375 3.309 1 98 101 ALA B C 1
ATOM 2744 O O . ALA B 1 101 ? 13.297 5.387 4.012 1 98 101 ALA B O 1
ATOM 2745 N N . ILE B 1 102 ? 13.438 4.363 2.008 1 98 102 ILE B N 1
ATOM 2746 C CA . ILE B 1 102 ? 13.664 5.625 1.311 1 98 102 ILE B CA 1
ATOM 2747 C C . ILE B 1 102 ? 12.438 6.527 1.462 1 98 102 ILE B C 1
ATOM 2749 O O . ILE B 1 102 ? 12.57 7.723 1.721 1 98 102 ILE B O 1
ATOM 2753 N N . LEU B 1 103 ? 11.305 5.961 1.42 1 96.62 103 LEU B N 1
ATOM 2754 C CA . LEU B 1 103 ? 10.062 6.727 1.488 1 96.62 103 LEU B CA 1
ATOM 2755 C C . LEU B 1 103 ? 9.852 7.289 2.889 1 96.62 103 LEU B C 1
ATOM 2757 O O . LEU B 1 103 ? 9.141 8.281 3.062 1 96.62 103 LEU B O 1
ATOM 2761 N N . LEU B 1 104 ? 10.469 6.695 3.879 1 95.56 104 LEU B N 1
ATOM 2762 C CA . LEU B 1 104 ? 10.359 7.207 5.238 1 95.56 104 LEU B CA 1
ATOM 2763 C C . LEU B 1 104 ? 10.898 8.633 5.332 1 95.56 104 LEU B C 1
ATOM 2765 O O . LEU B 1 104 ? 10.477 9.406 6.191 1 95.56 104 LEU B O 1
ATOM 2769 N N . LEU B 1 105 ? 11.797 9 4.43 1 94.88 105 LEU B N 1
ATOM 2770 C CA . LEU B 1 105 ? 12.414 10.32 4.477 1 94.88 105 LEU B CA 1
ATOM 2771 C C . LEU B 1 105 ? 11.75 11.266 3.471 1 94.88 105 LEU B C 1
ATOM 2773 O O . LEU B 1 105 ? 12.18 12.406 3.311 1 94.88 105 LEU B O 1
ATOM 2777 N N . ASN B 1 106 ? 10.773 10.758 2.773 1 92.94 106 ASN B N 1
ATOM 2778 C CA . ASN B 1 106 ? 9.961 11.586 1.892 1 92.94 106 ASN B CA 1
ATOM 2779 C C . ASN B 1 106 ? 8.844 12.297 2.658 1 92.94 106 ASN B C 1
ATOM 2781 O O . ASN B 1 106 ? 8.047 11.656 3.342 1 92.94 106 ASN B O 1
ATOM 2785 N N . SER B 1 107 ? 8.719 13.594 2.535 1 87.25 107 SER B N 1
ATOM 2786 C CA . SER B 1 107 ? 7.77 14.398 3.303 1 87.25 107 SER B CA 1
ATOM 2787 C C . SER B 1 107 ? 6.332 14.109 2.883 1 87.25 107 SER B C 1
ATOM 2789 O O . SER B 1 107 ? 5.395 14.414 3.619 1 87.25 107 SER B O 1
ATOM 2791 N N . LEU B 1 108 ? 6.176 13.516 1.724 1 86.69 108 LEU B N 1
ATOM 2792 C CA . LEU B 1 108 ? 4.832 13.234 1.225 1 86.69 108 LEU B CA 1
ATOM 2793 C C . LEU B 1 108 ? 4.363 11.859 1.67 1 86.69 108 LEU B C 1
ATOM 2795 O O . LEU B 1 108 ? 3.215 11.477 1.424 1 86.69 108 LEU B O 1
ATOM 2799 N N . ASN B 1 109 ? 5.32 11.141 2.279 1 88.75 109 ASN B N 1
ATOM 2800 C CA . ASN B 1 109 ? 4.957 9.812 2.762 1 88.75 109 ASN B CA 1
ATOM 2801 C C . ASN B 1 109 ? 4.113 9.891 4.031 1 88.75 109 ASN B C 1
ATOM 2803 O O . ASN B 1 109 ? 4.609 10.266 5.094 1 88.75 109 ASN B O 1
ATOM 2807 N N . GLY B 1 110 ? 2.914 9.484 3.984 1 82.62 110 GLY B N 1
ATOM 2808 C CA . GLY B 1 110 ? 1.974 9.57 5.09 1 82.62 110 GLY B CA 1
ATOM 2809 C C . GLY B 1 110 ? 2.307 8.633 6.234 1 82.62 110 GLY B C 1
ATOM 2810 O O . GLY B 1 110 ? 1.976 8.914 7.387 1 82.62 110 GLY B O 1
ATOM 2811 N N . ALA B 1 111 ? 2.951 7.629 5.945 1 81.56 111 ALA B N 1
ATOM 2812 C CA . ALA B 1 111 ? 3.283 6.637 6.965 1 81.56 111 ALA B CA 1
ATOM 2813 C C . ALA B 1 111 ? 4.207 7.23 8.023 1 81.56 111 ALA B C 1
ATOM 2815 O O . ALA B 1 111 ? 4.195 6.793 9.18 1 81.56 111 ALA B O 1
ATOM 2816 N N . SER B 1 112 ? 4.941 8.211 7.625 1 82.75 112 SER B N 1
ATOM 2817 C CA . SER B 1 112 ? 5.906 8.781 8.562 1 82.75 112 SER B CA 1
ATOM 2818 C C . SER B 1 112 ? 5.512 10.203 8.969 1 82.75 112 SER B C 1
ATOM 2820 O O . SER B 1 112 ? 6.316 10.93 9.547 1 82.75 112 SER B O 1
ATOM 2822 N N . SER B 1 113 ? 4.348 10.633 8.695 1 78.81 113 SER B N 1
ATOM 2823 C CA . SER B 1 113 ? 3.922 12.008 8.914 1 78.81 113 SER B CA 1
ATOM 2824 C C . SER B 1 113 ? 3.914 12.352 10.406 1 78.81 113 SER B C 1
ATOM 2826 O O . SER B 1 113 ? 4.148 13.5 10.781 1 78.81 113 SER B O 1
ATOM 2828 N N . GLY B 1 114 ? 3.777 11.367 11.258 1 78.62 114 GLY B N 1
ATOM 2829 C CA . GLY B 1 114 ? 3.719 11.648 12.688 1 78.62 114 GLY B CA 1
ATOM 2830 C C . GLY B 1 114 ? 5.062 11.5 13.375 1 78.62 114 GLY B C 1
ATOM 2831 O O . GLY B 1 114 ? 5.172 11.711 14.586 1 78.62 114 GLY B O 1
ATOM 2832 N N . LEU B 1 115 ? 6.043 11.234 12.586 1 86.75 115 LEU B N 1
ATOM 2833 C CA . LEU B 1 115 ? 7.359 10.984 13.156 1 86.75 115 LEU B CA 1
ATOM 2834 C C . LEU B 1 115 ? 8.234 12.227 13.07 1 86.75 115 LEU B C 1
ATOM 2836 O O . LEU B 1 115 ? 8.172 12.969 12.086 1 86.75 115 LEU B O 1
ATOM 2840 N N . LYS B 1 116 ? 9.008 12.391 14.141 1 87.25 116 LYS B N 1
ATOM 2841 C CA . LYS B 1 116 ? 10.055 13.406 14.07 1 87.25 116 LYS B CA 1
ATOM 2842 C C . LYS B 1 116 ? 11.172 12.969 13.117 1 87.25 116 LYS B C 1
ATOM 2844 O O . LYS B 1 116 ? 11.344 11.773 12.859 1 87.25 116 LYS B O 1
ATOM 2849 N N . LEU B 1 117 ? 11.914 13.883 12.648 1 89.62 117 LEU B N 1
ATOM 2850 C CA . LEU B 1 117 ? 12.969 13.625 11.68 1 89.62 117 LEU B CA 1
ATOM 2851 C C . LEU B 1 117 ? 13.977 12.617 12.234 1 89.62 117 LEU B C 1
ATOM 2853 O O . LEU B 1 117 ? 14.422 11.719 11.516 1 89.62 117 LEU B O 1
ATOM 2857 N N . LYS B 1 118 ? 14.297 12.758 13.492 1 88.5 118 LYS B N 1
ATOM 2858 C CA . LYS B 1 118 ? 15.25 11.844 14.109 1 88.5 118 LYS B CA 1
ATOM 2859 C C . LYS B 1 118 ? 14.727 10.406 14.102 1 88.5 118 LYS B C 1
ATOM 2861 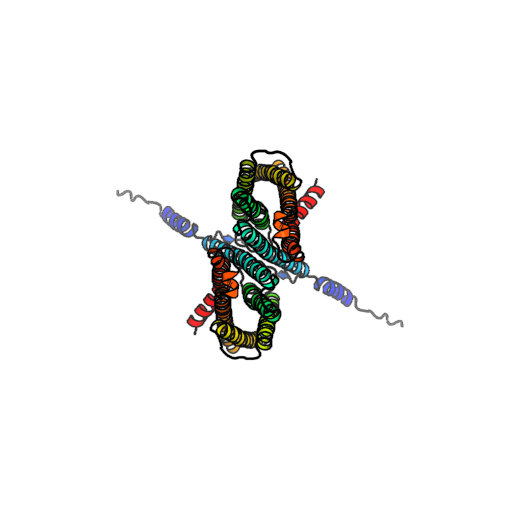O O . LYS B 1 118 ? 15.484 9.469 13.867 1 88.5 118 LYS B O 1
ATOM 2866 N N . GLN B 1 119 ? 13.453 10.25 14.328 1 91.75 119 GLN B N 1
ATOM 2867 C CA . GLN B 1 119 ? 12.828 8.93 14.312 1 91.75 119 GLN B CA 1
ATOM 2868 C C . GLN B 1 119 ? 12.773 8.359 12.898 1 91.75 119 GLN B C 1
ATOM 2870 O O . GLN B 1 119 ? 13 7.168 12.695 1 91.75 119 GLN B O 1
ATOM 2875 N N . ARG B 1 120 ? 12.445 9.266 11.945 1 94 120 ARG B N 1
ATOM 2876 C CA . ARG B 1 120 ? 12.422 8.852 10.547 1 94 120 ARG B CA 1
ATOM 2877 C C . ARG B 1 120 ? 13.797 8.352 10.102 1 94 120 ARG B C 1
ATOM 2879 O O . ARG B 1 120 ? 13.906 7.324 9.43 1 94 120 ARG B O 1
ATOM 2886 N N . LYS B 1 121 ? 14.812 9.07 10.523 1 93.62 121 LYS B N 1
ATOM 2887 C CA . LYS B 1 121 ? 16.172 8.688 10.172 1 93.62 121 LYS B CA 1
ATOM 2888 C C . LYS B 1 121 ? 16.562 7.359 10.805 1 93.62 121 LYS B C 1
ATOM 2890 O O . LYS B 1 121 ? 17.234 6.535 10.18 1 93.62 121 LYS B O 1
ATOM 2895 N N . PHE B 1 122 ? 16.156 7.156 12.016 1 93.81 122 PHE B N 1
ATOM 2896 C CA . PHE B 1 122 ? 16.469 5.91 12.711 1 93.81 122 PHE B CA 1
ATOM 2897 C C . PHE B 1 122 ? 15.766 4.73 12.039 1 93.81 122 PHE B C 1
ATOM 2899 O O . PHE B 1 122 ? 16.391 3.697 11.789 1 93.81 122 PHE B O 1
ATOM 2906 N N . GLN B 1 123 ? 14.477 4.91 11.773 1 94.94 123 GLN B N 1
ATOM 2907 C CA . GLN B 1 123 ? 13.734 3.844 11.109 1 94.94 123 GLN B CA 1
ATOM 2908 C C . GLN B 1 123 ? 14.273 3.592 9.703 1 94.94 123 GLN B C 1
ATOM 2910 O O . GLN B 1 123 ? 14.312 2.447 9.25 1 94.94 123 GLN B O 1
ATOM 2915 N N . HIS B 1 124 ? 14.641 4.668 9 1 96.94 124 HIS B N 1
ATOM 2916 C CA . HIS B 1 124 ? 15.297 4.535 7.703 1 96.94 124 HIS B CA 1
ATOM 2917 C C . HIS B 1 124 ? 16.547 3.672 7.809 1 96.94 124 HIS B C 1
ATOM 2919 O O . HIS B 1 124 ? 16.734 2.732 7.027 1 96.94 124 HIS B O 1
ATOM 2925 N N . LEU B 1 125 ? 17.406 3.945 8.805 1 96.75 125 LEU B N 1
ATOM 2926 C CA . LEU B 1 125 ? 18.625 3.189 9.023 1 96.75 125 LEU B CA 1
ATOM 2927 C C . LEU B 1 125 ? 18.328 1.728 9.328 1 96.75 125 LEU B C 1
ATOM 2929 O O . LEU B 1 125 ? 18.922 0.827 8.742 1 96.75 125 LEU B O 1
ATOM 2933 N N . PHE B 1 126 ? 17.422 1.514 10.164 1 96.81 126 PHE B N 1
ATOM 2934 C CA . PHE B 1 126 ? 17.078 0.163 10.586 1 96.81 126 PHE B CA 1
ATOM 2935 C C . PHE B 1 126 ? 16.562 -0.659 9.406 1 96.81 126 PHE B C 1
ATOM 2937 O O . PHE B 1 126 ? 17.016 -1.781 9.188 1 96.81 126 PHE B O 1
ATOM 2944 N N . LEU B 1 127 ? 15.641 -0.108 8.68 1 97.69 127 LEU B N 1
ATOM 2945 C CA . LEU B 1 127 ? 15.031 -0.828 7.566 1 97.69 127 LEU B CA 1
ATOM 2946 C C . LEU B 1 127 ? 16.047 -1.081 6.465 1 97.69 127 LEU B C 1
ATOM 2948 O O . LEU B 1 127 ? 16.031 -2.133 5.82 1 97.69 127 LEU B O 1
ATOM 2952 N N . GLN B 1 128 ? 16.938 -0.129 6.25 1 98.38 128 GLN B N 1
ATOM 2953 C CA . GLN B 1 128 ? 17.969 -0.315 5.246 1 98.38 128 GLN B CA 1
ATOM 2954 C C . GLN B 1 128 ? 18.922 -1.436 5.645 1 98.38 128 GLN B C 1
ATOM 2956 O O . GLN B 1 128 ? 19.297 -2.266 4.812 1 98.38 128 GLN B O 1
ATOM 2961 N N . LEU B 1 129 ? 19.297 -1.472 6.902 1 98.06 129 LEU B N 1
ATOM 2962 C CA . LEU B 1 129 ? 20.203 -2.518 7.383 1 98.06 129 LEU B CA 1
ATOM 2963 C C . LEU B 1 129 ? 19.516 -3.881 7.336 1 98.06 129 LEU B C 1
ATOM 2965 O O . LEU B 1 129 ? 20.141 -4.875 6.953 1 98.06 129 LEU B O 1
ATOM 2969 N N . PHE B 1 130 ? 18.312 -3.844 7.762 1 98.5 130 PHE B N 1
ATOM 2970 C CA . PHE B 1 130 ? 17.547 -5.09 7.695 1 98.5 130 PHE B CA 1
ATOM 2971 C C . PHE B 1 130 ? 17.438 -5.574 6.258 1 98.5 130 PHE B C 1
ATOM 2973 O O . PHE B 1 130 ? 17.641 -6.758 5.977 1 98.5 130 PHE B O 1
ATOM 2980 N N . GLY B 1 131 ? 17.078 -4.656 5.328 1 98.69 131 GLY B N 1
ATOM 2981 C CA . GLY B 1 131 ? 17 -5.012 3.918 1 98.69 131 GLY B CA 1
ATOM 2982 C C . GLY B 1 131 ? 18.312 -5.52 3.354 1 98.69 131 GLY B C 1
ATOM 2983 O O . GLY B 1 131 ? 18.328 -6.527 2.645 1 98.69 131 GLY B O 1
ATOM 2984 N N . LEU B 1 132 ? 19.375 -4.832 3.66 1 98.56 132 LEU B N 1
ATOM 2985 C CA . LEU B 1 132 ? 20.688 -5.262 3.221 1 98.56 132 LEU B CA 1
ATOM 2986 C C . LEU B 1 132 ? 21.031 -6.637 3.791 1 98.56 132 LEU B C 1
ATOM 2988 O O . LEU B 1 132 ? 21.609 -7.473 3.098 1 98.56 132 LEU B O 1
ATOM 2992 N N . GLY B 1 133 ? 20.688 -6.875 5.023 1 98.56 133 GLY B N 1
ATOM 2993 C CA . GLY B 1 133 ? 20.875 -8.18 5.633 1 98.56 133 GLY B CA 1
ATOM 2994 C C . GLY B 1 133 ? 20.125 -9.289 4.926 1 98.56 133 GLY B C 1
ATOM 2995 O O . GLY B 1 133 ? 20.672 -10.375 4.695 1 98.56 133 GLY B O 1
ATOM 2996 N N . CYS B 1 134 ? 18.875 -9.016 4.594 1 98.56 134 CYS B N 1
ATOM 2997 C CA . CYS B 1 134 ? 18.094 -9.977 3.836 1 98.56 134 CYS B CA 1
ATOM 2998 C C . CYS B 1 134 ? 18.734 -10.266 2.484 1 98.56 134 CYS B C 1
ATOM 3000 O O . CYS B 1 134 ? 18.828 -11.43 2.078 1 98.56 134 CYS B O 1
ATOM 3002 N N . GLY B 1 135 ? 19.125 -9.18 1.824 1 98 135 GLY B N 1
ATOM 3003 C CA . GLY B 1 135 ? 19.812 -9.359 0.551 1 98 135 GLY B CA 1
ATOM 3004 C C . GLY B 1 135 ? 21.078 -10.188 0.667 1 98 135 GLY B C 1
ATOM 3005 O O . GLY B 1 135 ? 21.328 -11.078 -0.15 1 98 135 GLY B O 1
ATOM 3006 N N . ALA B 1 136 ? 21.859 -9.953 1.642 1 97.81 136 ALA B N 1
ATOM 3007 C CA . ALA B 1 136 ? 23.109 -10.688 1.866 1 97.81 136 ALA B CA 1
ATOM 3008 C C . ALA B 1 136 ? 22.828 -12.148 2.199 1 97.81 136 ALA B C 1
ATOM 3010 O O . ALA B 1 136 ? 23.469 -13.055 1.649 1 97.81 136 ALA B O 1
ATOM 3011 N N . ALA B 1 137 ? 21.891 -12.383 3.117 1 97.88 137 ALA B N 1
ATOM 3012 C CA . ALA B 1 137 ? 21.531 -13.75 3.475 1 97.88 137 ALA B CA 1
ATOM 3013 C C . ALA B 1 137 ? 21 -14.516 2.262 1 97.88 137 ALA B C 1
ATOM 3015 O O . ALA B 1 137 ? 21.375 -15.672 2.039 1 97.88 137 ALA B O 1
ATOM 3016 N N . GLY B 1 138 ? 20.125 -13.836 1.476 1 97.12 138 GLY B N 1
ATOM 3017 C CA . GLY B 1 138 ? 19.625 -14.461 0.263 1 97.12 138 GLY B CA 1
ATOM 3018 C C . GLY B 1 138 ? 20.719 -14.805 -0.73 1 97.12 138 GLY B C 1
ATOM 3019 O O . GLY B 1 138 ? 20.734 -15.898 -1.301 1 97.12 138 GLY B O 1
ATOM 3020 N N . SER B 1 139 ? 21.625 -13.906 -0.929 1 94.62 139 SER B N 1
ATOM 3021 C CA . SER B 1 139 ? 22.734 -14.148 -1.845 1 94.62 139 SER B CA 1
ATOM 3022 C C . SER B 1 139 ? 23.625 -15.289 -1.35 1 94.62 139 SER B C 1
ATOM 3024 O O . SER B 1 139 ? 24.078 -16.109 -2.143 1 94.62 139 SER B O 1
ATOM 3026 N N . ALA B 1 140 ? 23.844 -15.375 -0.083 1 93.69 140 ALA B N 1
ATOM 3027 C CA . ALA B 1 140 ? 24.672 -16.438 0.489 1 93.69 140 ALA B CA 1
ATOM 3028 C C . ALA B 1 140 ? 24.031 -17.812 0.254 1 93.69 140 ALA B C 1
ATOM 3030 O O . ALA B 1 140 ? 24.719 -18.781 -0.027 1 93.69 140 ALA B O 1
ATOM 3031 N N . LEU B 1 141 ? 22.766 -17.891 0.334 1 94 141 LEU B N 1
ATOM 3032 C CA . LEU B 1 141 ? 22.047 -19.141 0.173 1 94 141 LEU B CA 1
ATOM 3033 C C . LEU B 1 141 ? 22.203 -19.688 -1.242 1 94 141 LEU B C 1
ATOM 3035 O O . LEU B 1 141 ? 22.406 -20.891 -1.431 1 94 141 LEU B O 1
ATOM 3039 N N . VAL B 1 142 ? 22.078 -18.812 -2.199 1 90.5 142 VAL B N 1
ATOM 3040 C CA . VAL B 1 142 ? 22.188 -19.297 -3.572 1 90.5 142 VAL B CA 1
ATOM 3041 C C . VAL B 1 142 ? 23.641 -19.656 -3.879 1 90.5 142 VAL B C 1
ATOM 3043 O O . VAL B 1 142 ? 23.906 -20.547 -4.691 1 90.5 142 VAL B O 1
ATOM 3046 N N . PHE B 1 143 ? 24.562 -19 -3.26 1 86.94 143 PHE B N 1
ATOM 3047 C CA . PHE B 1 143 ? 25.969 -19.375 -3.404 1 86.94 143 PHE B CA 1
ATOM 3048 C C . PHE B 1 143 ? 26.234 -20.75 -2.799 1 86.94 143 PHE B C 1
ATOM 3050 O O . PHE B 1 143 ? 27.047 -21.516 -3.33 1 86.94 143 PHE B O 1
ATOM 3057 N N . LEU B 1 144 ? 25.594 -21.047 -1.755 1 85.31 144 LEU B N 1
ATOM 3058 C CA . LEU B 1 144 ? 25.75 -22.344 -1.095 1 85.31 144 LEU B CA 1
ATOM 3059 C C . LEU B 1 144 ? 25.141 -23.469 -1.941 1 85.31 144 LEU B C 1
ATOM 3061 O O . LEU B 1 144 ? 25.641 -24.594 -1.915 1 85.31 144 LEU B O 1
ATOM 3065 N N . ASP B 1 145 ? 24.031 -23.219 -2.541 1 80.44 145 ASP B N 1
ATOM 3066 C CA . ASP B 1 145 ? 23.391 -24.219 -3.395 1 80.44 145 ASP B CA 1
ATOM 3067 C C . ASP B 1 145 ? 24.234 -24.516 -4.625 1 80.44 145 ASP B C 1
ATOM 3069 O O . ASP B 1 145 ? 24.25 -25.656 -5.113 1 80.44 145 ASP B O 1
ATOM 3073 N N . HIS B 1 146 ? 24.688 -23.547 -5.293 1 66.81 146 HIS B N 1
ATOM 3074 C CA . HIS B 1 146 ? 25.484 -23.781 -6.492 1 66.81 146 HIS B CA 1
ATOM 3075 C C . HIS B 1 146 ? 26.969 -23.828 -6.16 1 66.81 146 HIS B C 1
ATOM 3077 O O . HIS B 1 146 ? 27.578 -22.797 -5.879 1 66.81 146 HIS B O 1
ATOM 3083 N N . PHE B 1 147 ? 27.406 -24.844 -5.312 1 52.5 147 PHE B N 1
ATOM 3084 C CA . PHE B 1 147 ? 28.844 -24.859 -5.098 1 52.5 147 PHE B CA 1
ATOM 3085 C C . PHE B 1 147 ? 29.578 -24.234 -6.277 1 52.5 147 PHE B C 1
ATOM 3087 O O . PHE B 1 147 ? 30.703 -23.766 -6.133 1 52.5 147 PHE B O 1
ATOM 3094 N N . LYS B 1 148 ? 29.25 -24.688 -7.48 1 46.16 148 LYS B N 1
ATOM 3095 C CA . LYS B 1 148 ? 30.109 -24.219 -8.57 1 46.16 148 LYS B CA 1
ATOM 3096 C C . LYS B 1 148 ? 29.797 -22.766 -8.938 1 46.16 148 LYS B C 1
ATOM 3098 O O . LYS B 1 148 ? 28.672 -22.453 -9.352 1 46.16 148 LYS B O 1
ATOM 3103 N N . MET B 1 149 ? 30.125 -21.828 -8.148 1 50.44 149 MET B N 1
ATOM 3104 C CA . MET B 1 149 ? 30.266 -20.391 -8.32 1 50.44 149 MET B CA 1
ATOM 3105 C C . MET B 1 149 ? 30.312 -20.016 -9.797 1 50.44 149 MET B C 1
ATOM 3107 O O . MET B 1 149 ? 30.906 -19 -10.172 1 50.44 149 MET B O 1
ATOM 3111 N N . SER B 1 150 ? 30.109 -20.938 -10.781 1 54.84 150 SER B N 1
ATOM 3112 C CA . SER B 1 150 ? 30.766 -20.625 -12.047 1 54.84 150 SER B CA 1
ATOM 3113 C C . SER B 1 150 ? 30.312 -19.281 -12.586 1 54.84 150 SER B C 1
ATOM 3115 O O . SER B 1 150 ? 31.141 -18.438 -12.953 1 54.84 150 SER B O 1
ATOM 3117 N N . LYS B 1 151 ? 29.031 -19.062 -13.523 1 65.56 151 LYS B N 1
ATOM 3118 C CA . LYS B 1 151 ? 28.906 -18 -14.5 1 65.56 151 LYS B CA 1
ATOM 3119 C C . LYS B 1 151 ? 28.016 -16.875 -13.969 1 65.56 151 LYS B C 1
ATOM 3121 O O . LYS B 1 151 ? 26.922 -17.125 -13.461 1 65.56 151 LYS B O 1
ATOM 3126 N N . PHE B 1 152 ? 28.688 -15.797 -13.586 1 83.56 152 PHE B N 1
ATOM 3127 C CA . PHE B 1 152 ? 27.984 -14.539 -13.32 1 83.56 152 PHE B CA 1
ATOM 3128 C C . PHE B 1 152 ? 27.047 -14.188 -14.477 1 83.56 152 PHE B C 1
ATOM 3130 O O . PHE B 1 152 ? 27.484 -14.133 -15.633 1 83.56 152 PHE B O 1
ATOM 3137 N N . THR B 1 153 ? 25.812 -14.203 -14.094 1 90.44 153 THR B N 1
ATOM 3138 C CA . THR B 1 153 ? 24.812 -13.734 -15.039 1 90.44 153 THR B CA 1
ATOM 3139 C C . THR B 1 153 ? 24.547 -12.25 -14.852 1 90.44 153 THR B C 1
ATOM 3141 O O . THR B 1 153 ? 25.047 -11.633 -13.906 1 90.44 153 THR B O 1
ATOM 3144 N N . PHE B 1 154 ? 23.906 -11.672 -15.828 1 95.06 154 PHE B N 1
ATOM 3145 C CA . PHE B 1 154 ? 23.484 -10.281 -15.703 1 95.06 154 PHE B CA 1
ATOM 3146 C C . PHE B 1 154 ? 22.719 -10.062 -14.406 1 95.06 154 PHE B C 1
ATOM 3148 O O . PHE B 1 154 ? 22.953 -9.078 -13.695 1 95.06 154 PHE B O 1
ATOM 3155 N N . HIS B 1 155 ? 21.844 -11.008 -13.984 1 95.94 155 HIS B N 1
ATOM 3156 C CA . HIS B 1 155 ? 21.078 -10.969 -12.75 1 95.94 155 HIS B CA 1
ATOM 3157 C C . HIS B 1 155 ? 21.984 -10.953 -11.531 1 95.94 155 HIS B C 1
ATOM 3159 O O . HIS B 1 155 ? 21.859 -10.094 -10.664 1 95.94 155 HIS B O 1
ATOM 3165 N N . SER B 1 156 ? 22.938 -11.812 -11.555 1 93.75 156 SER B N 1
ATOM 3166 C CA . SER B 1 156 ? 23.797 -11.93 -10.383 1 93.75 156 SER B CA 1
ATOM 3167 C C . SER B 1 156 ? 24.719 -10.719 -10.266 1 93.75 156 SER B C 1
ATOM 3169 O O . SER B 1 156 ? 25.016 -10.266 -9.156 1 93.75 156 SER B O 1
ATOM 3171 N N . ILE B 1 157 ? 25.125 -10.156 -11.398 1 95.62 157 ILE B N 1
ATOM 3172 C CA . ILE B 1 157 ? 26.016 -9 -11.391 1 95.62 157 ILE B CA 1
ATOM 3173 C C . ILE B 1 157 ? 25.281 -7.781 -10.844 1 95.62 157 ILE B C 1
ATOM 3175 O O . ILE B 1 157 ? 25.797 -7.062 -9.992 1 95.62 157 ILE B O 1
ATOM 3179 N N . THR B 1 158 ? 24.125 -7.609 -11.297 1 97.38 158 THR B N 1
ATOM 3180 C CA . THR B 1 158 ? 23.359 -6.453 -10.836 1 97.38 158 THR B CA 1
ATOM 3181 C C . THR B 1 158 ? 22.969 -6.609 -9.375 1 97.38 158 THR B C 1
ATOM 3183 O O . THR B 1 158 ? 22.938 -5.629 -8.625 1 97.38 158 THR B O 1
ATOM 3186 N N . GLY B 1 159 ? 22.734 -7.809 -8.961 1 97.12 159 GLY B N 1
ATOM 3187 C CA . GLY B 1 159 ? 22.438 -8.055 -7.562 1 97.12 159 GLY B CA 1
ATOM 3188 C C . GLY B 1 159 ? 23.609 -7.742 -6.641 1 97.12 159 GLY B C 1
ATOM 3189 O O . GLY B 1 159 ? 23.453 -7.02 -5.656 1 97.12 159 GLY B O 1
ATOM 3190 N N . VAL B 1 160 ? 24.75 -8.203 -7.027 1 95.62 160 VAL B N 1
ATOM 3191 C CA . VAL B 1 160 ? 25.953 -8 -6.219 1 95.62 160 VAL B CA 1
ATOM 3192 C C . VAL B 1 160 ? 26.344 -6.527 -6.25 1 95.62 160 VAL B C 1
ATOM 3194 O O . VAL B 1 160 ? 26.734 -5.961 -5.223 1 95.62 160 VAL B O 1
ATOM 3197 N N . ALA B 1 161 ? 26.219 -5.957 -7.41 1 97.69 161 ALA B N 1
ATOM 3198 C CA . ALA B 1 161 ? 26.531 -4.535 -7.535 1 97.69 161 ALA B CA 1
ATOM 3199 C C . ALA B 1 161 ? 25.625 -3.689 -6.652 1 97.69 161 ALA B C 1
ATOM 3201 O O . ALA B 1 161 ? 26.094 -2.775 -5.969 1 97.69 161 ALA B O 1
ATOM 3202 N N . SER B 1 162 ? 24.344 -3.969 -6.684 1 98.5 162 SER B N 1
ATOM 3203 C CA . SER B 1 162 ? 23.391 -3.25 -5.84 1 98.5 162 SER B CA 1
ATOM 3204 C C . SER B 1 162 ? 23.75 -3.391 -4.363 1 98.5 162 SER B C 1
ATOM 3206 O O . SER B 1 162 ? 23.797 -2.398 -3.633 1 98.5 162 SER B O 1
ATOM 3208 N N . GLY B 1 163 ? 24.078 -4.621 -3.951 1 98.25 163 GLY B N 1
ATOM 3209 C CA . GLY B 1 163 ? 24.453 -4.852 -2.568 1 98.25 163 GLY B CA 1
ATOM 3210 C C . GLY B 1 163 ? 25.734 -4.117 -2.174 1 98.25 163 GLY B C 1
ATOM 3211 O O . GLY B 1 163 ? 25.812 -3.541 -1.088 1 98.25 163 GLY B O 1
ATOM 3212 N N . GLY B 1 164 ? 26.688 -4.129 -3.053 1 98.12 164 GLY B N 1
ATOM 3213 C CA . GLY B 1 164 ? 27.938 -3.434 -2.785 1 98.12 164 GLY B CA 1
ATOM 3214 C C . GLY B 1 164 ? 27.766 -1.933 -2.654 1 98.12 164 GLY B C 1
ATOM 3215 O O . GLY B 1 164 ? 28.312 -1.319 -1.732 1 98.12 164 GLY B O 1
ATOM 3216 N N . ILE B 1 165 ? 27.031 -1.395 -3.514 1 98.75 165 ILE B N 1
ATOM 3217 C CA . ILE B 1 165 ? 26.797 0.044 -3.49 1 98.75 165 ILE B CA 1
ATOM 3218 C C . ILE B 1 165 ? 25.953 0.409 -2.268 1 98.75 165 ILE B C 1
ATOM 3220 O O . ILE B 1 165 ? 26.156 1.47 -1.668 1 98.75 165 ILE B O 1
ATOM 3224 N N . ALA B 1 166 ? 25.031 -0.467 -1.921 1 98.69 166 ALA B N 1
ATOM 3225 C CA . ALA B 1 166 ? 24.234 -0.241 -0.712 1 98.69 166 ALA B CA 1
ATOM 3226 C C . ALA B 1 166 ? 25.141 -0.156 0.52 1 98.69 166 ALA B C 1
ATOM 3228 O O . ALA B 1 166 ? 24.875 0.627 1.435 1 98.69 166 ALA B O 1
ATOM 3229 N N . VAL B 1 167 ? 26.172 -0.934 0.555 1 98.44 167 VAL B N 1
ATOM 3230 C CA . VAL B 1 167 ? 27.125 -0.887 1.664 1 98.44 167 VAL B CA 1
ATOM 3231 C C . VAL B 1 167 ? 27.781 0.49 1.725 1 98.44 167 VAL B C 1
ATOM 3233 O O . VAL B 1 167 ? 27.938 1.064 2.805 1 98.44 167 VAL B O 1
ATOM 3236 N N . LEU B 1 168 ? 28.125 1.022 0.611 1 98.31 168 LEU B N 1
ATOM 3237 C CA . LEU B 1 168 ? 28.688 2.363 0.556 1 98.31 168 LEU B CA 1
ATOM 3238 C C . LEU B 1 168 ? 27.688 3.4 1.05 1 98.31 168 LEU B C 1
ATOM 3240 O O . LEU B 1 168 ? 28.062 4.332 1.768 1 98.31 168 LEU B O 1
ATOM 3244 N N . ALA B 1 169 ? 26.453 3.215 0.654 1 98.44 169 ALA B N 1
ATOM 3245 C CA . ALA B 1 169 ? 25.406 4.121 1.123 1 98.44 169 ALA B CA 1
ATOM 3246 C C . ALA B 1 169 ? 25.266 4.059 2.641 1 98.44 169 ALA B C 1
ATOM 3248 O O . ALA B 1 169 ? 25.125 5.09 3.301 1 98.44 169 ALA B O 1
ATOM 3249 N N . VAL B 1 170 ? 25.344 2.84 3.207 1 97.75 170 VAL B N 1
ATOM 3250 C CA . VAL B 1 170 ? 25.219 2.67 4.652 1 97.75 170 VAL B CA 1
ATOM 3251 C C . VAL B 1 170 ? 26.391 3.344 5.352 1 97.75 170 VAL B C 1
ATOM 3253 O O . VAL B 1 170 ? 26.219 4.035 6.359 1 97.75 170 VAL B O 1
ATOM 3256 N N . LEU B 1 171 ? 27.547 3.217 4.816 1 96.81 171 LEU B N 1
ATOM 3257 C CA . LEU B 1 171 ? 28.734 3.789 5.422 1 96.81 171 LEU B CA 1
ATOM 3258 C C . LEU B 1 171 ? 28.672 5.312 5.426 1 96.81 171 LEU B C 1
ATOM 3260 O O . LEU B 1 171 ? 28.938 5.945 6.453 1 96.81 171 LEU B O 1
ATOM 3264 N N . THR B 1 172 ? 28.344 5.879 4.328 1 97 172 THR B N 1
ATOM 3265 C CA . THR B 1 172 ? 28.219 7.332 4.262 1 97 172 THR B CA 1
ATOM 3266 C C . THR B 1 172 ? 27.062 7.82 5.117 1 97 172 THR B C 1
ATOM 3268 O O . THR B 1 172 ? 27.125 8.906 5.703 1 97 172 THR B O 1
ATOM 3271 N N . GLY B 1 173 ? 26.016 7.059 5.164 1 95.94 173 GLY B N 1
ATOM 3272 C CA . GLY B 1 173 ? 24.906 7.395 6.027 1 95.94 173 GLY B CA 1
ATOM 3273 C C . GLY B 1 173 ? 25.266 7.414 7.5 1 95.94 173 GLY B C 1
ATOM 3274 O O . GLY B 1 173 ? 24.812 8.289 8.242 1 95.94 173 GLY B O 1
ATOM 3275 N N . LEU B 1 174 ? 26.062 6.473 7.906 1 94.38 174 LEU B N 1
ATOM 3276 C CA . LEU B 1 174 ? 26.5 6.418 9.297 1 94.38 174 LEU B CA 1
ATOM 3277 C C . LEU B 1 174 ? 27.391 7.609 9.641 1 94.38 174 LEU B C 1
ATOM 3279 O O . LEU B 1 174 ? 27.328 8.141 10.75 1 94.38 174 LEU B O 1
ATOM 3283 N N . ILE B 1 175 ? 28.125 8.062 8.719 1 93.06 175 ILE B N 1
ATOM 3284 C CA . ILE B 1 175 ? 28.969 9.242 8.914 1 93.06 175 ILE B CA 1
ATOM 3285 C C . ILE B 1 175 ? 28.078 10.469 9.117 1 93.06 175 ILE B C 1
ATOM 3287 O O . ILE B 1 175 ? 28.328 11.289 10.008 1 93.06 175 ILE B O 1
ATOM 3291 N N . ILE B 1 176 ? 27.047 10.586 8.289 1 92.44 176 ILE B N 1
ATOM 3292 C CA . ILE B 1 176 ? 26.094 11.695 8.398 1 92.44 176 ILE B CA 1
ATOM 3293 C C . ILE B 1 176 ? 25.422 11.664 9.766 1 92.44 176 ILE B C 1
ATOM 3295 O O . ILE B 1 176 ? 25.25 12.703 10.398 1 92.44 176 ILE B O 1
ATOM 3299 N N . TYR B 1 177 ? 25.109 10.477 10.156 1 88 177 TYR B N 1
ATOM 3300 C CA . TYR B 1 177 ? 24.406 10.273 11.422 1 88 177 TYR B CA 1
ATOM 3301 C C . TYR B 1 177 ? 25.281 10.703 12.602 1 88 177 TYR B C 1
ATOM 3303 O O . TYR B 1 177 ? 24.766 11.227 13.594 1 88 177 TYR B O 1
ATOM 3311 N N . CYS B 1 178 ? 26.594 10.625 12.477 1 87.56 178 CYS B N 1
ATOM 3312 C CA . CYS B 1 178 ? 27.5 10.859 13.594 1 87.56 178 CYS B CA 1
ATOM 3313 C C . CYS B 1 178 ? 28.156 12.234 13.484 1 87.56 178 CYS B C 1
ATOM 3315 O O . CYS B 1 178 ? 28.828 12.672 14.406 1 87.56 178 CYS B O 1
ATOM 3317 N N . THR B 1 179 ? 28.016 12.812 12.359 1 83.81 179 THR B N 1
ATOM 3318 C CA . THR B 1 179 ? 28.719 14.086 12.164 1 83.81 179 THR B CA 1
ATOM 3319 C C . THR B 1 179 ? 27.75 15.258 12.25 1 83.81 179 THR B C 1
ATOM 3321 O O . THR B 1 179 ? 26.562 15.102 11.977 1 83.81 179 THR B O 1
ATOM 3324 N N . GLY B 1 180 ? 28.156 16.344 12.742 1 79.25 180 GLY B N 1
ATOM 3325 C CA . GLY B 1 180 ? 27.359 17.562 12.773 1 79.25 180 GLY B CA 1
ATOM 3326 C C . GLY B 1 180 ? 27.391 18.328 11.453 1 79.25 180 GLY B C 1
ATOM 3327 O O . GLY B 1 180 ? 28.109 17.953 10.531 1 79.25 180 GLY B O 1
ATOM 3328 N N . LYS B 1 181 ? 26.578 19.297 11.305 1 83.62 181 LYS B N 1
ATOM 3329 C CA . LYS B 1 181 ? 26.469 20.125 10.102 1 83.62 181 LYS B CA 1
ATOM 3330 C C . LYS B 1 181 ? 27.812 20.688 9.688 1 83.62 181 LYS B C 1
ATOM 3332 O O . LYS B 1 181 ? 28.594 21.125 10.539 1 83.62 181 LYS B O 1
ATOM 3337 N N . GLY B 1 182 ? 28.297 20.484 8.375 1 87.75 182 GLY B N 1
ATOM 3338 C CA . GLY B 1 182 ? 29.531 20.969 7.793 1 87.75 182 GLY B CA 1
ATOM 3339 C C . GLY B 1 182 ? 29.766 20.453 6.379 1 87.75 182 GLY B C 1
ATOM 3340 O O . GLY B 1 182 ? 28.891 19.828 5.793 1 87.75 182 GLY B O 1
ATOM 3341 N N . THR B 1 183 ? 30.875 20.844 5.871 1 86.88 183 THR B N 1
ATOM 3342 C CA . THR B 1 183 ? 31.234 20.5 4.5 1 86.88 183 THR B CA 1
ATOM 3343 C C . THR B 1 183 ? 31.312 18.984 4.324 1 86.88 183 THR B C 1
ATOM 3345 O O . THR B 1 183 ? 30.828 18.453 3.322 1 86.88 183 THR B O 1
ATOM 3348 N N . VAL B 1 184 ? 31.891 18.359 5.293 1 89.38 184 VAL B N 1
ATOM 3349 C CA . VAL B 1 184 ? 32 16.906 5.234 1 89.38 184 VAL B CA 1
ATOM 3350 C C . VAL B 1 184 ? 30.625 16.281 5.215 1 89.38 184 VAL B C 1
ATOM 3352 O O . VAL B 1 184 ? 30.359 15.352 4.438 1 89.38 184 VAL B O 1
ATOM 3355 N N . GLU B 1 185 ? 29.734 16.75 5.977 1 91.62 185 GLU B N 1
ATOM 3356 C CA . GLU B 1 185 ? 28.359 16.25 6.02 1 91.62 185 GLU B CA 1
ATOM 3357 C C . GLU B 1 185 ? 27.656 16.469 4.684 1 91.62 185 GLU B C 1
ATOM 3359 O O . GLU B 1 185 ? 26.922 15.578 4.215 1 91.62 185 GLU B O 1
ATOM 3364 N N . ASP B 1 186 ? 27.938 17.562 4.07 1 90.38 186 ASP B N 1
ATOM 3365 C CA . ASP B 1 186 ? 27.281 17.891 2.803 1 90.38 186 ASP B CA 1
ATOM 3366 C C . ASP B 1 186 ? 27.75 16.938 1.696 1 90.38 186 ASP B C 1
ATOM 3368 O O . ASP B 1 186 ? 26.938 16.469 0.899 1 90.38 186 ASP B O 1
ATOM 3372 N N . VAL B 1 187 ? 29.047 16.781 1.703 1 92.69 187 VAL B N 1
ATOM 3373 C CA . VAL B 1 187 ? 29.594 15.883 0.69 1 92.69 187 VAL B CA 1
ATOM 3374 C C . VAL B 1 187 ? 29.094 14.461 0.937 1 92.69 187 VAL B C 1
ATOM 3376 O O . VAL B 1 187 ? 28.703 13.758 -0.003 1 92.69 187 VAL B O 1
ATOM 3379 N N . CYS B 1 188 ? 29.031 14.047 2.17 1 94.81 188 CYS B N 1
ATOM 3380 C CA . CYS B 1 188 ? 28.547 12.711 2.514 1 94.81 188 CYS B CA 1
ATOM 3381 C C . CYS B 1 188 ? 27.078 12.562 2.186 1 94.81 188 CYS B C 1
ATOM 3383 O O . CYS B 1 188 ? 26.625 11.492 1.773 1 94.81 188 CYS B O 1
ATOM 3385 N N . LYS B 1 189 ? 26.328 13.594 2.373 1 94.81 189 LYS B N 1
ATOM 3386 C CA . LYS B 1 189 ? 24.906 13.562 2.023 1 94.81 189 LYS B CA 1
ATOM 3387 C C . LYS B 1 189 ? 24.719 13.352 0.525 1 94.81 189 LYS B C 1
ATOM 3389 O O . LYS B 1 189 ? 23.875 12.555 0.109 1 94.81 189 LYS B O 1
ATOM 3394 N N . PHE B 1 190 ? 25.5 14.055 -0.217 1 95.44 190 PHE B N 1
ATOM 3395 C CA . PHE B 1 190 ? 25.453 13.914 -1.668 1 95.44 190 PHE B CA 1
ATOM 3396 C C . PHE B 1 190 ? 25.797 12.492 -2.084 1 95.44 190 PHE B C 1
ATOM 3398 O O . PHE B 1 190 ? 25.062 11.867 -2.855 1 95.44 190 PHE B O 1
ATOM 3405 N N . CYS B 1 191 ? 26.875 11.992 -1.575 1 96.62 191 CYS B N 1
ATOM 3406 C CA . CYS B 1 191 ? 27.312 10.641 -1.899 1 96.62 191 CYS B CA 1
ATOM 3407 C C . CYS B 1 191 ? 26.297 9.609 -1.437 1 96.62 191 CYS B C 1
ATOM 3409 O O . CYS B 1 191 ? 25.938 8.688 -2.182 1 96.62 191 CYS B O 1
ATOM 3411 N N . HIS B 1 192 ? 25.766 9.781 -0.241 1 97.81 192 HIS B N 1
ATOM 3412 C CA . HIS B 1 192 ? 24.797 8.852 0.334 1 97.81 192 HIS B CA 1
ATOM 3413 C C . HIS B 1 192 ? 23.562 8.75 -0.541 1 97.81 192 HIS B C 1
ATOM 3415 O O . HIS B 1 192 ? 23.125 7.648 -0.895 1 97.81 192 HIS B O 1
ATOM 3421 N N . MET B 1 193 ? 23.062 9.852 -0.929 1 97.81 193 MET B N 1
ATOM 3422 C CA . MET B 1 193 ? 21.844 9.867 -1.749 1 97.81 193 MET B CA 1
ATOM 3423 C C . MET B 1 193 ? 22.125 9.289 -3.133 1 97.81 193 MET B C 1
ATOM 3425 O O . MET B 1 193 ? 21.297 8.555 -3.68 1 97.81 193 MET B O 1
ATOM 3429 N N . SER B 1 194 ? 23.266 9.594 -3.688 1 97.75 194 SER B N 1
ATOM 3430 C CA . SER B 1 194 ? 23.625 9.062 -4.996 1 97.75 194 SER B CA 1
ATOM 3431 C C . SER B 1 194 ? 23.781 7.547 -4.961 1 97.75 194 SER B C 1
ATOM 3433 O O . SER B 1 194 ? 23.234 6.84 -5.809 1 97.75 194 SER B O 1
ATOM 3435 N N . TYR B 1 195 ? 24.484 7.09 -3.951 1 98.62 195 TYR B N 1
ATOM 3436 C CA . TYR B 1 195 ? 24.656 5.652 -3.797 1 98.62 195 TYR B CA 1
ATOM 3437 C C . TYR B 1 195 ? 23.328 4.965 -3.557 1 98.62 195 TYR B C 1
ATOM 3439 O O . TYR B 1 195 ? 23.047 3.9 -4.117 1 98.62 195 TYR B O 1
ATOM 3447 N N . GLY B 1 196 ? 22.516 5.574 -2.719 1 98.5 196 GLY B N 1
ATOM 3448 C CA . GLY B 1 196 ? 21.219 5.004 -2.439 1 98.5 196 GLY B CA 1
ATOM 3449 C C . GLY B 1 196 ? 20.344 4.871 -3.676 1 98.5 196 GLY B C 1
ATOM 3450 O O . GLY B 1 196 ? 19.75 3.82 -3.908 1 98.5 196 GLY B O 1
ATOM 3451 N N . VAL B 1 197 ? 20.297 5.883 -4.473 1 98.56 197 VAL B N 1
ATOM 3452 C CA . VAL B 1 197 ? 19.484 5.898 -5.691 1 98.56 197 VAL B CA 1
ATOM 3453 C C . VAL B 1 197 ? 20.016 4.852 -6.668 1 98.56 197 VAL B C 1
ATOM 3455 O O . VAL B 1 197 ? 19.25 4.059 -7.215 1 98.56 197 VAL B O 1
ATOM 3458 N N . LEU B 1 198 ? 21.297 4.875 -6.836 1 98.56 198 LEU B N 1
ATOM 3459 C CA . LEU B 1 198 ? 21.906 3.941 -7.773 1 98.56 198 LEU B CA 1
ATOM 3460 C C . LEU B 1 198 ? 21.672 2.5 -7.332 1 98.56 198 LEU B C 1
ATOM 3462 O O . LEU B 1 198 ? 21.344 1.642 -8.148 1 98.56 198 LEU B O 1
ATOM 3466 N N . SER B 1 199 ? 21.875 2.242 -6.082 1 98.81 199 SER B N 1
ATOM 3467 C CA . SER B 1 199 ? 21.672 0.903 -5.543 1 98.81 199 SER B CA 1
ATOM 3468 C C . SER B 1 199 ? 20.234 0.428 -5.766 1 98.81 199 SER B C 1
ATOM 3470 O O . SER B 1 199 ? 20.016 -0.707 -6.191 1 98.81 199 SER B O 1
ATOM 3472 N N . PHE B 1 200 ? 19.328 1.271 -5.508 1 98.81 200 PHE B N 1
ATOM 3473 C CA . PHE B 1 200 ? 17.922 0.87 -5.637 1 98.81 200 PHE B CA 1
ATOM 3474 C C . PHE B 1 200 ? 17.562 0.636 -7.102 1 98.81 200 PHE B C 1
ATOM 3476 O O . PHE B 1 200 ? 16.859 -0.32 -7.426 1 98.81 200 PHE B O 1
ATOM 3483 N N . ILE B 1 201 ? 18 1.465 -7.992 1 98.81 201 ILE B N 1
ATOM 3484 C CA . ILE B 1 201 ? 17.75 1.276 -9.414 1 98.81 201 ILE B CA 1
ATOM 3485 C C . ILE B 1 201 ? 18.344 -0.052 -9.875 1 98.81 201 ILE B C 1
ATOM 3487 O O . ILE B 1 201 ? 17.688 -0.825 -10.578 1 98.81 201 ILE B O 1
ATOM 3491 N N . LEU B 1 202 ? 19.531 -0.323 -9.43 1 98.75 202 LEU B N 1
ATOM 3492 C CA . LEU B 1 202 ? 20.172 -1.577 -9.805 1 98.75 202 LEU B CA 1
ATOM 3493 C C . LEU B 1 202 ? 19.422 -2.77 -9.234 1 98.75 202 LEU B C 1
ATOM 3495 O O . LEU B 1 202 ? 19.328 -3.816 -9.883 1 98.75 202 LEU B O 1
ATOM 3499 N N . SER B 1 203 ? 18.969 -2.627 -8.023 1 98.75 203 SER B N 1
ATOM 3500 C CA . SER B 1 203 ? 18.188 -3.715 -7.449 1 98.75 203 SER B CA 1
ATOM 3501 C C . SER B 1 203 ? 16.906 -3.969 -8.258 1 98.75 203 SER B C 1
ATOM 3503 O O . SER B 1 203 ? 16.484 -5.113 -8.398 1 98.75 203 SER B O 1
ATOM 3505 N N . SER B 1 204 ? 16.328 -2.908 -8.766 1 98.81 204 SER B N 1
ATOM 3506 C CA . SER B 1 204 ? 15.141 -3.041 -9.609 1 98.81 204 SER B CA 1
ATOM 3507 C C . SER B 1 204 ? 15.469 -3.725 -10.93 1 98.81 204 SER B C 1
ATOM 3509 O O . SER B 1 204 ? 14.719 -4.578 -11.398 1 98.81 204 SER B O 1
ATOM 3511 N N . VAL B 1 205 ? 16.562 -3.352 -11.5 1 98.69 205 VAL B N 1
ATOM 3512 C CA . VAL B 1 205 ? 17.031 -4.004 -12.719 1 98.69 205 VAL B CA 1
ATOM 3513 C C . VAL B 1 205 ? 17.281 -5.484 -12.453 1 98.69 205 VAL B C 1
ATOM 3515 O O . VAL B 1 205 ? 16.891 -6.34 -13.258 1 98.69 205 VAL B O 1
ATOM 3518 N N . CYS B 1 206 ? 17.891 -5.773 -11.352 1 98.31 206 CYS B N 1
ATOM 3519 C CA . CYS B 1 206 ? 18.125 -7.152 -10.938 1 98.31 206 CYS B CA 1
ATOM 3520 C C . CYS B 1 206 ? 16.812 -7.91 -10.797 1 98.31 206 CYS B C 1
ATOM 3522 O O . CYS B 1 206 ? 16.672 -9.031 -11.289 1 98.31 206 CYS B O 1
ATOM 3524 N N . PHE B 1 207 ? 15.891 -7.289 -10.156 1 98.62 207 PHE B N 1
ATOM 3525 C CA . PHE B 1 207 ? 14.586 -7.902 -9.938 1 98.62 207 PHE B CA 1
ATOM 3526 C C . PHE B 1 207 ? 13.914 -8.234 -11.266 1 98.62 207 PHE B C 1
ATOM 3528 O O . PHE B 1 207 ? 13.461 -9.359 -11.469 1 98.62 207 PHE B O 1
ATOM 3535 N N . VAL B 1 208 ? 13.898 -7.25 -12.195 1 98.56 208 VAL B N 1
ATOM 3536 C CA . VAL B 1 208 ? 13.25 -7.43 -13.492 1 98.56 208 VAL B CA 1
ATOM 3537 C C . VAL B 1 208 ? 13.977 -8.508 -14.289 1 98.56 208 VAL B C 1
ATOM 3539 O O . VAL B 1 208 ? 13.336 -9.344 -14.938 1 98.56 208 VAL B O 1
ATOM 3542 N N . SER B 1 209 ? 15.297 -8.547 -14.258 1 97.62 209 SER B N 1
ATOM 3543 C CA . SER B 1 209 ? 16.047 -9.586 -14.953 1 97.62 209 SER B CA 1
ATOM 3544 C C . SER B 1 209 ? 15.734 -10.969 -14.383 1 97.62 209 SER B C 1
ATOM 3546 O O . SER B 1 209 ? 15.742 -11.961 -15.117 1 97.62 209 SER B O 1
ATOM 3548 N N . GLY B 1 210 ? 15.445 -11.031 -13.094 1 96.38 210 GLY B N 1
ATOM 3549 C CA . GLY B 1 210 ? 15.016 -12.281 -12.492 1 96.38 210 GLY B CA 1
ATOM 3550 C C . GLY B 1 210 ? 13.648 -12.727 -12.977 1 96.38 210 GLY B C 1
ATOM 3551 O O . GLY B 1 210 ? 13.422 -13.922 -13.211 1 96.38 210 GLY B O 1
ATOM 3552 N N . LEU B 1 211 ? 12.766 -11.805 -13.133 1 96.56 211 LEU B N 1
ATOM 3553 C CA . LEU B 1 211 ? 11.414 -12.109 -13.602 1 96.56 211 LEU B CA 1
ATOM 3554 C C . LEU B 1 211 ? 11.445 -12.633 -15.031 1 96.56 211 LEU B C 1
ATOM 3556 O O . LEU B 1 211 ? 10.555 -13.383 -15.445 1 96.56 211 LEU B O 1
ATOM 3560 N N . LEU B 1 212 ? 12.461 -12.242 -15.766 1 95.62 212 LEU B N 1
ATOM 3561 C CA . LEU B 1 212 ? 12.547 -12.602 -17.172 1 95.62 212 LEU B CA 1
ATOM 3562 C C . LEU B 1 212 ? 13.203 -13.969 -17.344 1 95.62 212 LEU B C 1
ATOM 3564 O O . LEU B 1 212 ? 13.234 -14.516 -18.453 1 95.62 212 LEU B O 1
ATOM 3568 N N . ARG B 1 213 ? 13.672 -14.555 -16.297 1 93.75 213 ARG B N 1
ATOM 3569 C CA . ARG B 1 213 ? 14.219 -15.906 -16.375 1 93.75 213 ARG B CA 1
ATOM 3570 C C . ARG B 1 213 ? 13.125 -16.938 -16.656 1 93.75 213 ARG B C 1
ATOM 3572 O O . ARG B 1 213 ? 12 -16.797 -16.141 1 93.75 213 ARG B O 1
ATOM 3579 N N . PRO B 1 214 ? 13.383 -18 -17.359 1 92 214 PRO B N 1
ATOM 3580 C CA . PRO B 1 214 ? 12.383 -19 -17.766 1 92 214 PRO B CA 1
ATOM 3581 C C . PRO B 1 214 ? 11.719 -19.672 -16.562 1 92 214 PRO B C 1
ATOM 3583 O O . PRO B 1 214 ? 10.539 -20.047 -16.625 1 92 214 PRO B O 1
ATOM 3586 N N . VAL B 1 215 ? 12.453 -19.828 -15.555 1 89.88 215 VAL B N 1
ATOM 3587 C CA . VAL B 1 215 ? 11.906 -20.516 -14.391 1 89.88 215 VAL B CA 1
ATOM 3588 C C . VAL B 1 215 ? 10.695 -19.766 -13.859 1 89.88 215 VAL B C 1
ATOM 3590 O O . VAL B 1 215 ? 9.75 -20.359 -13.352 1 89.88 215 VAL B O 1
ATOM 3593 N N . TYR B 1 216 ? 10.688 -18.484 -13.953 1 92.75 216 TYR B N 1
ATOM 3594 C CA . TYR B 1 216 ? 9.562 -17.688 -13.5 1 92.75 216 TYR B CA 1
ATOM 3595 C C . TYR B 1 216 ? 8.562 -17.453 -14.633 1 92.75 216 TYR B C 1
ATOM 3597 O O . TYR B 1 216 ? 7.352 -17.609 -14.438 1 92.75 216 TYR B O 1
ATOM 3605 N N . SER B 1 217 ? 9.039 -17.094 -15.859 1 89.94 217 SER B N 1
ATOM 3606 C CA . SER B 1 217 ? 8.164 -16.719 -16.969 1 89.94 217 SER B CA 1
ATOM 3607 C C . SER B 1 217 ? 7.281 -17.891 -17.391 1 89.94 217 SER B C 1
ATOM 3609 O O . SER B 1 217 ? 6.16 -17.688 -17.859 1 89.94 217 SER B O 1
ATOM 3611 N N . LYS B 1 218 ? 7.688 -19.109 -17.125 1 89.81 218 LYS B N 1
ATOM 3612 C CA . LYS B 1 218 ? 6.902 -20.281 -17.484 1 89.81 218 LYS B CA 1
ATOM 3613 C C . LYS B 1 218 ? 5.871 -20.609 -16.422 1 89.81 218 LYS B C 1
ATOM 3615 O O . LYS B 1 218 ? 4.926 -21.359 -16.656 1 89.81 218 LYS B O 1
ATOM 3620 N N . TRP B 1 219 ? 6.078 -20.062 -15.211 1 88.25 219 TRP B N 1
ATOM 3621 C CA . TRP B 1 219 ? 5.16 -20.297 -14.102 1 88.25 219 TRP B CA 1
ATOM 3622 C C . TRP B 1 219 ? 3.908 -19.438 -14.242 1 88.25 219 TRP B C 1
ATOM 3624 O O . TRP B 1 219 ? 2.826 -19.828 -13.805 1 88.25 219 TRP B O 1
ATOM 3634 N N . VAL B 1 220 ? 3.979 -18.312 -14.852 1 87.56 220 VAL B N 1
ATOM 3635 C CA . VAL B 1 220 ? 2.883 -17.359 -14.961 1 87.56 220 VAL B CA 1
ATOM 3636 C C . VAL B 1 220 ? 1.823 -17.891 -15.922 1 87.56 220 VAL B C 1
ATOM 3638 O O . VAL B 1 220 ? 2.146 -18.359 -17.016 1 87.56 220 VAL B O 1
ATOM 3641 N N . PRO B 1 221 ? 0.616 -17.875 -15.516 1 83.38 221 PRO B N 1
ATOM 3642 C CA . PRO B 1 221 ? -0.449 -18.5 -16.312 1 83.38 221 PRO B CA 1
ATOM 3643 C C . PRO B 1 221 ? -0.557 -17.891 -17.703 1 83.38 221 PRO B C 1
ATOM 3645 O O . PRO B 1 221 ? -0.734 -18.609 -18.688 1 83.38 221 PRO B O 1
ATOM 3648 N N . LEU B 1 222 ? -0.5 -16.547 -17.781 1 88.56 222 LEU B N 1
ATOM 3649 C CA . LEU B 1 222 ? -0.552 -15.844 -19.062 1 88.56 222 LEU B CA 1
ATOM 3650 C C . LEU B 1 222 ? 0.7 -15 -19.266 1 88.56 222 LEU B C 1
ATOM 3652 O O . LEU B 1 222 ? 1.145 -14.305 -18.344 1 88.56 222 LEU B O 1
ATOM 3656 N N . PRO B 1 223 ? 1.189 -15.141 -20.422 1 86.94 223 PRO B N 1
ATOM 3657 C CA . PRO B 1 223 ? 2.412 -14.375 -20.672 1 86.94 223 PRO B CA 1
ATOM 3658 C C . PRO B 1 223 ? 2.26 -12.891 -20.344 1 86.94 223 PRO B C 1
ATOM 3660 O O . PRO B 1 223 ? 3.217 -12.258 -19.891 1 86.94 223 PRO B O 1
ATOM 3663 N N . GLU B 1 224 ? 1.079 -12.352 -20.5 1 88 224 GLU B N 1
ATOM 3664 C CA . GLU B 1 224 ? 0.822 -10.938 -20.219 1 88 224 GLU B CA 1
ATOM 3665 C C . GLU B 1 224 ? 0.942 -10.633 -18.734 1 88 224 GLU B C 1
ATOM 3667 O O . GLU B 1 224 ? 1.204 -9.492 -18.359 1 88 224 GLU B O 1
ATOM 3672 N N . MET B 1 225 ? 0.825 -11.656 -17.953 1 90.62 225 MET B N 1
ATOM 3673 C CA . MET B 1 225 ? 0.873 -11.453 -16.516 1 90.62 225 MET B CA 1
ATOM 3674 C C . MET B 1 225 ? 2.297 -11.164 -16.047 1 90.62 225 MET B C 1
ATOM 3676 O O . MET B 1 225 ? 2.506 -10.672 -14.945 1 90.62 225 MET B O 1
ATOM 3680 N N . LEU B 1 226 ? 3.258 -11.461 -16.891 1 92.69 226 LEU B N 1
ATOM 3681 C CA . LEU B 1 226 ? 4.652 -11.133 -16.609 1 92.69 226 LEU B CA 1
ATOM 3682 C C . LEU B 1 226 ? 4.852 -9.625 -16.531 1 92.69 226 LEU B C 1
ATOM 3684 O O . LEU B 1 226 ? 5.727 -9.148 -15.797 1 92.69 226 LEU B O 1
ATOM 3688 N N . ALA B 1 227 ? 4.004 -8.938 -17.172 1 93.81 227 ALA B N 1
ATOM 3689 C CA . ALA B 1 227 ? 4.125 -7.48 -17.25 1 93.81 227 ALA B CA 1
ATOM 3690 C C . ALA B 1 227 ? 3.748 -6.836 -15.914 1 93.81 227 ALA B C 1
ATOM 3692 O O . ALA B 1 227 ? 4.215 -5.742 -15.594 1 93.81 227 ALA B O 1
ATOM 3693 N N . PHE B 1 228 ? 2.943 -7.469 -15.07 1 94.69 228 PHE B N 1
ATOM 3694 C CA . PHE B 1 228 ? 2.422 -6.859 -13.852 1 94.69 228 PHE B CA 1
ATOM 3695 C C . PHE B 1 228 ? 3.555 -6.531 -12.883 1 94.69 228 PHE B C 1
ATOM 3697 O O . PHE B 1 228 ? 3.803 -5.359 -12.586 1 94.69 228 PHE B O 1
ATOM 3704 N N . PRO B 1 229 ? 4.289 -7.531 -12.484 1 96.5 229 PRO B N 1
ATOM 3705 C CA . PRO B 1 229 ? 5.352 -7.195 -11.531 1 96.5 229 PRO B CA 1
ATOM 3706 C C . PRO B 1 229 ? 6.414 -6.277 -12.125 1 96.5 229 PRO B C 1
ATOM 3708 O O . PRO B 1 229 ? 7.027 -5.484 -11.406 1 96.5 229 PRO B O 1
ATOM 3711 N N . ILE B 1 230 ? 6.617 -6.34 -13.445 1 97.69 230 ILE B N 1
ATOM 3712 C CA . ILE B 1 230 ? 7.594 -5.473 -14.102 1 97.69 230 ILE B CA 1
ATOM 3713 C C . ILE B 1 230 ? 7.105 -4.027 -14.062 1 97.69 230 ILE B C 1
ATOM 3715 O O . ILE B 1 230 ? 7.852 -3.125 -13.672 1 97.69 230 ILE B O 1
ATOM 3719 N N . ILE B 1 231 ? 5.871 -3.842 -14.445 1 97.88 231 ILE B N 1
ATOM 3720 C CA . ILE B 1 231 ? 5.281 -2.508 -14.43 1 97.88 231 ILE B CA 1
ATOM 3721 C C . ILE B 1 231 ? 5.254 -1.972 -13 1 97.88 231 ILE B C 1
ATOM 3723 O O . ILE B 1 231 ? 5.566 -0.802 -12.766 1 97.88 231 ILE B O 1
ATOM 3727 N N . PHE B 1 232 ? 4.863 -2.803 -12.062 1 98.44 232 PHE B N 1
ATOM 3728 C CA . PHE B 1 232 ? 4.855 -2.406 -10.656 1 98.44 232 PHE B CA 1
ATOM 3729 C C . PHE B 1 232 ? 6.246 -1.979 -10.211 1 98.44 232 PHE B C 1
ATOM 3731 O O . PHE B 1 232 ? 6.402 -0.945 -9.555 1 98.44 232 PHE B O 1
ATOM 3738 N N . CYS B 1 233 ? 7.234 -2.729 -10.555 1 98.5 233 CYS B N 1
ATOM 3739 C CA . CYS B 1 233 ? 8.609 -2.443 -10.164 1 98.5 233 CYS B CA 1
ATOM 3740 C C . CYS B 1 233 ? 9.078 -1.112 -10.742 1 98.5 233 CYS B C 1
ATOM 3742 O O . CYS B 1 233 ? 9.656 -0.291 -10.031 1 98.5 233 CYS B O 1
ATOM 3744 N N . VAL B 1 234 ? 8.82 -0.896 -12.016 1 98.56 234 VAL B N 1
ATOM 3745 C CA . VAL B 1 234 ? 9.242 0.332 -12.688 1 98.56 234 VAL B CA 1
ATOM 3746 C C . VAL B 1 234 ? 8.539 1.53 -12.047 1 98.56 234 VAL B C 1
ATOM 3748 O O . VAL B 1 234 ? 9.18 2.545 -11.758 1 98.56 234 VAL B O 1
ATOM 3751 N N . PHE B 1 235 ? 7.277 1.401 -11.805 1 98.5 235 PHE B N 1
ATOM 3752 C CA . PHE B 1 235 ? 6.516 2.488 -11.211 1 98.5 235 PHE B CA 1
ATOM 3753 C C . PHE B 1 235 ? 7.031 2.807 -9.812 1 98.5 235 PHE B C 1
ATOM 3755 O O . PHE B 1 235 ? 7.281 3.969 -9.484 1 98.5 235 PHE B O 1
ATOM 3762 N N . VAL B 1 236 ? 7.152 1.781 -9 1 98.62 236 VAL B N 1
ATOM 3763 C CA . VAL B 1 236 ? 7.633 1.965 -7.633 1 98.62 236 VAL B CA 1
ATOM 3764 C C . VAL B 1 236 ? 9.008 2.631 -7.656 1 98.62 236 VAL B C 1
ATOM 3766 O O . VAL B 1 236 ? 9.273 3.551 -6.879 1 98.62 236 VAL B O 1
ATOM 3769 N N . THR B 1 237 ? 9.867 2.213 -8.555 1 98.75 237 THR B N 1
ATOM 3770 C CA . THR B 1 237 ? 11.211 2.768 -8.648 1 98.75 237 THR B CA 1
ATOM 3771 C C . THR B 1 237 ? 11.156 4.254 -8.984 1 98.75 237 THR B C 1
ATOM 3773 O O . THR B 1 237 ? 11.82 5.066 -8.336 1 98.75 237 THR B O 1
ATOM 3776 N N . ILE B 1 238 ? 10.328 4.594 -9.938 1 98.38 238 ILE B N 1
ATOM 3777 C CA . ILE B 1 238 ? 10.203 5.984 -10.367 1 98.38 238 ILE B CA 1
ATOM 3778 C C . ILE B 1 238 ? 9.711 6.84 -9.203 1 98.38 238 ILE B C 1
ATOM 3780 O O . ILE B 1 238 ? 10.281 7.887 -8.906 1 98.38 238 ILE B O 1
ATOM 3784 N N . VAL B 1 239 ? 8.727 6.395 -8.531 1 97.88 239 VAL B N 1
ATOM 3785 C CA . VAL B 1 239 ? 8.109 7.152 -7.449 1 97.88 239 VAL B CA 1
ATOM 3786 C C . VAL B 1 239 ? 9.109 7.312 -6.301 1 97.88 239 VAL B C 1
ATOM 3788 O O . VAL B 1 239 ? 9.227 8.398 -5.719 1 97.88 239 VAL B O 1
ATOM 3791 N N . VAL B 1 240 ? 9.836 6.297 -5.98 1 98.31 240 VAL B N 1
ATOM 3792 C CA . VAL B 1 240 ? 10.711 6.262 -4.809 1 98.31 240 VAL B CA 1
ATOM 3793 C C . VAL B 1 240 ? 11.945 7.125 -5.055 1 98.31 240 VAL B C 1
ATOM 3795 O O . VAL B 1 240 ? 12.375 7.863 -4.168 1 98.31 240 VAL B O 1
ATOM 3798 N N . VAL B 1 241 ? 12.477 7.117 -6.273 1 97.94 241 VAL B N 1
ATOM 3799 C CA . VAL B 1 241 ? 13.758 7.785 -6.488 1 97.94 241 VAL B CA 1
ATOM 3800 C C . VAL B 1 241 ? 13.516 9.242 -6.879 1 97.94 241 VAL B C 1
ATOM 3802 O O . VAL B 1 241 ? 14.445 10.055 -6.883 1 97.94 241 VAL B O 1
ATOM 3805 N N . PHE B 1 242 ? 12.344 9.578 -7.23 1 96.06 242 PHE B N 1
ATOM 3806 C CA . PHE B 1 242 ? 12.055 10.93 -7.699 1 96.06 242 PHE B CA 1
ATOM 3807 C C . PHE B 1 242 ? 12.578 11.969 -6.715 1 96.06 242 PHE B C 1
ATOM 3809 O O . PHE B 1 242 ? 13.273 12.906 -7.105 1 96.06 242 PHE B O 1
ATOM 3816 N N . GLY B 1 243 ? 12.281 11.828 -5.457 1 93.25 243 GLY B N 1
ATOM 3817 C CA . GLY B 1 243 ? 12.68 12.773 -4.43 1 93.25 243 GLY B CA 1
ATOM 3818 C C . GLY B 1 243 ? 14.188 12.906 -4.301 1 93.25 243 GLY B C 1
ATOM 3819 O O . GLY B 1 243 ? 14.742 13.984 -4.516 1 93.25 243 GLY B O 1
ATOM 3820 N N . PRO B 1 244 ? 14.82 11.836 -4.035 1 96.06 244 PRO B N 1
ATOM 3821 C CA . PRO B 1 244 ? 16.266 11.898 -3.855 1 96.06 244 PRO B CA 1
ATOM 3822 C C . PRO B 1 244 ? 17 12.336 -5.121 1 96.06 244 PRO B C 1
ATOM 3824 O O . PRO B 1 244 ? 18.016 13.039 -5.043 1 96.06 244 PRO B O 1
ATOM 3827 N N . VAL B 1 245 ? 16.547 11.914 -6.277 1 95.44 245 VAL B N 1
ATOM 3828 C CA . VAL B 1 245 ? 17.188 12.328 -7.52 1 95.44 245 VAL B CA 1
ATOM 3829 C C . VAL B 1 245 ? 17.062 13.844 -7.684 1 95.44 245 VAL B C 1
ATOM 3831 O O . VAL B 1 245 ? 18.031 14.508 -8.062 1 95.44 245 VAL B O 1
ATOM 3834 N N . TYR B 1 246 ? 15.914 14.359 -7.414 1 93.12 246 TYR B N 1
ATOM 3835 C CA . TYR B 1 246 ? 15.703 15.805 -7.484 1 93.12 246 TYR B CA 1
ATOM 3836 C C . TYR B 1 246 ? 16.656 16.547 -6.551 1 93.12 246 TYR B C 1
ATOM 3838 O O . TYR B 1 246 ? 17.25 17.547 -6.934 1 93.12 246 TYR B O 1
ATOM 3846 N N . LYS B 1 247 ? 16.844 16.078 -5.363 1 91.44 247 LYS B N 1
ATOM 3847 C CA . LYS B 1 247 ? 17.719 16.703 -4.371 1 91.44 247 LYS B CA 1
ATOM 3848 C C . LYS B 1 247 ? 19.188 16.625 -4.801 1 91.44 247 LYS B C 1
ATOM 3850 O O . LYS B 1 247 ? 19.938 17.594 -4.633 1 91.44 247 LYS B O 1
ATOM 3855 N N . VAL B 1 248 ? 19.562 15.539 -5.336 1 93 248 VAL B N 1
ATOM 3856 C CA . VAL B 1 248 ? 20.922 15.352 -5.805 1 93 248 VAL B CA 1
ATOM 3857 C C . VAL B 1 248 ? 21.219 16.328 -6.949 1 93 248 VAL B C 1
ATOM 3859 O O . VAL B 1 248 ? 22.266 16.953 -6.984 1 93 248 VAL B O 1
ATOM 3862 N N . LEU B 1 249 ? 20.312 16.453 -7.871 1 91.56 249 LEU B N 1
ATOM 3863 C CA . LEU B 1 249 ? 20.484 17.344 -9.016 1 91.56 249 LEU B CA 1
ATOM 3864 C C . LEU B 1 249 ? 20.547 18.797 -8.562 1 91.56 249 LEU B C 1
ATOM 3866 O O . LEU B 1 249 ? 21.328 19.578 -9.094 1 91.56 249 LEU B O 1
ATOM 3870 N N . LYS B 1 250 ? 19.766 19.141 -7.59 1 88.44 250 LYS B N 1
ATOM 3871 C CA . LYS B 1 250 ? 19.797 20.5 -7.051 1 88.44 250 LYS B CA 1
ATOM 3872 C C . LYS B 1 250 ? 21.125 20.781 -6.363 1 88.44 250 LYS B C 1
ATOM 3874 O O . LYS B 1 250 ? 21.656 21.891 -6.477 1 88.44 250 LYS B O 1
ATOM 3879 N N . LYS B 1 251 ? 21.656 19.828 -5.727 1 85.62 251 LYS B N 1
ATOM 3880 C CA . LYS B 1 251 ? 22.938 20 -5.043 1 85.62 251 LYS B CA 1
ATOM 3881 C C . LYS B 1 251 ?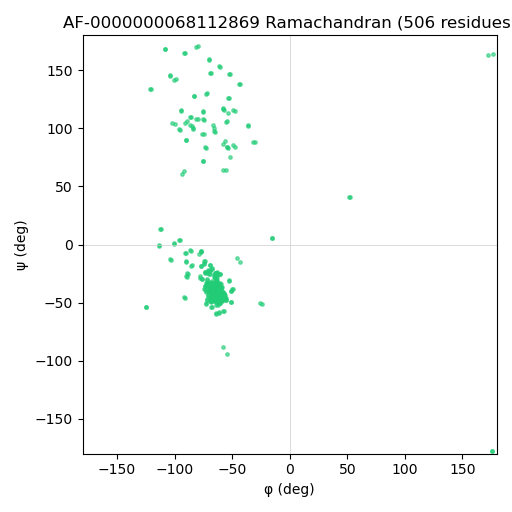 24.094 20.109 -6.043 1 85.62 251 LYS B C 1
ATOM 3883 O O . LYS B 1 251 ? 25.078 20.781 -5.781 1 85.62 251 LYS B O 1
ATOM 3888 N N . MET B 1 252 ? 23.969 19.391 -7.082 1 86.06 252 MET B N 1
ATOM 3889 C CA . MET B 1 252 ? 25 19.453 -8.117 1 86.06 252 MET B CA 1
ATOM 3890 C C . MET B 1 252 ? 25.062 20.844 -8.734 1 86.06 252 MET B C 1
ATOM 3892 O O . MET B 1 252 ? 26.125 21.281 -9.172 1 86.06 252 MET B O 1
ATOM 3896 N N . ASP B 1 253 ? 23.938 21.531 -8.766 1 79.56 253 ASP B N 1
ATOM 3897 C CA . ASP B 1 253 ? 23.891 22.891 -9.297 1 79.56 253 ASP B CA 1
ATOM 3898 C C . ASP B 1 253 ? 24.641 23.859 -8.375 1 79.56 253 ASP B C 1
ATOM 3900 O O . ASP B 1 253 ? 25.109 24.906 -8.82 1 79.56 253 ASP B O 1
ATOM 3904 N N . TYR B 1 254 ? 24.734 23.422 -7.148 1 71 254 TYR B N 1
ATOM 3905 C CA . TYR B 1 254 ? 25.391 24.297 -6.18 1 71 254 TYR B CA 1
ATOM 3906 C C . TYR B 1 254 ? 26.891 24.062 -6.148 1 71 254 TYR B C 1
ATOM 3908 O O . TYR B 1 254 ? 27.656 24.875 -5.641 1 71 254 TYR B O 1
ATOM 3916 N N . PHE B 1 255 ? 27.234 22.844 -6.551 1 61.19 255 PHE B N 1
ATOM 3917 C CA . PHE B 1 255 ? 28.672 22.625 -6.66 1 61.19 255 PHE B CA 1
ATOM 3918 C C . PHE B 1 255 ? 29.219 23.25 -7.934 1 61.19 255 PHE B C 1
ATOM 3920 O O . PHE B 1 255 ? 30.328 23.781 -7.938 1 61.19 255 PHE B O 1
#

Sequence (510 aa):
MKSRSLMPKNLADRVCDLECAKDQQPTVEFVGPVKIVLVDPSKKENRRKSCGAAFIALANLMMGASNITILYYTLGFKLKLFVNLHIVLCTIGYQLCFPSAILLLNSLNGASSGLKLKQRKFQHLFLQLFGLGCGAAGSALVFLDHFKMSKFTFHSITGVASGGIAVLAVLTGLIIYCTGKGTVEDVCKFCHMSYGVLSFILSSVCFVSGLLRPVYSKWVPLPEMLAFPIIFCVFVTIVVVFGPVYKVLKKMDYFMKSRSLMPKNLADRVCDLECAKDQQPTVEFVGPVKIVLVDPSKKENRRKSCGAAFIALANLMMGASNITILYYTLGFKLKLFVNLHIVLCTIGYQLCFPSAILLLNSLNGASSGLKLKQRKFQHLFLQLFGLGCGAAGSALVFLDHFKMSKFTFHSITGVASGGIAVLAVLTGLIIYCTGKGTVEDVCKFCHMSYGVLSFILSSVCFVSGLLRPVYSKWVPLPEMLAFPIIFCVFVTIVVVFGPVYKVLKKMDYF

Secondary structure (DSSP, 8-state):
--------THHHHHHHHHHHHHSS--EEEE-S---EEEE---HHHHHHHHHHHHHHHHHHHHHHHHHHHHHHHHTT--S-HHHHHHHHHHHHIIIIIHHHHHHHT-TT-GGGTTS-HHHHHHHHHHHHHHHHHHHHHHHHHHHHH-SS-----HHHHHHHHHHHHHHHHHHHHHHHHHSPSSHHHHHHHHHHHHHHHHHHHHHHHHHHHHHTSHHHHTTSSSGGGGHHHHHHHHHHHHHHHHHHHHHHHHHHHH-/--------THHHHHHHHHHHHHSS--EEEE-S---EEEE---HHHHHHHHHHHHHHHHHHHHHHHHHHHHHHHHTT--S-HHHHHHHHHHHHIIIIIHHHHHHHT-TT-GGGTTS-HHHHHHHHHHHHHHHHHHHHHHHHHHHHH-SS-----HHHHHHHHHHHHHHHHHHHHHHHHHS-SSHHHHHHHHHHHHHHHHHHHHHHHHHHHHHTSHHHHTTSSSGGGGHHHHHHHHHHHHHHHHHHHHHHHHHHHH-